Protein AF-A0A8H5XNL2-F1 (afdb_monomer_lite)

InterPro domains:
  IPR011050 Pectin lyase fold/virulence factor [SSF51126] (174-505)
  IPR012334 Pectin lyase fold [G3DSA:2.160.20.10] (1-141)
  IPR012334 Pectin lyase fold [G3DSA:2.160.20.10] (174-544)
  IPR024535 Rhamnogalacturonase A/B/Epimerase-like, pectate lyase domain [PF12708] (1-42)
  IPR024535 Rhamnogalacturonase A/B/Epimerase-like, pectate lyase domain [PF12708] (179-244)
  IPR039279 Polygalacturonase QRT3-like [PTHR33928] (170-442)

Sequence (738 aa):
MGNQQFTASGLYFEEAETAIQIHWDWGWTMQNIVVDNCNTGLTIVGGAGGPMSTRQGIGSLHLTDLRFHYVKVAVSTSVMSDNSTALLLSNSGFYNVDTIVKDTFKNQVLLRGGKGTVNVDTWGFSRVTSANGTTAFHNGANLDSPVRNDSLVTGGRKQFFTRRRPKYDDLGFSQILDAKAYGAKGDGKTDDTAVLKHLFSAAANMSAIVYVPFGVYIITDTVEIPVGSRVIGQAWPQIMATGSKFADALKPRVAVRVGLPGHVGVVEIQNMMMTVKGATAGAIMMEWNVHESGQGSAGLWDTHFRVGGAAGTDLTVKDCPKLSGKVNPNCVAASLMLHLTPDSSGYFENVWMWTADHDFDTADQTQVDIYVGRGMLIESKGPTWLWGTSVEHCVLYQYQLSGAQNFVMGLIQTETPYFRSFPEAPAPFKPGAFPNDPDFHNCTKTSKSCAMAWALRIIDSSAVHVLSAGLYSFFNRYDQTCLNSGRHDCQDKIFYTEQSYDVWVQNLVTLGSIEMVSPLNGVPTLGKPNRNGFASSILAWLGGSKNITGQRTFEGYRIHTEKTLDIDRFPEACQNALTSLIRCDNYTEEWTTASYHGVLPREVDVESVCDKGCAQAISDWRSAVDTYCGNATWHNGAAAGVLGSFVSQGINETCQTDKTGKYCNDIINKFTVVNSIDKMPTNELCSDCYIGRLKMMQASPFSYYNRNSFFESALKQAVKRCSLSNQPTAAKDSPFSR

pLDDT: mean 93.09, std 8.03, range [36.44, 98.94]

Organism: NCBI:txid78864

Radius of gyration: 29.45 Å; chains: 1; bounding box: 67×55×94 Å

Structure (mmCIF, N/CA/C/O backbone):
data_AF-A0A8H5XNL2-F1
#
_entry.id   AF-A0A8H5XNL2-F1
#
loop_
_atom_site.group_PDB
_atom_site.id
_atom_site.type_symbol
_atom_site.label_atom_id
_atom_site.label_alt_id
_atom_site.label_comp_id
_atom_site.label_asym_id
_atom_site.label_entity_id
_atom_site.label_seq_id
_atom_site.pdbx_PDB_ins_code
_atom_site.Cartn_x
_atom_site.Cartn_y
_atom_site.Cartn_z
_atom_site.occupancy
_atom_site.B_iso_or_equiv
_atom_site.auth_seq_id
_atom_site.auth_comp_id
_atom_site.auth_asym_id
_atom_site.auth_atom_id
_atom_site.pdbx_PDB_model_num
ATOM 1 N N . MET A 1 1 ? 14.937 9.265 -24.214 1.00 81.75 1 MET A N 1
ATOM 2 C CA . MET A 1 1 ? 13.791 9.000 -23.309 1.00 81.75 1 MET A CA 1
ATOM 3 C C . MET A 1 1 ? 13.615 10.155 -22.330 1.00 81.75 1 MET A C 1
ATOM 5 O O . MET A 1 1 ? 14.619 10.746 -21.957 1.00 81.75 1 MET A O 1
ATOM 9 N N . GLY A 1 2 ? 12.388 10.505 -21.934 1.00 84.12 2 GLY A N 1
ATOM 10 C CA . GLY A 1 2 ? 12.148 11.503 -20.883 1.00 84.12 2 GLY A CA 1
ATOM 11 C C . GLY A 1 2 ? 10.717 11.443 -20.347 1.00 84.12 2 GLY A C 1
ATOM 12 O O . GLY A 1 2 ? 9.777 11.528 -21.135 1.00 84.12 2 GLY A O 1
ATOM 13 N N . ASN A 1 3 ? 10.562 11.218 -19.044 1.00 87.12 3 ASN A N 1
ATOM 14 C CA . ASN A 1 3 ? 9.275 10.985 -18.379 1.00 87.12 3 ASN A CA 1
ATOM 15 C C . ASN A 1 3 ? 9.436 11.185 -16.864 1.00 87.12 3 ASN A C 1
ATOM 17 O O . ASN A 1 3 ? 10.521 10.913 -16.362 1.00 87.12 3 ASN A O 1
ATOM 21 N N . GLN A 1 4 ? 8.378 11.571 -16.145 1.00 83.94 4 GLN A N 1
ATOM 22 C CA . GLN A 1 4 ? 8.375 11.667 -14.679 1.00 83.94 4 GLN A CA 1
ATOM 23 C C . GLN A 1 4 ? 8.926 10.383 -14.038 1.00 83.94 4 GLN A C 1
ATOM 25 O O . GLN A 1 4 ? 9.912 10.430 -13.301 1.00 83.94 4 GLN A O 1
ATOM 30 N N . GLN A 1 5 ? 8.370 9.230 -14.413 1.00 91.56 5 GLN A N 1
ATOM 31 C CA . GLN A 1 5 ? 8.851 7.931 -13.971 1.00 91.56 5 GLN A CA 1
ATOM 32 C C . GLN A 1 5 ? 8.604 6.842 -15.003 1.00 91.56 5 GLN A C 1
ATOM 34 O O . GLN A 1 5 ? 7.669 6.920 -15.799 1.00 91.56 5 GLN A O 1
ATOM 39 N N . PHE A 1 6 ? 9.429 5.797 -14.976 1.00 95.06 6 PHE A N 1
ATOM 40 C CA . PHE A 1 6 ? 9.188 4.604 -15.779 1.00 95.06 6 PHE A CA 1
ATOM 41 C C . PHE A 1 6 ? 9.855 3.365 -15.178 1.00 95.06 6 PHE A C 1
ATOM 43 O O . PHE A 1 6 ? 10.912 3.452 -14.546 1.00 95.06 6 PHE A O 1
ATOM 50 N N . THR A 1 7 ? 9.249 2.203 -15.428 1.00 95.81 7 THR A N 1
ATOM 51 C CA . THR A 1 7 ? 9.873 0.897 -15.193 1.00 95.81 7 THR A CA 1
ATOM 52 C C . THR A 1 7 ? 10.128 0.241 -16.538 1.00 95.81 7 THR A C 1
ATOM 54 O O . THR A 1 7 ? 9.193 -0.039 -17.282 1.00 95.81 7 THR A O 1
ATOM 57 N N . ALA A 1 8 ? 11.394 0.014 -16.868 1.00 94.50 8 ALA A N 1
ATOM 58 C CA . ALA A 1 8 ? 11.796 -0.661 -18.092 1.00 94.50 8 ALA A CA 1
ATOM 59 C C . ALA A 1 8 ? 12.548 -1.939 -17.732 1.00 94.50 8 ALA A C 1
ATOM 61 O O . ALA A 1 8 ? 13.497 -1.901 -16.953 1.00 94.50 8 ALA A O 1
ATOM 62 N N . SER A 1 9 ? 12.155 -3.072 -18.303 1.00 94.50 9 SER A N 1
ATOM 63 C CA . SER A 1 9 ? 12.831 -4.340 -18.035 1.00 94.50 9 SER A CA 1
ATOM 64 C C . SER A 1 9 ? 13.123 -5.113 -19.311 1.00 94.50 9 SER A C 1
ATOM 66 O O . SER A 1 9 ? 12.460 -4.879 -20.321 1.00 94.50 9 SER A O 1
ATOM 68 N N . GLY A 1 10 ? 14.092 -6.037 -19.269 1.00 93.31 10 GLY A N 1
ATOM 69 C CA . GLY A 1 10 ? 14.347 -7.065 -20.293 1.00 93.31 10 GLY A CA 1
ATOM 70 C C . GLY A 1 10 ? 14.494 -6.517 -21.712 1.00 93.31 10 GLY A C 1
ATOM 71 O O . GLY A 1 10 ? 13.827 -7.006 -22.625 1.00 93.31 10 GLY A O 1
ATOM 72 N N . LEU A 1 11 ? 15.320 -5.480 -21.859 1.00 95.50 11 LEU A N 1
ATOM 73 C CA . LEU A 1 11 ? 15.661 -4.843 -23.131 1.00 95.50 11 LEU A CA 1
ATOM 74 C C . LEU A 1 11 ? 17.007 -5.372 -23.642 1.00 95.50 11 LEU A C 1
ATOM 76 O O . LEU A 1 11 ? 17.908 -5.633 -22.843 1.00 95.50 11 LEU A O 1
ATOM 80 N N . TYR A 1 12 ? 17.145 -5.489 -24.963 1.00 97.38 12 TYR A N 1
ATOM 81 C CA . TYR A 1 12 ? 18.365 -5.924 -25.643 1.00 97.38 12 TYR A CA 1
ATOM 82 C C . TYR A 1 12 ? 18.774 -4.885 -26.687 1.00 97.38 12 TYR A C 1
ATOM 84 O O . TYR A 1 12 ? 17.937 -4.464 -27.487 1.00 97.38 12 TYR A O 1
ATOM 92 N N . PHE A 1 13 ? 20.044 -4.483 -26.680 1.00 97.94 13 PHE A N 1
ATOM 93 C CA . PHE A 1 13 ? 20.613 -3.545 -27.645 1.00 97.94 13 PHE A CA 1
ATOM 94 C C . PHE A 1 13 ? 21.933 -4.086 -28.182 1.00 97.94 13 PHE A C 1
ATOM 96 O O . PHE A 1 13 ? 22.785 -4.500 -27.398 1.00 97.94 13 PHE A O 1
ATOM 103 N N . GLU A 1 14 ? 22.115 -4.019 -29.496 1.00 97.94 14 GLU A N 1
ATOM 104 C CA . GLU A 1 14 ? 23.308 -4.506 -30.186 1.00 97.94 14 GLU A CA 1
ATOM 105 C C . GLU A 1 14 ? 23.781 -3.471 -31.215 1.00 97.94 14 GLU A C 1
ATOM 107 O O . GLU A 1 14 ? 22.957 -2.837 -31.876 1.00 97.94 14 GLU A O 1
ATOM 112 N N . GLU A 1 15 ? 25.101 -3.274 -31.312 1.00 96.75 15 GLU A N 1
ATOM 113 C CA . GLU A 1 15 ? 25.767 -2.446 -32.339 1.00 96.75 15 GLU A CA 1
ATOM 114 C C . GLU A 1 15 ? 25.273 -0.984 -32.433 1.00 96.75 15 GLU A C 1
ATOM 116 O O . GLU A 1 15 ? 25.393 -0.318 -33.464 1.00 96.75 15 GLU A O 1
ATOM 121 N N . ALA A 1 16 ? 24.745 -0.435 -31.337 1.00 95.94 16 ALA A N 1
ATOM 122 C CA . ALA A 1 16 ? 24.313 0.957 -31.272 1.00 95.94 16 ALA A CA 1
ATOM 123 C C . ALA A 1 16 ? 25.465 1.907 -30.892 1.00 95.94 16 ALA A C 1
ATOM 125 O O . ALA A 1 16 ? 26.320 1.599 -30.058 1.00 95.94 16 ALA A O 1
ATOM 126 N N . GLU A 1 17 ? 25.441 3.137 -31.417 1.00 95.88 17 GLU A N 1
ATOM 127 C CA . GLU A 1 17 ? 26.342 4.202 -30.943 1.00 95.88 17 GLU A CA 1
ATOM 128 C C . GLU A 1 17 ? 26.061 4.543 -29.468 1.00 95.88 17 GLU A C 1
ATOM 130 O O . GLU A 1 17 ? 26.963 4.678 -28.641 1.00 95.88 17 GLU A O 1
ATOM 135 N N . THR A 1 18 ? 24.784 4.649 -29.108 1.00 95.62 18 THR A N 1
ATOM 136 C CA . THR A 1 18 ? 24.312 4.760 -27.725 1.00 95.62 18 THR A CA 1
ATOM 137 C C . THR A 1 18 ? 23.052 3.916 -27.590 1.00 95.62 18 THR A C 1
ATOM 139 O O . THR A 1 18 ? 22.081 4.180 -28.296 1.00 95.62 18 THR A O 1
ATOM 142 N N . ALA A 1 19 ? 23.051 2.917 -26.704 1.00 96.25 19 ALA A N 1
ATOM 143 C CA . ALA A 1 19 ? 21.888 2.042 -26.535 1.00 96.25 19 ALA A CA 1
ATOM 144 C C . ALA A 1 19 ? 20.695 2.796 -25.926 1.00 96.25 19 ALA A C 1
ATOM 146 O O . ALA A 1 19 ? 19.573 2.710 -26.419 1.00 96.25 19 ALA A O 1
ATOM 147 N N . ILE A 1 20 ? 20.937 3.585 -24.876 1.00 94.62 20 ILE A N 1
ATOM 148 C CA . ILE A 1 20 ? 19.907 4.369 -24.193 1.00 94.62 20 ILE A CA 1
ATOM 149 C C . ILE A 1 20 ? 20.410 5.783 -23.916 1.00 94.62 20 ILE A C 1
ATOM 151 O O . ILE A 1 20 ? 21.468 5.976 -23.326 1.00 94.62 20 ILE A O 1
ATOM 155 N N . GLN A 1 21 ? 19.594 6.784 -24.242 1.00 91.00 21 GLN A N 1
ATOM 156 C CA . GLN A 1 21 ? 19.800 8.162 -23.802 1.00 91.00 21 GLN A CA 1
ATOM 157 C C . GLN A 1 21 ? 18.589 8.657 -23.005 1.00 91.00 21 GLN A C 1
ATOM 159 O O . GLN A 1 21 ? 17.458 8.626 -23.502 1.00 91.00 21 GLN A O 1
ATOM 164 N N . ILE A 1 22 ? 18.816 9.136 -21.782 1.00 85.25 22 ILE A N 1
ATOM 165 C CA . ILE A 1 22 ? 17.794 9.749 -20.921 1.00 85.25 22 ILE A CA 1
ATOM 166 C C . ILE A 1 22 ? 17.998 11.270 -20.936 1.00 85.25 22 ILE A C 1
ATOM 168 O O . ILE A 1 22 ? 19.125 11.746 -20.816 1.00 85.25 22 ILE A O 1
ATOM 172 N N . HIS A 1 23 ? 16.916 12.029 -21.120 1.00 81.75 23 HIS A N 1
ATOM 173 C CA . HIS A 1 23 ? 16.924 13.494 -21.204 1.00 81.75 23 HIS A CA 1
ATOM 174 C C . HIS A 1 23 ? 16.445 14.166 -19.912 1.00 81.75 23 HIS A C 1
ATOM 176 O O . HIS A 1 23 ? 17.012 15.178 -19.508 1.00 81.75 23 HIS A O 1
ATOM 182 N N . TRP A 1 24 ? 15.392 13.633 -19.285 1.00 81.94 24 TRP A N 1
ATOM 183 C CA . TRP A 1 24 ? 14.851 14.123 -18.016 1.00 81.94 24 TRP A CA 1
ATOM 184 C C . TRP A 1 24 ? 14.022 13.032 -17.332 1.00 81.94 24 TRP A C 1
ATOM 186 O O . TRP A 1 24 ? 13.393 12.225 -18.020 1.00 81.94 24 TRP A O 1
ATOM 196 N N . ASP A 1 25 ? 14.008 13.036 -16.003 1.00 83.56 25 ASP A N 1
ATOM 197 C CA . ASP A 1 25 ? 13.083 12.247 -15.193 1.00 83.56 25 ASP A CA 1
ATOM 198 C C . ASP A 1 25 ? 12.940 12.809 -13.775 1.00 83.56 25 ASP A C 1
ATOM 200 O O . ASP A 1 25 ? 13.600 13.786 -13.407 1.00 83.56 25 ASP A O 1
ATOM 204 N N . TRP A 1 26 ? 12.055 12.202 -12.987 1.00 85.38 26 TRP A N 1
ATOM 205 C CA . TRP A 1 26 ? 12.102 12.268 -11.530 1.00 85.38 26 TRP A CA 1
ATOM 206 C C . TRP A 1 26 ? 12.676 10.981 -10.943 1.00 85.38 26 TRP A C 1
ATOM 208 O O . TRP A 1 26 ? 13.532 11.080 -10.068 1.00 85.38 26 TRP A O 1
ATOM 218 N N . GLY A 1 27 ? 12.236 9.809 -11.422 1.00 88.38 27 GLY A N 1
ATOM 219 C CA . GLY A 1 27 ? 12.754 8.516 -10.970 1.00 88.38 27 GLY A CA 1
ATOM 220 C C . GLY A 1 27 ? 12.496 7.353 -11.930 1.00 88.38 27 GLY A C 1
ATOM 221 O O . GLY A 1 27 ? 11.373 7.162 -12.379 1.00 88.38 27 GLY A O 1
ATOM 222 N N . TRP A 1 28 ? 13.509 6.548 -12.249 1.00 91.94 28 TRP A N 1
ATOM 223 C CA . TRP A 1 28 ? 13.379 5.377 -13.133 1.00 91.94 28 TRP A CA 1
ATOM 224 C C . TRP A 1 28 ? 13.939 4.098 -12.505 1.00 91.94 28 TRP A C 1
ATOM 226 O O . TRP A 1 28 ? 14.961 4.123 -11.815 1.00 91.94 28 TRP A O 1
ATOM 236 N N . THR A 1 29 ? 13.302 2.963 -12.809 1.00 95.12 29 THR A N 1
ATOM 237 C CA . THR A 1 29 ? 13.869 1.621 -12.593 1.00 95.12 29 THR A CA 1
ATOM 238 C C . THR A 1 29 ? 14.105 0.946 -13.934 1.00 95.12 29 THR A C 1
ATOM 240 O O . THR A 1 29 ? 13.180 0.763 -14.723 1.00 95.12 29 THR A O 1
ATOM 243 N N . MET A 1 30 ? 15.351 0.568 -14.194 1.00 95.12 30 MET A N 1
ATOM 244 C CA . MET A 1 30 ? 15.747 -0.202 -15.364 1.00 95.12 30 MET A CA 1
ATOM 245 C C . MET A 1 30 ? 16.340 -1.534 -14.921 1.00 95.12 30 MET A C 1
ATOM 247 O O . MET A 1 30 ? 17.327 -1.562 -14.189 1.00 95.12 30 MET A O 1
ATOM 251 N N . GLN A 1 31 ? 15.755 -2.635 -15.374 1.00 95.00 31 GLN A N 1
ATOM 252 C CA . GLN A 1 31 ? 16.089 -3.972 -14.897 1.00 95.00 31 GLN A CA 1
ATOM 253 C C . GLN A 1 31 ? 16.417 -4.919 -16.054 1.00 95.00 31 GLN A C 1
ATOM 255 O O . GLN A 1 31 ? 15.779 -4.873 -17.103 1.00 95.00 31 GLN A O 1
ATOM 260 N N . ASN A 1 32 ? 17.352 -5.849 -15.861 1.00 94.44 32 ASN A N 1
ATOM 261 C CA . ASN A 1 32 ? 17.579 -6.953 -16.800 1.00 94.44 32 ASN A CA 1
ATOM 262 C C . ASN A 1 32 ? 17.871 -6.452 -18.231 1.00 94.44 32 ASN A C 1
ATOM 264 O O . ASN A 1 32 ? 17.326 -6.959 -19.208 1.00 94.44 32 ASN A O 1
ATOM 268 N N . ILE A 1 33 ? 18.688 -5.403 -18.356 1.00 96.06 33 ILE A N 1
ATOM 269 C CA . ILE A 1 33 ? 19.071 -4.839 -19.656 1.00 96.06 33 ILE A CA 1
ATOM 270 C C . ILE A 1 33 ? 20.371 -5.481 -20.126 1.00 96.06 33 ILE A C 1
ATOM 272 O O . ILE A 1 33 ? 21.342 -5.577 -19.369 1.00 96.06 33 ILE A O 1
ATOM 276 N N . VAL A 1 34 ? 20.389 -5.878 -21.393 1.00 97.12 34 VAL A N 1
ATOM 277 C CA . VAL A 1 34 ? 21.557 -6.424 -22.077 1.00 97.12 34 VAL A CA 1
ATOM 278 C C . VAL A 1 34 ? 22.009 -5.452 -23.164 1.00 97.12 34 VAL A C 1
ATOM 280 O O . VAL A 1 34 ? 21.185 -4.948 -23.929 1.00 97.12 34 VAL A O 1
ATOM 283 N N . VAL A 1 35 ? 23.309 -5.169 -23.210 1.00 98.31 35 VAL A N 1
ATOM 284 C CA . VAL A 1 35 ? 23.915 -4.280 -24.212 1.00 98.31 35 VAL A CA 1
ATOM 285 C C . VAL A 1 35 ? 25.185 -4.922 -24.751 1.00 98.31 35 VAL A C 1
ATOM 287 O O . VAL A 1 35 ? 26.124 -5.131 -23.984 1.00 98.31 35 VAL A O 1
ATOM 290 N N . ASP A 1 36 ? 25.231 -5.157 -26.058 1.00 98.12 36 ASP A N 1
ATOM 291 C CA . ASP A 1 36 ? 26.320 -5.865 -26.731 1.00 98.12 36 ASP A CA 1
ATOM 292 C C . ASP A 1 36 ? 26.932 -5.011 -27.851 1.00 98.12 36 ASP A C 1
ATOM 294 O O . ASP A 1 36 ? 26.224 -4.426 -28.667 1.00 98.12 36 ASP A O 1
ATOM 298 N N . ASN A 1 37 ? 28.265 -4.924 -27.908 1.00 97.50 37 ASN A N 1
ATOM 299 C CA . ASN A 1 37 ? 29.007 -4.229 -28.978 1.00 97.50 37 ASN A CA 1
ATOM 300 C C . ASN A 1 37 ? 28.617 -2.749 -29.208 1.00 97.50 37 ASN A C 1
ATOM 302 O O . ASN A 1 37 ? 28.861 -2.193 -30.280 1.00 97.50 37 ASN A O 1
ATOM 306 N N . CYS A 1 38 ? 28.042 -2.077 -28.212 1.00 97.31 38 CYS A N 1
ATOM 307 C CA . CYS A 1 38 ? 27.714 -0.653 -28.306 1.00 97.31 38 CYS A CA 1
ATOM 308 C C . CYS A 1 38 ? 28.914 0.236 -27.944 1.00 97.31 38 CYS A C 1
ATOM 310 O O . CYS A 1 38 ? 29.730 -0.108 -27.086 1.00 97.31 38 CYS A O 1
ATOM 312 N N . ASN A 1 39 ? 29.002 1.441 -28.518 1.00 96.62 39 ASN A N 1
ATOM 313 C CA . ASN A 1 39 ? 30.033 2.402 -28.103 1.00 96.62 39 ASN A CA 1
ATOM 314 C C . ASN A 1 39 ? 29.747 2.919 -26.679 1.00 96.62 39 ASN A C 1
ATOM 316 O O . ASN A 1 39 ? 30.619 2.874 -25.806 1.00 96.62 39 ASN A O 1
ATOM 320 N N . THR A 1 40 ? 28.503 3.336 -26.426 1.00 97.25 40 THR A N 1
ATOM 321 C CA . THR A 1 40 ? 28.013 3.722 -25.096 1.00 97.25 40 THR A CA 1
ATOM 322 C C . THR A 1 40 ? 26.749 2.945 -24.733 1.00 97.25 40 THR A C 1
ATOM 324 O O . THR A 1 40 ? 25.838 2.808 -25.548 1.00 97.25 40 THR A O 1
ATOM 327 N N . GLY A 1 41 ? 26.664 2.442 -23.502 1.00 96.56 41 GLY A N 1
ATOM 328 C CA . GLY A 1 41 ? 25.457 1.784 -23.004 1.00 96.56 41 GLY A CA 1
ATOM 329 C C . GLY A 1 41 ? 24.358 2.798 -22.696 1.00 96.56 41 GLY A C 1
ATOM 330 O O . GLY A 1 41 ? 23.394 2.942 -23.443 1.00 96.56 41 GLY A O 1
ATOM 331 N N . LEU A 1 42 ? 24.515 3.535 -21.603 1.00 94.44 42 LEU A N 1
ATOM 332 C CA . LEU A 1 42 ? 23.537 4.500 -21.125 1.00 94.44 42 LEU A CA 1
ATOM 333 C C . LEU A 1 42 ? 24.148 5.898 -21.015 1.00 94.44 42 LEU A C 1
ATOM 335 O O . LEU A 1 42 ? 25.170 6.091 -20.360 1.00 94.44 42 LEU A O 1
ATOM 339 N N . THR A 1 43 ? 23.487 6.883 -21.613 1.00 91.06 43 THR A N 1
ATOM 340 C CA . THR A 1 43 ? 23.871 8.294 -21.569 1.00 91.06 43 THR A CA 1
ATOM 341 C C . THR A 1 43 ? 22.853 9.100 -20.759 1.00 91.06 43 THR A C 1
ATOM 343 O O . THR A 1 43 ? 21.669 9.161 -21.098 1.00 91.06 43 THR A O 1
ATOM 346 N N . ILE A 1 44 ? 23.340 9.751 -19.704 1.00 85.44 44 ILE A N 1
ATOM 347 C CA . ILE A 1 44 ? 22.606 10.611 -18.767 1.00 85.44 44 ILE A CA 1
ATOM 348 C C . ILE A 1 44 ? 23.042 12.052 -19.043 1.00 85.44 44 ILE A C 1
ATOM 350 O O . ILE A 1 44 ? 24.144 12.454 -18.655 1.00 85.44 44 ILE A O 1
ATOM 354 N N . VAL A 1 45 ? 22.198 12.823 -19.734 1.00 75.06 45 VAL A N 1
ATOM 355 C CA . VAL A 1 45 ? 22.470 14.241 -20.028 1.00 75.06 45 VAL A CA 1
ATOM 356 C C . VAL A 1 45 ? 21.726 15.169 -19.072 1.00 75.06 45 VAL A C 1
ATOM 358 O O . VAL A 1 45 ? 20.591 14.915 -18.676 1.00 75.06 45 VAL A O 1
ATOM 361 N N . GLY A 1 46 ? 22.373 16.274 -18.708 1.00 63.09 46 GLY A N 1
ATOM 362 C CA . GLY A 1 46 ? 21.766 17.317 -17.888 1.00 63.09 46 GLY A CA 1
ATOM 363 C C . GLY A 1 46 ? 20.789 18.188 -18.681 1.00 63.09 46 GLY A C 1
ATOM 364 O O . GLY A 1 46 ? 21.219 19.099 -19.381 1.00 63.09 46 GLY A O 1
ATOM 365 N N . GLY A 1 47 ? 19.488 17.945 -18.505 1.00 61.19 47 GLY A N 1
ATOM 366 C CA . GLY A 1 47 ? 18.408 18.850 -18.906 1.00 61.19 47 GLY A CA 1
ATOM 367 C C . GLY A 1 47 ? 17.907 18.651 -20.337 1.00 61.19 47 GLY A C 1
ATOM 368 O O . GLY A 1 47 ? 18.676 18.649 -21.299 1.00 61.19 47 GLY A O 1
ATOM 369 N N . ALA A 1 48 ? 16.586 18.554 -20.501 1.00 54.72 48 ALA A N 1
ATOM 370 C CA . ALA A 1 48 ? 15.967 18.661 -21.820 1.00 54.72 48 ALA A CA 1
ATOM 371 C C . ALA A 1 48 ? 16.168 20.089 -22.373 1.00 54.72 48 ALA A C 1
ATOM 373 O O . ALA A 1 48 ? 15.956 21.066 -21.658 1.00 54.72 48 ALA A O 1
ATOM 374 N N . GLY A 1 49 ? 16.584 20.252 -23.629 1.00 54.47 49 GLY A N 1
ATOM 375 C CA . GLY A 1 49 ? 16.611 21.561 -24.301 1.00 54.47 49 GLY A CA 1
ATOM 376 C C . GLY A 1 49 ? 15.250 21.925 -24.913 1.00 54.47 49 GLY A C 1
ATOM 377 O O . GLY A 1 49 ? 14.430 21.044 -25.151 1.00 54.47 49 GLY A O 1
ATOM 378 N N . GLY A 1 50 ? 15.002 23.211 -25.192 1.00 50.94 50 GLY A N 1
ATOM 379 C CA . GLY A 1 50 ? 13.843 23.674 -25.977 1.00 50.94 50 GLY A CA 1
ATOM 380 C C . GLY A 1 50 ? 13.185 24.965 -25.455 1.00 50.94 50 GLY A C 1
ATOM 381 O O . GLY A 1 50 ? 13.434 25.344 -24.310 1.00 50.94 50 GLY A O 1
ATOM 382 N N . PRO A 1 51 ? 12.330 25.640 -26.255 1.00 40.19 51 PRO A N 1
ATOM 383 C CA . PRO A 1 51 ? 11.763 26.964 -25.938 1.00 40.19 51 PRO A CA 1
ATOM 384 C C . PRO A 1 51 ? 10.867 27.029 -24.688 1.00 40.19 51 PRO A C 1
ATOM 386 O O . PRO A 1 51 ? 10.603 28.118 -24.192 1.00 40.19 51 PRO A O 1
ATOM 389 N N . MET A 1 52 ? 10.416 25.881 -24.170 1.00 48.47 52 MET A N 1
ATOM 390 C CA . MET A 1 52 ? 9.578 25.764 -22.963 1.00 48.47 52 MET A CA 1
ATOM 391 C C . MET A 1 52 ? 10.219 24.885 -21.881 1.00 48.47 52 MET A C 1
ATOM 393 O O . MET A 1 52 ? 9.560 24.479 -20.928 1.00 48.47 52 MET A O 1
ATOM 397 N N . SER A 1 53 ? 11.502 24.547 -22.033 1.00 54.94 53 SER A N 1
ATOM 398 C CA . SER A 1 53 ? 12.182 23.715 -21.051 1.00 54.94 53 SER A CA 1
ATOM 399 C C . SER A 1 53 ? 12.522 24.517 -19.798 1.00 54.94 53 SER A C 1
ATOM 401 O O . SER A 1 53 ? 13.203 25.542 -19.863 1.00 54.94 53 SER A O 1
ATOM 403 N N . THR A 1 54 ? 12.145 23.988 -18.636 1.00 56.81 54 THR A N 1
ATOM 404 C CA . THR A 1 54 ? 12.622 24.461 -17.326 1.00 56.81 54 THR A CA 1
ATOM 405 C C . THR A 1 54 ? 14.081 24.083 -17.057 1.00 56.81 54 THR A C 1
ATOM 407 O O . THR A 1 54 ? 14.614 24.401 -15.997 1.00 56.81 54 THR A O 1
ATOM 410 N N . ARG A 1 55 ? 14.737 23.392 -18.002 1.00 62.88 55 ARG A N 1
ATOM 411 C CA . ARG A 1 55 ? 16.043 22.734 -17.851 1.00 62.88 55 ARG A CA 1
ATOM 412 C C . ARG A 1 55 ? 16.058 21.669 -16.751 1.00 62.88 55 ARG A C 1
ATOM 414 O O . ARG A 1 55 ? 17.139 21.283 -16.312 1.00 62.88 55 ARG A O 1
ATOM 421 N N . GLN A 1 56 ? 14.886 21.179 -16.324 1.00 63.53 56 GLN A N 1
ATOM 422 C CA . GLN A 1 56 ? 14.793 20.038 -15.416 1.00 63.53 56 GLN A CA 1
ATOM 423 C C . GLN A 1 56 ? 15.544 18.853 -16.037 1.00 63.53 56 GLN A C 1
ATOM 425 O O . GLN A 1 56 ? 15.261 18.434 -17.162 1.00 63.53 56 GLN A O 1
ATOM 430 N N . GLY A 1 57 ? 16.560 18.384 -15.315 1.00 71.31 57 GLY A N 1
ATOM 431 C CA . GLY A 1 57 ? 17.364 17.228 -15.685 1.00 71.31 57 GLY A CA 1
ATOM 432 C C . GLY A 1 57 ? 16.811 15.943 -15.087 1.00 71.31 57 GLY A C 1
ATOM 433 O O . GLY A 1 57 ? 15.651 15.866 -14.691 1.00 71.31 57 GLY A O 1
ATOM 434 N N . ILE A 1 58 ? 17.674 14.941 -15.030 1.00 74.38 58 ILE A N 1
ATOM 435 C CA . ILE A 1 58 ? 17.383 13.622 -14.466 1.00 74.38 58 ILE A CA 1
ATOM 436 C C . ILE A 1 58 ? 17.388 13.738 -12.938 1.00 74.38 58 ILE A C 1
ATOM 438 O O . ILE A 1 58 ? 18.325 14.291 -12.358 1.00 74.38 58 ILE A O 1
ATOM 442 N N . GLY A 1 59 ? 16.334 13.266 -12.286 1.00 75.62 59 GLY A N 1
ATOM 443 C CA . GLY A 1 59 ? 16.194 13.236 -10.838 1.00 75.62 59 GLY A CA 1
ATOM 444 C C . GLY A 1 59 ? 16.874 12.011 -10.243 1.00 75.62 59 GLY A C 1
ATOM 445 O O . GLY A 1 59 ? 17.739 12.147 -9.372 1.00 75.62 59 GLY A O 1
ATOM 446 N N . SER A 1 60 ? 16.529 10.811 -10.714 1.00 86.19 60 SER A N 1
ATOM 447 C CA . SER A 1 60 ? 16.986 9.582 -10.072 1.00 86.19 60 SER A CA 1
ATOM 448 C C . SER A 1 60 ? 16.868 8.338 -10.966 1.00 86.19 60 SER A C 1
ATOM 450 O O . SER A 1 60 ? 15.898 8.152 -11.693 1.00 86.19 60 SER A O 1
ATOM 452 N N . LEU A 1 61 ? 17.853 7.441 -10.911 1.00 90.69 61 LEU A N 1
ATOM 453 C CA . LEU A 1 61 ? 17.927 6.264 -11.771 1.00 90.69 61 LEU A CA 1
ATOM 454 C C . LEU A 1 61 ? 18.502 5.067 -11.017 1.00 90.69 61 LEU A C 1
ATOM 456 O O . LEU A 1 61 ? 19.635 5.105 -10.535 1.00 90.69 61 LEU A O 1
ATOM 460 N N . HIS A 1 62 ? 17.744 3.976 -10.982 1.00 94.81 62 HIS A N 1
ATOM 461 C CA . HIS A 1 62 ? 18.224 2.682 -10.523 1.00 94.81 62 HIS A CA 1
ATOM 462 C C . HIS A 1 62 ? 18.340 1.725 -11.705 1.00 94.81 62 HIS A C 1
ATOM 464 O O . HIS A 1 62 ? 17.349 1.381 -12.347 1.00 94.81 62 HIS A O 1
ATOM 470 N N . LEU A 1 63 ? 19.566 1.291 -11.979 1.00 95.94 63 LEU A N 1
ATOM 471 C CA . LEU A 1 63 ? 19.881 0.274 -12.965 1.00 95.94 63 LEU A CA 1
ATOM 472 C C . LEU A 1 63 ? 20.271 -1.013 -12.236 1.00 95.94 63 LEU A C 1
ATOM 474 O O . LEU A 1 63 ? 21.236 -1.030 -11.470 1.00 95.94 63 LEU A O 1
ATOM 478 N N . THR A 1 64 ? 19.536 -2.093 -12.468 1.00 96.12 64 THR A N 1
ATOM 479 C CA . THR A 1 64 ? 19.781 -3.369 -11.797 1.00 96.12 64 THR A CA 1
ATOM 480 C C . THR A 1 64 ? 19.770 -4.541 -12.768 1.00 96.12 64 THR A C 1
ATOM 482 O O . THR A 1 64 ? 19.143 -4.492 -13.826 1.00 96.12 64 THR A O 1
ATOM 485 N N . ASP A 1 65 ? 20.482 -5.610 -12.420 1.00 96.44 65 ASP A N 1
ATOM 486 C CA . ASP A 1 65 ? 20.552 -6.839 -13.218 1.00 96.44 65 ASP A CA 1
ATOM 487 C C . ASP A 1 65 ? 21.076 -6.613 -14.652 1.00 96.44 65 ASP A C 1
ATOM 489 O O . ASP A 1 65 ? 20.667 -7.298 -15.591 1.00 96.44 65 ASP A O 1
ATOM 493 N N . LEU A 1 66 ? 21.981 -5.644 -14.844 1.00 97.00 66 LEU A N 1
ATOM 494 C CA . LEU A 1 66 ? 22.535 -5.331 -16.163 1.00 97.00 66 LEU A CA 1
ATOM 495 C C . LEU A 1 66 ? 23.568 -6.370 -16.607 1.00 97.00 66 LEU A C 1
ATOM 497 O O . LEU A 1 66 ? 24.326 -6.907 -15.793 1.00 97.00 66 LEU A O 1
ATOM 501 N N . ARG A 1 67 ? 23.645 -6.604 -17.918 1.00 96.62 67 ARG A N 1
ATOM 502 C CA . ARG A 1 67 ? 24.657 -7.461 -18.553 1.00 96.62 67 ARG A CA 1
ATOM 503 C C . ARG A 1 67 ? 25.201 -6.788 -19.801 1.00 96.62 67 ARG A C 1
ATOM 505 O O . ARG A 1 67 ? 24.553 -6.809 -20.841 1.00 96.62 67 ARG A O 1
ATOM 512 N N . PHE A 1 68 ? 26.345 -6.126 -19.686 1.00 98.19 68 PHE A N 1
ATOM 513 C CA . PHE A 1 68 ? 26.928 -5.383 -20.805 1.00 98.19 68 PHE A CA 1
ATOM 514 C C . PHE A 1 68 ? 28.190 -6.094 -21.295 1.00 98.19 68 PHE A C 1
ATOM 516 O O . PHE A 1 68 ? 29.063 -6.411 -20.482 1.00 98.19 68 PHE A O 1
ATOM 523 N N . HIS A 1 69 ? 28.304 -6.316 -22.604 1.00 98.31 69 HIS A N 1
ATOM 524 C CA . HIS A 1 69 ? 29.426 -7.013 -23.228 1.00 98.31 69 HIS A CA 1
ATOM 525 C C . HIS A 1 69 ? 30.063 -6.145 -24.317 1.00 98.31 69 HIS A C 1
ATOM 527 O O . HIS A 1 69 ? 29.375 -5.614 -25.187 1.00 98.31 69 HIS A O 1
ATOM 533 N N . TYR A 1 70 ? 31.393 -6.023 -24.286 1.00 98.00 70 TYR A N 1
ATOM 534 C CA . TYR A 1 70 ? 32.172 -5.325 -25.320 1.00 98.00 70 TYR A CA 1
ATOM 535 C C . TYR A 1 70 ? 31.761 -3.854 -25.532 1.00 98.00 70 TYR A C 1
ATOM 537 O O . TYR A 1 70 ? 31.721 -3.357 -26.656 1.00 98.00 70 TYR A O 1
ATOM 545 N N . VAL A 1 71 ? 31.455 -3.146 -24.439 1.00 97.88 71 VAL A N 1
ATOM 546 C CA . VAL A 1 71 ? 31.027 -1.736 -24.455 1.00 97.88 71 VAL A CA 1
ATOM 547 C C . VAL A 1 71 ? 32.180 -0.818 -24.043 1.00 97.88 71 VAL A C 1
ATOM 549 O O . VAL A 1 71 ? 32.832 -1.072 -23.032 1.00 97.88 71 VAL A O 1
ATOM 552 N N . LYS A 1 72 ? 32.424 0.298 -24.745 1.00 96.69 72 LYS A N 1
ATOM 553 C CA . LYS A 1 72 ? 33.509 1.221 -24.336 1.00 96.69 72 LYS A CA 1
ATOM 554 C C . LYS A 1 72 ? 33.166 1.978 -23.052 1.00 96.69 72 LYS A C 1
ATOM 556 O O . LYS A 1 72 ? 33.963 2.025 -22.117 1.00 96.69 72 LYS A O 1
ATOM 561 N N . VAL A 1 73 ? 31.972 2.567 -22.978 1.00 97.94 73 VAL A N 1
ATOM 562 C CA . VAL A 1 73 ? 31.479 3.249 -21.768 1.00 97.94 73 VAL A CA 1
ATOM 563 C C . VAL A 1 73 ? 30.094 2.722 -21.406 1.00 97.94 73 VAL A C 1
ATOM 565 O O . VAL A 1 73 ? 29.133 2.979 -22.124 1.00 97.94 73 VAL A O 1
ATOM 568 N N . ALA A 1 74 ? 29.955 1.993 -20.296 1.00 97.62 74 ALA A N 1
ATOM 569 C CA . ALA A 1 74 ? 28.653 1.447 -19.908 1.00 97.62 74 ALA A CA 1
ATOM 570 C C . ALA A 1 74 ? 27.675 2.545 -19.474 1.00 97.62 74 ALA A C 1
ATOM 572 O O . ALA A 1 74 ? 26.554 2.578 -19.969 1.00 97.62 74 ALA A O 1
ATOM 573 N N . VAL A 1 75 ? 28.092 3.465 -18.603 1.00 96.06 75 VAL A N 1
ATOM 574 C CA . VAL A 1 75 ? 27.296 4.622 -18.183 1.00 96.06 75 VAL A CA 1
ATOM 575 C C . VAL A 1 75 ? 28.109 5.902 -18.332 1.00 96.06 75 VAL A C 1
ATOM 577 O O . VAL A 1 75 ? 29.143 6.097 -17.689 1.00 96.06 75 VAL A O 1
ATOM 580 N N . SER A 1 76 ? 27.612 6.798 -19.172 1.00 93.19 76 SER A N 1
ATOM 581 C CA . SER A 1 76 ? 28.125 8.146 -19.366 1.00 93.19 76 SER A CA 1
ATOM 582 C C . SER A 1 76 ? 27.192 9.135 -18.675 1.00 93.19 76 SER A C 1
ATOM 584 O O . SER A 1 76 ? 26.007 9.193 -18.995 1.00 93.19 76 SER A O 1
ATOM 586 N N . THR A 1 77 ? 27.706 9.920 -17.732 1.00 88.50 77 THR A N 1
ATOM 587 C CA . THR A 1 77 ? 26.925 10.909 -16.982 1.00 88.50 77 THR A CA 1
ATOM 588 C C . THR A 1 77 ? 27.567 12.286 -17.042 1.00 88.50 77 THR A C 1
ATOM 590 O O . THR A 1 77 ? 28.781 12.413 -16.939 1.00 88.50 77 THR A O 1
ATOM 593 N N . SER A 1 78 ? 26.759 13.334 -17.199 1.00 81.25 78 SER A N 1
ATOM 594 C CA . SER A 1 78 ? 27.220 14.727 -17.131 1.00 81.25 78 SER A CA 1
ATOM 595 C C . SER A 1 78 ? 26.730 15.463 -15.882 1.00 81.25 78 SER A C 1
ATOM 597 O O . SER A 1 78 ? 26.854 16.683 -15.812 1.00 81.25 78 SER A O 1
ATOM 599 N N . VAL A 1 79 ? 26.079 14.761 -14.950 1.00 71.50 79 VAL A N 1
ATOM 600 C CA . VAL A 1 79 ? 25.270 15.389 -13.893 1.00 71.50 79 VAL A CA 1
ATOM 601 C C . VAL A 1 79 ? 25.877 15.290 -12.498 1.00 71.50 79 VAL A C 1
ATOM 603 O O . VAL A 1 79 ? 25.286 15.836 -11.581 1.00 71.50 79 VAL A O 1
ATOM 606 N N . MET A 1 80 ? 27.048 14.671 -12.300 1.00 70.44 80 MET A N 1
ATOM 607 C CA . MET A 1 80 ? 27.595 14.440 -10.954 1.00 70.44 80 MET A CA 1
ATOM 608 C C . MET A 1 80 ? 28.047 15.736 -10.238 1.00 70.44 80 MET A C 1
ATOM 610 O O . MET A 1 80 ? 29.006 16.413 -10.617 1.00 70.44 80 MET A O 1
ATOM 614 N N . SER A 1 81 ? 27.356 16.060 -9.144 1.00 66.81 81 SER A N 1
ATOM 615 C CA . SER A 1 81 ? 27.578 17.191 -8.226 1.00 66.81 81 SER A CA 1
ATOM 616 C C . SER A 1 81 ? 27.023 16.871 -6.823 1.00 66.81 81 SER A C 1
ATOM 618 O O . SER A 1 81 ? 26.254 15.921 -6.676 1.00 66.81 81 SER A O 1
ATOM 620 N N . ASP A 1 82 ? 27.369 17.645 -5.789 1.00 57.91 82 ASP A N 1
ATOM 621 C CA . ASP A 1 82 ? 27.003 17.349 -4.384 1.00 57.91 82 ASP A CA 1
ATOM 622 C C . ASP A 1 82 ? 25.479 17.324 -4.098 1.00 57.91 82 ASP A C 1
ATOM 624 O O . ASP A 1 82 ? 25.055 16.828 -3.056 1.00 57.91 82 ASP A O 1
ATOM 628 N N . ASN A 1 83 ? 24.646 17.804 -5.034 1.00 59.12 83 ASN A N 1
ATOM 629 C CA . ASN A 1 83 ? 23.175 17.707 -5.031 1.00 59.12 83 ASN A CA 1
ATOM 630 C C . ASN A 1 83 ? 22.643 17.200 -6.388 1.00 59.12 83 ASN A C 1
ATOM 632 O O . ASN A 1 83 ? 21.647 17.694 -6.908 1.00 59.12 83 ASN A O 1
ATOM 636 N N . SER A 1 84 ? 23.358 16.260 -7.001 1.00 65.19 84 SER A N 1
ATOM 637 C CA . SER A 1 84 ? 23.014 15.715 -8.315 1.00 65.19 84 SER A CA 1
ATOM 638 C C . SER A 1 84 ? 21.993 14.586 -8.295 1.00 65.19 84 SER A C 1
ATOM 640 O O . SER A 1 84 ? 21.722 13.974 -7.258 1.00 65.19 84 SER A O 1
ATOM 642 N N . THR A 1 85 ? 21.492 14.294 -9.500 1.00 72.38 85 THR A N 1
ATOM 643 C CA . THR A 1 85 ? 20.837 13.047 -9.903 1.00 72.38 85 THR A CA 1
ATOM 644 C C . THR A 1 85 ? 21.327 11.846 -9.101 1.00 72.38 85 THR A C 1
ATOM 646 O O . THR A 1 85 ? 22.528 11.583 -9.063 1.00 72.38 85 THR A O 1
ATOM 649 N N . ALA A 1 86 ? 20.420 11.084 -8.494 1.00 83.44 86 ALA A N 1
ATOM 650 C CA . ALA A 1 86 ? 20.806 9.814 -7.888 1.00 83.44 86 ALA A CA 1
ATOM 651 C C . ALA A 1 86 ? 21.012 8.753 -8.974 1.00 83.44 86 ALA A C 1
ATOM 653 O O . ALA A 1 86 ? 20.131 8.541 -9.800 1.00 83.44 86 ALA A O 1
ATOM 654 N N . LEU A 1 87 ? 22.168 8.087 -8.982 1.00 90.75 87 LEU A N 1
ATOM 655 C CA . LEU A 1 87 ? 22.439 6.953 -9.867 1.00 90.75 87 LEU A CA 1
ATOM 656 C C . LEU A 1 87 ? 22.864 5.753 -9.031 1.00 90.75 87 LEU A C 1
ATOM 658 O O . LEU A 1 87 ? 23.903 5.806 -8.369 1.00 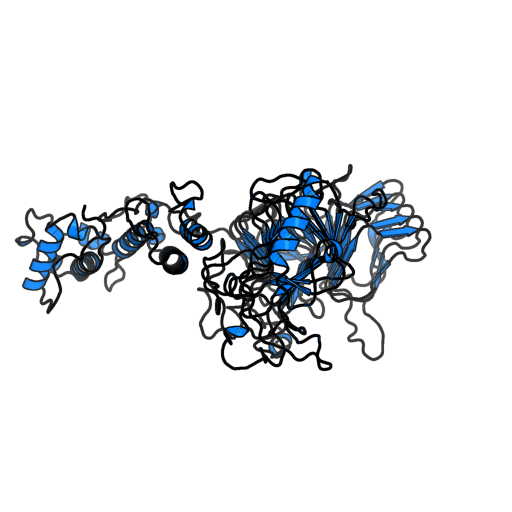90.75 87 LEU A O 1
ATOM 662 N N . LEU A 1 88 ? 22.097 4.668 -9.118 1.00 94.62 88 LEU A N 1
ATOM 663 C CA . LEU A 1 88 ? 22.391 3.395 -8.472 1.00 94.62 88 LEU A CA 1
ATOM 664 C C . LEU A 1 88 ? 22.593 2.300 -9.518 1.00 94.62 88 LEU A C 1
ATOM 666 O O . LEU A 1 88 ? 21.719 2.065 -10.348 1.00 94.62 88 LEU A O 1
ATOM 670 N N . LEU A 1 89 ? 23.723 1.607 -9.442 1.00 96.62 89 LEU A N 1
ATOM 671 C CA . LEU A 1 89 ? 23.968 0.326 -10.093 1.00 96.62 89 LEU A CA 1
ATOM 672 C C . LEU A 1 89 ? 23.831 -0.778 -9.050 1.00 96.62 89 LEU A C 1
ATOM 674 O O . LEU A 1 89 ? 24.461 -0.690 -7.995 1.00 96.62 89 LEU A O 1
ATOM 678 N N . SER A 1 90 ? 23.079 -1.835 -9.346 1.00 96.12 90 SER A N 1
ATOM 679 C CA . SER A 1 90 ? 23.068 -3.029 -8.500 1.00 96.12 90 SER A CA 1
ATOM 680 C C . SER A 1 90 ? 23.037 -4.335 -9.296 1.00 96.12 90 SER A C 1
ATOM 682 O O . SER A 1 90 ? 22.557 -4.391 -10.426 1.00 96.12 90 SER A O 1
ATOM 684 N N . ASN A 1 91 ? 23.616 -5.388 -8.723 1.00 96.56 91 ASN A N 1
ATOM 685 C CA . ASN A 1 91 ? 23.731 -6.736 -9.278 1.00 96.56 91 ASN A CA 1
ATOM 686 C C . ASN A 1 91 ? 24.043 -6.805 -10.789 1.00 96.56 91 ASN A C 1
ATOM 688 O O . ASN A 1 91 ? 23.397 -7.521 -11.553 1.00 96.56 91 ASN A O 1
ATOM 692 N N . SER A 1 92 ? 25.029 -6.040 -11.240 1.00 96.75 92 SER A N 1
ATOM 693 C CA . SER A 1 92 ? 25.314 -5.848 -12.664 1.00 96.75 92 SER A CA 1
ATOM 694 C C . SER A 1 92 ? 26.659 -6.450 -13.062 1.00 96.75 92 SER A C 1
ATOM 696 O O . SER A 1 92 ? 27.622 -6.407 -12.295 1.00 96.75 92 SER A O 1
ATOM 698 N N . GLY A 1 93 ? 26.727 -7.029 -14.261 1.00 96.81 93 GLY A N 1
ATOM 699 C CA . GLY A 1 93 ? 27.928 -7.641 -14.829 1.00 96.81 93 GLY A CA 1
ATOM 700 C C . GLY A 1 93 ? 28.386 -6.930 -16.101 1.00 96.81 93 GLY A C 1
ATOM 701 O O . GLY A 1 93 ? 27.588 -6.665 -17.000 1.00 96.81 93 GLY A O 1
ATOM 702 N N . PHE A 1 94 ? 29.686 -6.656 -16.184 1.00 98.25 94 PHE A N 1
ATOM 703 C CA . PHE A 1 94 ? 30.315 -5.925 -17.283 1.00 98.25 94 PHE A CA 1
ATOM 704 C C . PHE A 1 94 ? 31.477 -6.752 -17.842 1.00 98.25 94 PHE A C 1
ATOM 706 O O . PHE A 1 94 ? 32.505 -6.900 -17.184 1.00 98.25 94 PHE A O 1
ATOM 713 N N . TYR A 1 95 ? 31.317 -7.328 -19.031 1.00 98.31 95 TYR A N 1
ATOM 714 C CA . TYR A 1 95 ? 32.312 -8.190 -19.669 1.00 98.31 95 TYR A CA 1
ATOM 715 C C . TYR A 1 95 ? 33.053 -7.457 -20.787 1.00 98.31 95 TYR A C 1
ATOM 717 O O . TYR A 1 95 ? 32.438 -7.033 -21.763 1.00 98.31 95 TYR A O 1
ATOM 725 N N . ASN A 1 96 ? 34.378 -7.334 -20.670 1.00 98.19 96 ASN A N 1
ATOM 726 C CA . ASN A 1 96 ? 35.209 -6.575 -21.614 1.00 98.19 96 ASN A CA 1
ATOM 727 C C . ASN A 1 96 ? 34.667 -5.155 -21.855 1.00 98.19 96 ASN A C 1
ATOM 729 O O . ASN A 1 96 ? 34.540 -4.712 -22.993 1.00 98.19 96 ASN A O 1
ATOM 733 N N . VAL A 1 97 ? 34.311 -4.466 -20.772 1.00 98.44 97 VAL A N 1
ATOM 734 C CA . VAL A 1 97 ? 33.846 -3.077 -20.807 1.00 98.44 97 VAL A CA 1
ATOM 735 C C . VAL A 1 97 ? 34.998 -2.173 -20.390 1.00 98.44 97 VAL A C 1
ATOM 737 O O . VAL A 1 97 ? 35.548 -2.397 -19.316 1.00 98.44 97 VAL A O 1
ATOM 740 N N . ASP A 1 98 ? 35.370 -1.152 -21.169 1.00 96.69 98 ASP A N 1
ATOM 741 C CA . ASP A 1 98 ? 36.559 -0.337 -20.847 1.00 96.69 98 ASP A CA 1
ATOM 742 C C . ASP A 1 98 ? 36.325 0.538 -19.603 1.00 96.69 98 ASP A C 1
ATOM 744 O O . ASP A 1 98 ? 37.145 0.599 -18.682 1.00 96.69 98 ASP A O 1
ATOM 748 N N . THR A 1 99 ? 35.182 1.226 -19.551 1.00 97.94 99 THR A N 1
ATOM 749 C CA . THR A 1 99 ? 34.771 2.083 -18.431 1.00 97.94 99 THR A CA 1
ATOM 750 C C . THR A 1 99 ? 33.329 1.794 -18.036 1.00 97.94 99 THR A C 1
ATOM 752 O O . THR A 1 99 ? 32.434 1.869 -18.872 1.00 97.94 99 THR A O 1
ATOM 755 N N . ILE A 1 100 ? 33.076 1.512 -16.754 1.00 97.88 100 ILE A N 1
ATOM 756 C CA . ILE A 1 100 ? 31.713 1.248 -16.276 1.00 97.88 100 ILE A CA 1
ATOM 757 C C . ILE A 1 100 ? 30.964 2.564 -16.060 1.00 97.88 100 ILE A C 1
ATOM 759 O O . ILE A 1 100 ? 29.875 2.731 -16.595 1.00 97.88 100 ILE A O 1
ATOM 763 N N . VAL A 1 101 ? 31.545 3.525 -15.335 1.00 96.31 101 VAL A N 1
ATOM 764 C CA . VAL A 1 101 ? 30.924 4.845 -15.129 1.00 96.31 101 VAL A CA 1
ATOM 765 C C . VAL A 1 101 ? 31.926 5.962 -15.388 1.00 96.31 101 VAL A C 1
ATOM 767 O O . VAL A 1 101 ? 32.999 6.001 -14.775 1.00 96.31 101 VAL A O 1
ATOM 770 N N . LYS A 1 102 ? 31.561 6.896 -16.271 1.00 94.25 102 LYS A N 1
ATOM 771 C CA . LYS A 1 102 ? 32.346 8.087 -16.613 1.00 94.25 102 LYS A CA 1
ATOM 772 C C . LYS A 1 102 ? 31.534 9.359 -16.383 1.00 94.25 102 LYS A C 1
ATOM 774 O O . LYS A 1 102 ? 30.444 9.497 -16.928 1.00 94.25 102 LYS A O 1
ATOM 779 N N . ASP A 1 103 ? 32.108 10.300 -15.640 1.00 90.19 103 ASP A N 1
ATOM 780 C CA . ASP A 1 103 ? 31.654 11.687 -15.604 1.00 90.19 103 ASP A CA 1
ATOM 781 C C . ASP A 1 103 ? 32.279 12.446 -16.781 1.00 90.19 103 ASP A C 1
ATOM 783 O O . ASP A 1 103 ? 33.485 12.710 -16.811 1.00 90.19 103 ASP A O 1
ATOM 787 N N . THR A 1 104 ? 31.470 12.777 -17.782 1.00 88.81 104 THR A N 1
ATOM 788 C CA . THR A 1 104 ? 31.927 13.504 -18.969 1.00 88.81 104 THR A CA 1
ATOM 789 C C . THR A 1 104 ? 32.078 14.999 -18.731 1.00 88.81 104 THR A C 1
ATOM 791 O O . THR A 1 104 ? 32.815 15.638 -19.474 1.00 88.81 104 THR A O 1
ATOM 794 N N . PHE A 1 105 ? 31.423 15.562 -17.712 1.00 84.88 105 PHE A N 1
ATOM 795 C CA . PHE A 1 105 ? 31.545 16.978 -17.372 1.00 84.88 105 PHE A CA 1
ATOM 796 C C . PHE A 1 105 ? 32.873 17.259 -16.664 1.00 84.88 105 PHE A C 1
ATOM 798 O O . PHE A 1 105 ? 33.608 18.162 -17.059 1.00 84.88 105 PHE A O 1
ATOM 805 N N . LYS A 1 106 ? 33.233 16.440 -15.668 1.00 85.62 106 LYS A N 1
ATOM 806 C CA . LYS A 1 106 ? 34.535 16.522 -14.975 1.00 85.62 106 LYS A CA 1
ATOM 807 C C . LYS A 1 106 ? 35.661 15.790 -15.707 1.00 85.62 106 LYS A C 1
ATOM 809 O O . LYS A 1 106 ? 36.807 15.838 -15.267 1.00 85.62 106 LYS A O 1
ATOM 814 N N . ASN A 1 107 ? 35.339 15.101 -16.805 1.00 89.12 107 ASN A N 1
ATOM 815 C CA . ASN A 1 107 ? 36.238 14.209 -17.538 1.00 89.12 107 ASN A CA 1
ATOM 816 C C . ASN A 1 107 ? 36.946 13.197 -16.611 1.00 89.12 107 ASN A C 1
ATOM 818 O O . ASN A 1 107 ? 38.161 13.001 -16.671 1.00 89.12 107 ASN A O 1
ATOM 822 N N . GLN A 1 108 ? 36.170 12.561 -15.734 1.00 91.56 108 GLN A N 1
ATOM 823 C CA . GLN A 1 108 ? 36.648 11.664 -14.685 1.00 91.56 108 GLN A CA 1
ATOM 824 C C . GLN A 1 108 ? 36.046 10.265 -14.854 1.00 91.56 108 GLN A C 1
ATOM 826 O O . GLN A 1 108 ? 34.852 10.107 -15.093 1.00 91.56 108 GLN A O 1
ATOM 831 N N . VAL A 1 109 ? 36.862 9.223 -14.679 1.00 94.31 109 VAL A N 1
ATOM 832 C CA . VAL A 1 109 ? 36.357 7.848 -14.538 1.00 94.31 109 VAL A CA 1
ATOM 833 C C . VAL A 1 109 ? 35.953 7.621 -13.083 1.00 94.31 109 VAL A C 1
ATOM 835 O O . VAL A 1 109 ? 36.798 7.731 -12.196 1.00 94.31 109 VAL A O 1
ATOM 838 N N . LEU A 1 110 ? 34.677 7.308 -12.852 1.00 93.19 110 LEU A N 1
ATOM 839 C CA . LEU A 1 110 ? 34.120 7.061 -11.518 1.00 93.19 110 LEU A CA 1
ATOM 840 C C . LEU A 1 110 ? 34.163 5.575 -11.148 1.00 93.19 110 LEU A C 1
ATOM 842 O O . LEU A 1 110 ? 34.445 5.238 -10.003 1.00 93.19 110 LEU A O 1
ATOM 846 N N . LEU A 1 111 ? 33.939 4.689 -12.123 1.00 95.88 111 LEU A N 1
ATOM 847 C CA . LEU A 1 111 ? 34.039 3.244 -11.939 1.00 95.88 111 LEU A CA 1
ATOM 848 C C . LEU A 1 111 ? 34.722 2.613 -13.155 1.00 95.88 111 LEU A C 1
ATOM 850 O O . LEU A 1 111 ? 34.234 2.710 -14.285 1.00 95.88 111 LEU A O 1
ATOM 854 N N . ARG A 1 112 ? 35.886 1.999 -12.926 1.00 96.69 112 ARG A N 1
ATOM 855 C CA . ARG A 1 112 ? 36.697 1.380 -13.983 1.00 96.69 112 ARG A CA 1
ATOM 856 C C . ARG A 1 112 ? 36.104 0.045 -14.416 1.00 96.69 112 ARG A C 1
ATOM 858 O O . ARG A 1 112 ? 35.632 -0.717 -13.579 1.00 96.69 112 ARG A O 1
ATOM 865 N N . GLY A 1 113 ? 36.173 -0.222 -15.716 1.00 96.75 113 GLY A N 1
ATOM 866 C CA . GLY A 1 113 ? 35.974 -1.556 -16.264 1.00 96.75 113 GLY A CA 1
ATOM 867 C C . GLY A 1 113 ? 37.310 -2.275 -16.464 1.00 96.75 113 GLY A C 1
ATOM 868 O O . GLY A 1 113 ? 38.301 -1.977 -15.790 1.00 96.75 113 GLY A O 1
ATOM 869 N N . GLY A 1 114 ? 37.342 -3.226 -17.389 1.00 95.00 114 GLY A N 1
ATOM 870 C CA . GLY A 1 114 ? 38.541 -3.965 -17.753 1.00 95.00 114 GLY A CA 1
ATOM 871 C C . GLY A 1 114 ? 38.260 -5.173 -18.643 1.00 95.00 114 GLY A C 1
ATOM 872 O O . GLY A 1 114 ? 37.127 -5.442 -19.041 1.00 95.00 114 GLY A O 1
ATOM 873 N N . LYS A 1 115 ? 39.330 -5.920 -18.940 1.00 95.44 115 LYS A N 1
ATOM 874 C CA . LYS A 1 115 ? 39.241 -7.223 -19.612 1.00 95.44 115 LYS A CA 1
ATOM 875 C C . LYS A 1 115 ? 38.596 -8.255 -18.683 1.00 95.44 115 LYS A C 1
ATOM 877 O O . LYS A 1 115 ? 38.892 -8.278 -17.491 1.00 95.44 115 LYS A O 1
ATOM 882 N N . GLY A 1 116 ? 37.798 -9.157 -19.247 1.00 96.38 116 GLY A N 1
ATOM 883 C CA . GLY A 1 116 ? 37.035 -10.146 -18.487 1.00 96.38 116 GLY A CA 1
ATOM 884 C C . GLY A 1 116 ? 35.799 -9.542 -17.821 1.00 96.38 116 GLY A C 1
ATOM 885 O O . GLY A 1 116 ? 35.361 -8.452 -18.180 1.00 96.38 116 GLY A O 1
ATOM 886 N N . THR A 1 117 ? 35.202 -10.278 -16.884 1.00 96.06 117 THR A N 1
ATOM 887 C CA . THR A 1 117 ? 33.977 -9.850 -16.195 1.00 96.06 117 THR A CA 1
ATOM 888 C C . THR A 1 117 ? 34.308 -9.053 -14.937 1.00 96.06 117 THR A C 1
ATOM 890 O O . THR A 1 117 ? 34.940 -9.576 -14.020 1.00 96.06 117 THR A O 1
ATOM 893 N N . VAL A 1 118 ? 33.810 -7.821 -14.860 1.00 97.62 118 VAL A N 1
ATOM 894 C CA . VAL A 1 118 ? 33.748 -7.017 -13.636 1.00 97.62 118 VAL A CA 1
ATOM 895 C C . VAL A 1 118 ? 32.309 -7.013 -13.135 1.00 97.62 118 VAL A C 1
ATOM 897 O O . VAL A 1 118 ? 31.385 -6.682 -13.875 1.00 97.62 118 VAL A O 1
ATOM 900 N N . ASN A 1 119 ? 32.120 -7.387 -11.874 1.00 96.00 119 ASN A N 1
ATOM 901 C CA . ASN A 1 119 ? 30.809 -7.437 -11.240 1.00 96.00 119 ASN A CA 1
ATOM 902 C C . ASN A 1 119 ? 30.643 -6.268 -10.272 1.00 96.00 119 ASN A C 1
ATOM 904 O O . ASN A 1 119 ? 31.578 -5.918 -9.554 1.00 96.00 119 ASN A O 1
ATOM 908 N N . VAL A 1 120 ? 29.446 -5.692 -10.254 1.00 96.50 120 VAL A N 1
ATOM 909 C CA . VAL A 1 120 ? 29.064 -4.576 -9.390 1.00 96.50 120 VAL A CA 1
ATOM 910 C C . VAL A 1 120 ? 27.850 -4.999 -8.577 1.00 96.50 120 VAL A C 1
ATOM 912 O O . VAL A 1 120 ? 26.768 -5.187 -9.133 1.00 96.50 120 VAL A O 1
ATOM 915 N N . ASP A 1 121 ? 28.033 -5.148 -7.267 1.00 94.94 121 ASP A N 1
ATOM 916 C CA . ASP A 1 121 ? 26.965 -5.606 -6.374 1.00 94.94 121 ASP A CA 1
ATOM 917 C C . ASP A 1 121 ? 26.013 -4.463 -6.016 1.00 94.94 121 ASP A C 1
ATOM 919 O O . ASP A 1 121 ? 24.840 -4.537 -6.366 1.00 94.94 121 ASP A O 1
ATOM 923 N N . THR A 1 122 ? 26.514 -3.381 -5.412 1.00 95.31 122 THR A N 1
ATOM 924 C CA . THR A 1 122 ? 25.798 -2.101 -5.291 1.00 95.31 122 THR A CA 1
ATOM 925 C C . THR A 1 122 ? 26.799 -0.948 -5.298 1.00 95.31 122 THR A C 1
ATOM 927 O O . THR A 1 122 ? 27.687 -0.881 -4.447 1.00 95.31 122 THR A O 1
ATOM 930 N N . TRP A 1 123 ? 26.657 -0.025 -6.245 1.00 96.25 123 TRP A N 1
ATOM 931 C CA . TRP A 1 123 ? 27.514 1.153 -6.384 1.00 96.25 123 TRP A CA 1
ATOM 932 C C . TRP A 1 123 ? 26.696 2.348 -6.860 1.00 96.25 123 TRP A C 1
ATOM 934 O O . TRP A 1 123 ? 25.825 2.201 -7.715 1.00 96.25 123 TRP A O 1
ATOM 944 N N . GLY A 1 124 ? 26.983 3.545 -6.361 1.00 93.50 124 GLY A N 1
ATOM 945 C CA . GLY A 1 124 ? 26.288 4.733 -6.841 1.00 93.50 124 GLY A CA 1
ATOM 946 C C . GLY A 1 124 ? 26.814 6.044 -6.287 1.00 93.50 124 GLY A C 1
ATOM 947 O O . GLY A 1 124 ? 27.783 6.090 -5.523 1.00 93.50 124 GLY A O 1
ATOM 948 N N . PHE A 1 125 ? 26.145 7.125 -6.677 1.00 89.81 125 PHE A N 1
ATOM 949 C CA . PHE A 1 125 ? 26.360 8.455 -6.117 1.00 89.81 125 PHE A CA 1
ATOM 950 C C . PHE A 1 125 ? 25.032 9.170 -5.855 1.00 89.81 125 PHE A C 1
ATOM 952 O O . PHE A 1 125 ? 24.039 8.881 -6.521 1.00 89.81 125 PHE A O 1
ATOM 959 N N . SER A 1 126 ? 25.047 10.097 -4.890 1.00 89.94 126 SER A N 1
ATOM 960 C CA . SER A 1 126 ? 23.923 10.820 -4.261 1.00 89.94 126 SER A CA 1
ATOM 961 C C . SER A 1 126 ? 23.755 10.475 -2.777 1.00 89.94 126 SER A C 1
ATOM 963 O O . SER A 1 126 ? 24.633 9.876 -2.152 1.00 89.94 126 SER A O 1
ATOM 965 N N . ARG A 1 127 ? 22.692 10.983 -2.156 1.00 91.19 127 ARG A N 1
ATOM 966 C CA . ARG A 1 127 ? 22.507 10.994 -0.705 1.00 91.19 127 ARG A CA 1
ATOM 967 C C . ARG A 1 127 ? 22.014 9.642 -0.207 1.00 91.19 127 ARG A C 1
ATOM 969 O O . ARG A 1 127 ? 21.064 9.096 -0.757 1.00 91.19 127 ARG A O 1
ATOM 976 N N . VAL A 1 128 ? 22.635 9.125 0.845 1.00 93.56 128 VAL A N 1
ATOM 977 C CA . VAL A 1 128 ? 22.225 7.892 1.527 1.00 93.56 128 VAL A CA 1
ATOM 978 C C . VAL A 1 128 ? 21.868 8.237 2.961 1.00 93.56 128 VAL A C 1
ATOM 980 O O . VAL A 1 128 ? 22.614 8.952 3.634 1.00 93.56 128 VAL A O 1
ATOM 983 N N . THR A 1 129 ? 20.733 7.727 3.427 1.00 94.31 129 THR A N 1
ATOM 984 C CA . THR A 1 129 ? 20.346 7.797 4.835 1.00 94.31 129 THR A CA 1
ATOM 985 C C . THR A 1 129 ? 20.735 6.495 5.525 1.00 94.31 129 THR A C 1
ATOM 987 O O . THR A 1 129 ? 20.225 5.426 5.186 1.00 94.31 129 THR A O 1
ATOM 990 N N . SER A 1 130 ? 21.651 6.574 6.487 1.00 89.38 130 SER A N 1
ATOM 991 C CA . SER A 1 130 ? 22.129 5.429 7.264 1.00 89.38 130 SER A CA 1
ATOM 992 C C . SER A 1 130 ? 21.104 4.947 8.291 1.00 89.38 130 SER A C 1
ATOM 994 O O . SER A 1 130 ? 20.111 5.614 8.580 1.00 89.38 130 SER A O 1
ATOM 996 N N . ALA A 1 131 ? 21.391 3.794 8.904 1.00 84.06 131 ALA A N 1
ATOM 997 C CA . ALA A 1 131 ? 20.532 3.176 9.913 1.00 84.06 131 ALA A CA 1
ATOM 998 C C . ALA A 1 131 ? 20.225 4.080 11.128 1.00 84.06 131 ALA A C 1
ATOM 1000 O O . ALA A 1 131 ? 19.165 3.974 11.731 1.00 84.06 131 ALA A O 1
ATOM 1001 N N . ASN A 1 132 ? 21.135 4.997 11.471 1.00 82.19 132 ASN A N 1
ATOM 1002 C CA . ASN A 1 132 ? 20.964 5.969 12.560 1.00 82.19 132 ASN A CA 1
ATOM 1003 C C . ASN A 1 132 ? 20.263 7.278 12.125 1.00 82.19 132 ASN A C 1
ATOM 1005 O O . ASN A 1 132 ? 20.264 8.247 12.880 1.00 82.19 132 ASN A O 1
ATOM 1009 N N . GLY A 1 133 ? 19.733 7.349 10.898 1.00 83.62 133 GLY A N 1
ATOM 1010 C CA . GLY A 1 133 ? 19.043 8.526 10.357 1.00 83.62 133 GLY A CA 1
ATOM 1011 C C . GLY A 1 133 ? 19.953 9.642 9.833 1.00 83.62 133 GLY A C 1
ATOM 1012 O O . GLY A 1 133 ? 19.459 10.671 9.372 1.00 83.62 133 GLY A O 1
ATOM 1013 N N . THR A 1 134 ? 21.279 9.467 9.855 1.00 88.62 134 THR A N 1
ATOM 1014 C CA . THR A 1 134 ? 22.205 10.453 9.277 1.00 88.62 134 THR A CA 1
ATOM 1015 C C . THR A 1 134 ? 22.158 10.380 7.756 1.00 88.62 134 THR A C 1
ATOM 1017 O O . THR A 1 134 ? 22.244 9.303 7.178 1.00 88.62 134 THR A O 1
ATOM 1020 N N . THR A 1 135 ? 22.031 11.527 7.089 1.00 91.19 135 THR A N 1
ATOM 1021 C CA . THR A 1 135 ? 22.027 11.582 5.622 1.00 91.19 135 THR A CA 1
ATOM 1022 C C . THR A 1 135 ? 23.285 12.264 5.103 1.00 91.19 135 THR A C 1
ATOM 1024 O O . THR A 1 135 ? 23.516 13.438 5.400 1.00 91.19 135 THR A O 1
ATOM 1027 N N . ALA A 1 136 ? 24.068 11.551 4.295 1.00 90.81 136 ALA A N 1
ATOM 1028 C CA . ALA A 1 136 ? 25.324 12.035 3.724 1.00 90.81 136 ALA A CA 1
ATOM 1029 C C . ALA A 1 136 ? 25.378 11.799 2.212 1.00 90.81 136 ALA A C 1
ATOM 1031 O O . ALA A 1 136 ? 24.761 10.870 1.696 1.00 90.81 136 ALA A O 1
ATOM 1032 N N . PHE A 1 137 ? 26.112 12.651 1.495 1.00 89.44 137 PHE A N 1
ATOM 1033 C CA . PHE A 1 137 ? 26.355 12.466 0.067 1.00 89.44 137 PHE A CA 1
ATOM 1034 C C . PHE A 1 137 ? 27.457 11.423 -0.150 1.00 89.44 137 PHE A C 1
ATOM 1036 O O . PHE A 1 137 ? 28.551 11.551 0.398 1.00 89.44 137 PHE A O 1
ATOM 1043 N N . HIS A 1 138 ? 27.177 10.413 -0.970 1.00 88.88 138 HIS A N 1
ATOM 1044 C CA . HIS A 1 138 ? 28.154 9.438 -1.433 1.00 88.88 138 HIS A CA 1
ATOM 1045 C C . HIS A 1 138 ? 28.599 9.810 -2.845 1.00 88.88 138 HIS A C 1
ATOM 1047 O O . HIS A 1 138 ? 27.778 9.936 -3.753 1.00 88.88 138 HIS A O 1
ATOM 1053 N N . ASN A 1 139 ? 29.905 9.980 -3.035 1.00 86.50 139 ASN A N 1
ATOM 1054 C CA . ASN A 1 139 ? 30.490 10.343 -4.321 1.00 86.50 139 ASN A CA 1
ATOM 1055 C C . ASN A 1 139 ? 31.108 9.113 -5.002 1.00 86.50 139 ASN A C 1
ATOM 1057 O O . ASN A 1 139 ? 32.314 8.897 -4.914 1.00 86.50 139 ASN A O 1
ATOM 1061 N N . GLY A 1 140 ? 30.273 8.293 -5.640 1.00 86.56 140 GLY A N 1
ATOM 1062 C CA . GLY A 1 140 ? 30.723 7.146 -6.429 1.00 86.56 140 GLY A CA 1
ATOM 1063 C C . GLY A 1 140 ? 31.354 6.056 -5.567 1.00 86.56 140 GLY A C 1
ATOM 1064 O O . GLY A 1 140 ? 32.540 5.757 -5.700 1.00 86.56 140 GLY A O 1
ATOM 1065 N N . ALA A 1 141 ? 30.567 5.469 -4.670 1.00 90.12 141 ALA A N 1
ATOM 1066 C CA . ALA A 1 141 ? 31.042 4.500 -3.688 1.00 90.12 141 ALA A CA 1
ATOM 1067 C C . ALA A 1 141 ? 30.264 3.183 -3.755 1.00 90.12 141 ALA A C 1
ATOM 1069 O O . ALA A 1 141 ? 29.099 3.152 -4.156 1.00 90.12 141 ALA A O 1
ATOM 1070 N N . ASN A 1 142 ? 30.913 2.107 -3.303 1.00 94.38 142 ASN A N 1
ATOM 1071 C CA . ASN A 1 142 ? 30.221 0.861 -2.990 1.00 94.38 142 ASN A CA 1
ATOM 1072 C C . ASN A 1 142 ? 29.296 1.082 -1.790 1.00 94.38 142 ASN A C 1
ATOM 1074 O O . ASN A 1 142 ? 29.655 1.795 -0.848 1.00 94.38 142 ASN A O 1
ATOM 1078 N N . LEU A 1 143 ? 28.130 0.449 -1.826 1.00 92.00 143 LEU A N 1
ATOM 1079 C CA . LEU A 1 143 ? 27.140 0.490 -0.757 1.00 92.00 143 LEU A CA 1
ATOM 1080 C C . LEU A 1 143 ? 26.830 -0.922 -0.268 1.00 92.00 143 LEU A C 1
ATOM 1082 O O . LEU A 1 143 ? 27.088 -1.915 -0.954 1.00 92.00 143 LEU A O 1
ATOM 1086 N N . ASP A 1 144 ? 26.221 -0.987 0.910 1.00 91.19 144 ASP A N 1
ATOM 1087 C CA . ASP A 1 144 ? 25.615 -2.217 1.398 1.00 91.19 144 ASP A CA 1
ATOM 1088 C C . ASP A 1 144 ? 24.577 -2.729 0.387 1.00 91.19 144 ASP A C 1
ATOM 1090 O O . ASP A 1 144 ? 23.795 -1.959 -0.177 1.00 91.19 144 ASP A O 1
ATOM 1094 N N . SER A 1 145 ? 24.592 -4.041 0.157 1.00 90.38 145 SER A N 1
ATOM 1095 C CA . SER A 1 145 ? 23.715 -4.712 -0.802 1.00 90.38 145 SER A CA 1
ATOM 1096 C C . SER A 1 145 ? 22.704 -5.594 -0.069 1.00 90.38 145 SER A C 1
ATOM 1098 O O . SER A 1 145 ? 23.108 -6.308 0.855 1.00 90.38 145 SER A O 1
ATOM 1100 N N . PRO A 1 146 ? 21.424 -5.605 -0.482 1.00 91.19 146 PRO A N 1
ATOM 1101 C CA . PRO A 1 146 ? 20.454 -6.546 0.056 1.00 91.19 146 PRO A CA 1
ATOM 1102 C C . PRO A 1 146 ? 20.837 -7.984 -0.286 1.00 91.19 146 PRO A C 1
ATOM 1104 O O . PRO A 1 146 ? 21.228 -8.283 -1.419 1.00 91.19 146 PRO A O 1
ATOM 1107 N N . VAL A 1 147 ? 20.636 -8.894 0.666 1.00 91.00 147 VAL A N 1
ATOM 1108 C CA . VAL A 1 147 ? 20.556 -10.319 0.341 1.00 91.00 147 VAL A CA 1
ATOM 1109 C C . VAL A 1 147 ? 19.239 -10.531 -0.392 1.00 91.00 147 VAL A C 1
ATOM 1111 O O . VAL A 1 147 ? 18.177 -10.217 0.131 1.00 91.00 147 VAL A O 1
ATOM 1114 N N . ARG A 1 148 ? 19.304 -11.048 -1.617 1.00 93.69 148 ARG A N 1
ATOM 1115 C CA . ARG A 1 148 ? 18.103 -11.378 -2.385 1.00 93.69 148 ARG A CA 1
ATOM 1116 C C . ARG A 1 148 ? 17.697 -12.816 -2.080 1.00 93.69 148 ARG A C 1
ATOM 1118 O O . ARG A 1 148 ? 18.507 -13.725 -2.293 1.00 93.69 148 ARG A O 1
ATOM 1125 N N . ASN A 1 149 ? 16.480 -13.003 -1.567 1.00 94.12 149 ASN A N 1
ATOM 1126 C CA . ASN A 1 149 ? 15.926 -14.327 -1.274 1.00 94.12 149 ASN A CA 1
ATOM 1127 C C . ASN A 1 149 ? 15.863 -15.170 -2.560 1.00 94.12 149 ASN A C 1
ATOM 1129 O O . ASN A 1 149 ? 15.472 -14.659 -3.609 1.00 94.12 149 ASN A O 1
ATOM 1133 N N . ASP A 1 150 ? 16.230 -16.450 -2.470 1.00 95.31 150 ASP A N 1
ATOM 1134 C CA . ASP A 1 150 ? 16.228 -17.388 -3.596 1.00 95.31 150 ASP A CA 1
ATOM 1135 C C . ASP A 1 150 ? 14.835 -17.544 -4.226 1.00 95.31 150 ASP A C 1
ATOM 1137 O O . ASP A 1 150 ? 14.735 -17.745 -5.434 1.00 95.31 150 ASP A O 1
ATOM 1141 N N . SER A 1 151 ? 13.759 -17.362 -3.450 1.00 96.06 151 SER A N 1
ATOM 1142 C CA . SER A 1 151 ? 12.388 -17.374 -3.977 1.00 96.06 151 SER A CA 1
ATOM 1143 C C . SER A 1 151 ? 12.074 -16.190 -4.899 1.00 96.06 151 SER A C 1
ATOM 1145 O O . SER A 1 151 ? 11.218 -16.318 -5.770 1.00 96.06 151 SER A O 1
ATOM 1147 N N . LEU A 1 152 ? 12.778 -15.057 -4.761 1.00 97.12 152 LEU A N 1
ATOM 1148 C CA . LEU A 1 152 ? 12.543 -13.824 -5.527 1.00 97.12 152 LEU A CA 1
ATOM 1149 C C . LEU A 1 152 ? 13.377 -13.706 -6.801 1.00 97.12 152 LEU A C 1
ATOM 1151 O O . LEU A 1 152 ? 13.192 -12.763 -7.582 1.00 97.12 152 LEU A O 1
ATOM 1155 N N . VAL A 1 153 ? 14.331 -14.610 -6.997 1.00 97.12 153 VAL A N 1
ATOM 1156 C CA . VAL A 1 153 ? 15.388 -14.454 -7.993 1.00 97.12 153 VAL A CA 1
ATOM 1157 C C . VAL A 1 153 ? 15.516 -15.660 -8.908 1.00 97.12 153 VAL A C 1
ATOM 1159 O O . VAL A 1 153 ? 15.006 -16.742 -8.643 1.00 97.12 153 VAL A O 1
ATOM 1162 N N . THR A 1 154 ? 16.232 -15.457 -10.006 1.00 94.81 154 THR A N 1
ATOM 1163 C CA . THR A 1 154 ? 16.578 -16.471 -10.991 1.00 94.81 154 THR A CA 1
ATOM 1164 C C . THR A 1 154 ? 18.028 -16.312 -11.458 1.00 94.81 154 THR A C 1
ATOM 1166 O O . THR A 1 154 ? 18.659 -15.259 -11.300 1.00 94.81 154 THR A O 1
ATOM 1169 N N . GLY A 1 155 ? 18.570 -17.381 -12.043 1.00 88.44 155 GLY A N 1
ATOM 1170 C CA . GLY A 1 155 ? 19.922 -17.431 -12.595 1.00 88.44 155 GLY A CA 1
ATOM 1171 C C . GLY A 1 155 ? 21.051 -17.371 -11.555 1.00 88.44 155 GLY A C 1
ATOM 1172 O O . GLY A 1 155 ? 20.861 -17.084 -10.376 1.00 88.44 155 GLY A O 1
ATOM 1173 N N . GLY A 1 156 ? 22.283 -17.620 -12.012 1.00 82.62 156 GLY A N 1
ATOM 1174 C CA . GLY A 1 156 ? 23.454 -17.735 -11.128 1.00 82.62 156 GLY A CA 1
ATOM 1175 C C . GLY A 1 156 ? 23.869 -16.443 -10.409 1.00 82.62 156 GLY A C 1
ATOM 1176 O O . GLY A 1 156 ? 24.588 -16.507 -9.419 1.00 82.62 156 GLY A O 1
ATOM 1177 N N . ARG A 1 157 ? 23.411 -15.271 -10.879 1.00 87.50 157 ARG A N 1
ATOM 1178 C CA . ARG A 1 157 ? 23.647 -13.964 -10.236 1.00 87.50 157 ARG A CA 1
ATOM 1179 C C . ARG A 1 157 ? 22.469 -13.477 -9.388 1.00 87.50 157 ARG A C 1
ATOM 1181 O O . ARG A 1 157 ? 22.458 -12.311 -9.020 1.00 87.50 157 ARG A O 1
ATOM 1188 N N . LYS A 1 158 ? 21.469 -14.316 -9.093 1.00 93.88 158 LYS A N 1
ATOM 1189 C CA . LYS A 1 158 ? 20.295 -13.908 -8.299 1.00 93.88 158 LYS A CA 1
ATOM 1190 C C . LYS A 1 158 ? 19.613 -12.645 -8.861 1.00 93.88 158 LYS A C 1
ATOM 1192 O O . LYS A 1 158 ? 19.371 -11.664 -8.153 1.00 93.88 158 LYS A O 1
ATOM 1197 N N . GLN A 1 159 ? 19.350 -12.647 -10.165 1.00 95.00 159 GLN A N 1
ATOM 1198 C CA . GLN A 1 159 ? 18.592 -11.578 -10.823 1.00 95.00 159 GLN A CA 1
ATOM 1199 C C . GLN A 1 159 ? 17.159 -11.624 -10.319 1.00 95.00 159 GLN A C 1
ATOM 1201 O O . GLN A 1 159 ? 16.625 -12.723 -10.199 1.00 95.00 159 GLN A O 1
ATOM 1206 N N . PHE A 1 160 ? 16.524 -10.489 -10.030 1.00 96.06 160 PHE A N 1
ATOM 1207 C CA . PHE A 1 160 ? 15.117 -10.554 -9.638 1.00 96.06 160 PHE A CA 1
ATOM 1208 C C . PHE A 1 160 ? 14.296 -11.174 -10.768 1.00 96.06 160 PHE A C 1
ATOM 1210 O O . PHE A 1 160 ? 14.493 -10.863 -11.946 1.00 96.06 160 PHE A O 1
ATOM 1217 N N . PHE A 1 161 ? 13.411 -12.097 -10.405 1.00 96.69 161 PHE A N 1
ATOM 1218 C CA . PHE A 1 161 ? 12.617 -12.825 -11.375 1.00 96.69 161 PHE A CA 1
ATOM 1219 C C . PHE A 1 161 ? 11.720 -11.865 -12.168 1.00 96.69 161 PHE A C 1
ATOM 1221 O O . PHE A 1 161 ? 11.095 -10.955 -11.619 1.00 96.69 161 PHE A O 1
ATOM 1228 N N . THR A 1 162 ? 11.683 -12.075 -13.483 1.00 95.31 162 THR A N 1
ATOM 1229 C CA . THR A 1 162 ? 10.817 -11.348 -14.411 1.00 95.31 162 THR A CA 1
ATOM 1230 C C . THR A 1 162 ? 10.102 -12.344 -15.304 1.00 95.31 162 THR A C 1
ATOM 1232 O O . THR A 1 162 ? 10.690 -13.325 -15.764 1.00 95.31 162 THR A O 1
ATOM 1235 N N . ARG A 1 163 ? 8.828 -12.075 -15.569 1.00 94.12 163 ARG A N 1
ATOM 1236 C CA . ARG A 1 163 ? 7.962 -12.880 -16.416 1.00 94.12 163 ARG A CA 1
ATOM 1237 C C . ARG A 1 163 ? 7.155 -11.968 -17.323 1.00 94.12 163 ARG A C 1
ATOM 1239 O O . ARG A 1 163 ? 6.345 -11.165 -16.870 1.00 94.12 163 ARG A O 1
ATOM 1246 N N . ARG A 1 164 ? 7.352 -12.135 -18.629 1.00 91.88 164 ARG A N 1
ATOM 1247 C CA . ARG A 1 164 ? 6.565 -11.422 -19.635 1.00 91.88 164 ARG A CA 1
ATOM 1248 C C . ARG A 1 164 ? 5.128 -11.898 -19.651 1.00 91.88 164 ARG A C 1
ATOM 1250 O O . ARG A 1 164 ? 4.861 -13.074 -19.409 1.00 91.88 164 ARG A O 1
ATOM 1257 N N . ARG A 1 165 ? 4.248 -10.981 -20.047 1.00 92.75 165 ARG A N 1
ATOM 1258 C CA . ARG A 1 165 ? 2.851 -11.263 -20.354 1.00 92.75 165 ARG A CA 1
ATOM 1259 C C . ARG A 1 165 ? 2.721 -12.535 -21.216 1.00 92.75 165 ARG A C 1
ATOM 1261 O O . ARG A 1 165 ? 3.270 -12.548 -22.327 1.00 92.75 165 ARG A O 1
ATOM 1268 N N . PRO A 1 166 ? 2.019 -13.580 -20.741 1.00 91.38 166 PRO A N 1
ATOM 1269 C CA . PRO A 1 166 ? 1.843 -14.821 -21.488 1.00 91.38 166 PRO A CA 1
ATOM 1270 C C . PRO A 1 166 ? 1.132 -14.599 -22.832 1.00 91.38 166 PRO A C 1
ATOM 1272 O O . PRO A 1 166 ? 0.056 -14.005 -22.903 1.00 91.38 166 PRO A O 1
ATOM 1275 N N . LYS A 1 167 ? 1.738 -15.082 -23.921 1.00 88.69 167 LYS A N 1
ATOM 1276 C CA . LYS A 1 167 ? 1.155 -14.990 -25.273 1.00 88.69 167 LYS A CA 1
ATOM 1277 C C . LYS A 1 167 ? 0.262 -16.175 -25.634 1.00 88.69 167 LYS A C 1
ATOM 1279 O O . LYS A 1 167 ? -0.617 -16.017 -26.471 1.00 88.69 167 LYS A O 1
ATOM 1284 N N . TYR A 1 168 ? 0.475 -17.319 -24.978 1.00 87.94 168 TYR A N 1
ATOM 1285 C CA . TYR A 1 168 ? -0.205 -18.589 -25.262 1.00 87.94 168 TYR A CA 1
ATOM 1286 C C . TYR A 1 168 ? -0.043 -19.076 -26.710 1.00 87.94 168 TYR A C 1
ATOM 1288 O O . TYR A 1 168 ? -0.941 -19.711 -27.257 1.00 87.94 168 TYR A O 1
ATOM 1296 N N . ASP A 1 169 ? 1.106 -18.782 -27.330 1.00 81.88 169 ASP A N 1
ATOM 1297 C CA . ASP A 1 169 ? 1.419 -19.173 -28.715 1.00 81.88 169 ASP A CA 1
ATOM 1298 C C . ASP A 1 169 ? 1.415 -20.709 -28.917 1.00 81.88 169 ASP A C 1
ATOM 1300 O O . ASP A 1 169 ? 1.369 -21.198 -30.044 1.00 81.88 169 ASP A O 1
ATOM 1304 N N . ASP A 1 170 ? 1.475 -21.470 -27.823 1.00 75.81 170 ASP A N 1
ATOM 1305 C CA . ASP A 1 170 ? 1.493 -22.928 -27.742 1.00 75.81 170 ASP A CA 1
ATOM 1306 C C . ASP A 1 170 ? 0.107 -23.574 -27.547 1.00 75.81 170 ASP A C 1
ATOM 1308 O O . ASP A 1 170 ? -0.006 -24.800 -27.631 1.00 75.81 170 ASP A O 1
ATOM 1312 N N . LEU A 1 171 ? -0.951 -22.786 -27.317 1.00 72.56 171 LEU A N 1
ATOM 1313 C CA . LEU A 1 171 ? -2.311 -23.288 -27.097 1.00 72.56 171 LEU A CA 1
ATOM 1314 C C . LEU A 1 171 ? -3.163 -23.198 -28.374 1.00 72.56 171 LEU A C 1
ATOM 1316 O O . LEU A 1 171 ? -3.211 -22.179 -29.061 1.00 72.56 171 LEU A O 1
ATOM 1320 N N . GLY A 1 172 ? -3.862 -24.289 -28.706 1.00 67.06 172 GLY A N 1
ATOM 1321 C CA . GLY A 1 172 ? -4.743 -24.349 -29.876 1.00 67.06 172 GLY A CA 1
ATOM 1322 C C . GLY A 1 172 ? -6.077 -23.626 -29.645 1.00 67.06 172 GLY A C 1
ATOM 1323 O O . GLY A 1 172 ? -6.598 -23.613 -28.533 1.00 67.06 172 GLY A O 1
ATOM 1324 N N . PHE A 1 173 ? -6.696 -23.091 -30.708 1.00 66.56 173 PHE A N 1
ATOM 1325 C CA . PHE A 1 173 ? -7.986 -22.371 -30.635 1.00 66.56 173 PHE A CA 1
ATOM 1326 C C . PHE A 1 173 ? -9.123 -23.152 -29.948 1.00 66.56 173 PHE A C 1
ATOM 1328 O O . PHE A 1 173 ? -10.023 -22.542 -29.377 1.00 66.56 173 PHE A O 1
ATOM 1335 N N . SER A 1 174 ? -9.093 -24.489 -29.973 1.00 63.28 174 SER A N 1
ATOM 1336 C CA . SER A 1 174 ? -10.079 -25.347 -29.297 1.00 63.28 174 SER A CA 1
ATOM 1337 C C . SER A 1 174 ? -10.025 -25.282 -27.764 1.00 63.28 174 SER A C 1
ATOM 1339 O O . SER A 1 174 ? -10.881 -25.869 -27.107 1.00 63.28 174 SER A O 1
ATOM 1341 N N . GLN A 1 175 ? -9.046 -24.579 -27.191 1.00 84.19 175 GLN A N 1
ATOM 1342 C CA . GLN A 1 175 ? -8.868 -24.392 -25.751 1.00 84.19 175 GLN A CA 1
ATOM 1343 C C . GLN A 1 175 ? -9.268 -22.981 -25.291 1.00 84.19 175 GLN A C 1
ATOM 1345 O O . GLN A 1 175 ? -8.841 -22.554 -24.223 1.00 84.19 175 GLN A O 1
ATOM 1350 N N . ILE A 1 176 ? -10.071 -22.251 -26.077 1.00 92.25 176 ILE A N 1
ATOM 1351 C CA . ILE A 1 176 ? -10.548 -20.901 -25.745 1.00 92.25 176 ILE A CA 1
ATOM 1352 C C . ILE A 1 176 ? -12.068 -20.913 -25.539 1.00 92.25 176 ILE A C 1
ATOM 1354 O O . ILE A 1 176 ? -12.822 -21.323 -26.420 1.00 92.25 176 ILE A O 1
ATOM 1358 N N . LEU A 1 177 ? -12.520 -20.413 -24.389 1.00 95.38 177 LEU A N 1
ATOM 1359 C CA . LEU A 1 177 ? -13.923 -20.144 -24.089 1.00 95.38 177 LEU A CA 1
ATOM 1360 C C . LEU A 1 177 ? -14.183 -18.635 -24.171 1.00 95.38 177 LEU A C 1
ATOM 1362 O O . LEU A 1 177 ? -13.706 -17.865 -23.339 1.00 95.38 177 LEU A O 1
ATOM 1366 N N . ASP A 1 178 ? -14.939 -18.216 -25.186 1.00 96.75 178 ASP A N 1
ATOM 1367 C CA . ASP A 1 178 ? -15.364 -16.824 -25.367 1.00 96.75 178 ASP A CA 1
ATOM 1368 C C . ASP A 1 178 ? -16.538 -16.489 -24.436 1.00 96.75 178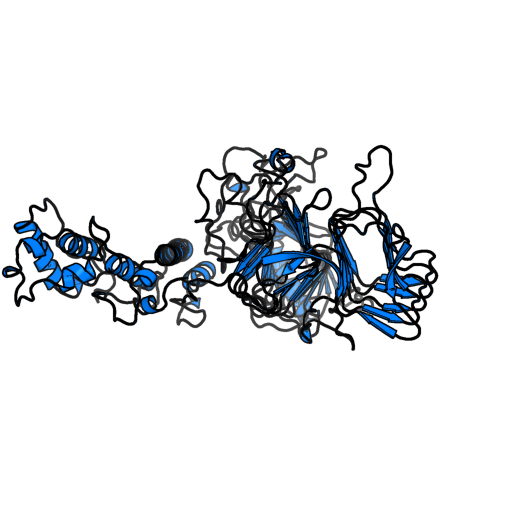 ASP A C 1
ATOM 1370 O O . ASP A 1 178 ? -17.573 -17.161 -24.456 1.00 96.75 178 ASP A O 1
ATOM 1374 N N . ALA A 1 179 ? -16.398 -15.431 -23.635 1.00 98.38 179 ALA A N 1
ATOM 1375 C CA . ALA A 1 179 ? -17.391 -15.060 -22.633 1.00 98.38 179 ALA A CA 1
ATOM 1376 C C . ALA A 1 179 ? -18.771 -14.725 -23.223 1.00 98.38 179 ALA A C 1
ATOM 1378 O O . ALA A 1 179 ? -19.792 -15.093 -22.635 1.00 98.38 179 ALA A O 1
ATOM 1379 N N . LYS A 1 180 ? -18.831 -14.070 -24.389 1.00 98.38 180 LYS A N 1
ATOM 1380 C CA . LYS A 1 180 ? -20.102 -13.712 -25.037 1.00 98.38 180 LYS A CA 1
ATOM 1381 C C . LYS A 1 180 ? -20.754 -14.921 -25.693 1.00 98.38 180 LYS A C 1
ATOM 1383 O O . LYS A 1 180 ? -21.968 -15.086 -25.580 1.00 98.38 180 LYS A O 1
ATOM 1388 N N . ALA A 1 181 ? -19.963 -15.800 -26.306 1.00 97.38 181 ALA A N 1
ATOM 1389 C CA . ALA A 1 181 ? -20.448 -17.084 -26.807 1.00 97.38 181 ALA A CA 1
ATOM 1390 C C . ALA A 1 181 ? -20.972 -17.981 -25.670 1.00 97.38 181 ALA A C 1
ATOM 1392 O O . ALA A 1 181 ? -21.944 -18.708 -25.862 1.00 97.38 181 ALA A O 1
ATOM 1393 N N . TYR A 1 182 ? -20.376 -17.880 -24.477 1.00 97.38 182 TYR A N 1
ATOM 1394 C CA . TYR A 1 182 ? -20.816 -18.582 -23.267 1.00 97.38 182 TYR A CA 1
ATOM 1395 C C . TYR A 1 182 ? -22.072 -17.967 -22.617 1.00 97.38 182 TYR A C 1
ATOM 1397 O O . TYR A 1 182 ? -22.686 -18.579 -21.745 1.00 97.38 182 TYR A O 1
ATOM 1405 N N . GLY A 1 183 ? -22.489 -16.774 -23.055 1.00 98.19 183 GLY A N 1
ATOM 1406 C CA . GLY A 1 183 ? -23.761 -16.151 -22.685 1.00 98.19 183 GLY A CA 1
ATOM 1407 C C . GLY A 1 183 ? -23.657 -14.799 -21.978 1.00 98.19 183 GLY A C 1
ATOM 1408 O O . GLY A 1 183 ? -24.699 -14.165 -21.783 1.00 98.19 183 GLY A O 1
ATOM 1409 N N . ALA A 1 184 ? -22.451 -14.337 -21.632 1.00 98.62 184 ALA A N 1
ATOM 1410 C CA . ALA A 1 184 ? -22.252 -13.016 -21.041 1.00 98.62 184 ALA A CA 1
ATOM 1411 C C . ALA A 1 184 ? -22.611 -11.910 -22.040 1.00 98.62 184 ALA A C 1
ATOM 1413 O O . ALA A 1 184 ? -22.386 -12.039 -23.245 1.00 98.62 184 ALA A O 1
ATOM 1414 N N . LYS A 1 185 ? -23.196 -10.814 -21.563 1.00 98.62 185 LYS A N 1
ATOM 1415 C CA . LYS A 1 185 ? -23.614 -9.709 -22.434 1.00 98.62 185 LYS A CA 1
ATOM 1416 C C . LYS A 1 185 ? -22.518 -8.672 -22.588 1.00 98.62 185 LYS A C 1
ATOM 1418 O O . LYS A 1 185 ? -22.250 -8.248 -23.716 1.00 98.62 185 LYS A O 1
ATOM 1423 N N . GLY A 1 186 ? -21.875 -8.276 -21.492 1.00 98.38 186 GLY A N 1
ATOM 1424 C CA . GLY A 1 186 ? -20.873 -7.213 -21.509 1.00 98.38 186 GLY A CA 1
ATOM 1425 C C . GLY A 1 186 ? -21.438 -5.871 -21.994 1.00 98.38 186 GLY A C 1
ATOM 1426 O O . GLY A 1 186 ? -20.726 -5.108 -22.647 1.00 98.38 186 GLY A O 1
ATOM 1427 N N . ASP A 1 187 ? -22.724 -5.607 -21.744 1.00 98.31 187 ASP A N 1
ATOM 1428 C CA . ASP A 1 187 ? -23.480 -4.449 -22.249 1.00 98.31 187 ASP A CA 1
ATOM 1429 C C . ASP A 1 187 ? -23.593 -3.284 -21.239 1.00 98.31 187 ASP A C 1
ATOM 1431 O O . ASP A 1 187 ? -24.247 -2.276 -21.518 1.00 98.31 187 ASP A O 1
ATOM 1435 N N . GLY A 1 188 ? -22.974 -3.420 -20.062 1.00 98.00 188 GLY A N 1
ATOM 1436 C CA . GLY A 1 188 ? -23.011 -2.447 -18.969 1.00 98.00 188 GLY A CA 1
ATOM 1437 C C . GLY A 1 188 ? -24.345 -2.372 -18.226 1.00 98.00 188 GLY A C 1
ATOM 1438 O O . GLY A 1 188 ? -24.573 -1.417 -17.481 1.00 98.00 188 GLY A O 1
ATOM 1439 N N . LYS A 1 189 ? -25.252 -3.334 -18.439 1.00 97.69 189 LYS A N 1
ATOM 1440 C CA . LYS A 1 189 ? -26.601 -3.340 -17.851 1.00 97.69 189 LYS A CA 1
ATOM 1441 C C . LYS A 1 189 ? -27.014 -4.706 -17.321 1.00 97.69 189 LYS A C 1
ATOM 1443 O O . LYS A 1 189 ? -27.561 -4.784 -16.224 1.00 97.69 189 LYS A O 1
ATOM 1448 N N . THR A 1 190 ? -26.804 -5.755 -18.105 1.00 98.56 190 THR A N 1
ATOM 1449 C CA . THR A 1 190 ? -27.169 -7.123 -17.754 1.00 98.56 190 THR A CA 1
ATOM 1450 C C . THR A 1 190 ? -26.235 -7.640 -16.669 1.00 98.56 190 THR A C 1
ATOM 1452 O O . THR A 1 190 ? -25.022 -7.481 -16.763 1.00 98.56 190 THR A O 1
ATOM 1455 N N . ASP A 1 191 ? -26.810 -8.264 -15.643 1.00 98.75 191 ASP A N 1
ATOM 1456 C CA . ASP A 1 191 ? -26.044 -8.936 -14.600 1.00 98.75 191 ASP A CA 1
ATOM 1457 C C . ASP A 1 191 ? -25.380 -10.203 -15.166 1.00 98.75 191 ASP A C 1
ATOM 1459 O O . ASP A 1 191 ? -26.038 -11.217 -15.412 1.00 98.75 191 ASP A O 1
ATOM 1463 N N . ASP A 1 192 ? -24.066 -10.132 -15.361 1.00 98.88 192 ASP A N 1
ATOM 1464 C CA . ASP A 1 192 ? -23.232 -11.204 -15.897 1.00 98.88 192 ASP A CA 1
ATOM 1465 C C . ASP A 1 192 ? -22.615 -12.079 -14.782 1.00 98.88 192 ASP A C 1
ATOM 1467 O O . ASP A 1 192 ? -21.822 -12.982 -15.056 1.00 98.88 192 ASP A O 1
ATOM 1471 N N . THR A 1 193 ? -22.992 -11.882 -13.511 1.00 98.81 193 THR A N 1
ATOM 1472 C CA . THR A 1 193 ? -22.390 -12.581 -12.359 1.00 98.81 193 THR A CA 1
ATOM 1473 C C . THR A 1 193 ? -22.442 -14.100 -12.502 1.00 98.81 193 THR A C 1
ATOM 1475 O O . THR A 1 193 ? -21.433 -14.784 -12.329 1.00 98.81 193 THR A O 1
ATOM 1478 N N . ALA A 1 194 ? -23.626 -14.656 -12.779 1.00 98.62 194 ALA A N 1
ATOM 1479 C CA . ALA A 1 194 ? -23.816 -16.105 -12.808 1.00 98.62 194 ALA A CA 1
ATOM 1480 C C . ALA A 1 194 ? -23.046 -16.748 -13.969 1.00 98.62 194 ALA A C 1
ATOM 1482 O O . ALA A 1 194 ? -22.363 -17.754 -13.783 1.00 98.62 194 ALA A O 1
ATOM 1483 N N . VAL A 1 195 ? -23.115 -16.143 -15.156 1.00 98.69 195 VAL A N 1
ATOM 1484 C CA . VAL A 1 195 ? -22.447 -16.669 -16.349 1.00 98.69 195 VAL A CA 1
ATOM 1485 C C . VAL A 1 195 ? -20.927 -16.588 -16.229 1.00 98.69 195 VAL A C 1
ATOM 1487 O O . VAL A 1 195 ? -20.259 -17.565 -16.556 1.00 98.69 195 VAL A O 1
ATOM 1490 N N . LEU A 1 196 ? -20.376 -15.504 -15.669 1.00 98.75 196 LEU A N 1
ATOM 1491 C CA . LEU A 1 196 ? -18.937 -15.389 -15.419 1.00 98.75 196 LEU A CA 1
ATOM 1492 C C . LEU A 1 196 ? -18.442 -16.436 -14.414 1.00 98.75 196 LEU A C 1
ATOM 1494 O O . LEU A 1 196 ? -17.430 -17.083 -14.668 1.00 98.75 196 LEU A O 1
ATOM 1498 N N . LYS A 1 197 ? -19.176 -16.675 -13.317 1.00 98.25 197 LYS A N 1
ATOM 1499 C CA . LYS A 1 197 ? -18.843 -17.745 -12.354 1.00 98.25 197 LYS A CA 1
ATOM 1500 C C . LYS A 1 197 ? -18.756 -19.112 -13.026 1.00 98.25 197 LYS A C 1
ATOM 1502 O O . LYS A 1 197 ? -17.787 -19.843 -12.828 1.00 98.25 197 LYS A O 1
ATOM 1507 N N . HIS A 1 198 ? -19.767 -19.456 -13.821 1.00 98.19 198 HIS A N 1
ATOM 1508 C CA . HIS A 1 198 ? -19.791 -20.733 -14.527 1.00 98.19 198 HIS A CA 1
ATOM 1509 C C . HIS A 1 198 ? -18.685 -20.830 -15.578 1.00 98.19 198 HIS A C 1
ATOM 1511 O O . HIS A 1 198 ? -18.065 -21.884 -15.692 1.00 98.19 198 HIS A O 1
ATOM 1517 N N . LEU A 1 199 ? -18.415 -19.748 -16.309 1.00 98.50 199 LEU A N 1
ATOM 1518 C CA . LEU A 1 199 ? -17.359 -19.682 -17.315 1.00 98.50 199 LEU A CA 1
ATOM 1519 C C . LEU A 1 199 ? -15.975 -19.905 -16.704 1.00 98.50 199 LEU A C 1
ATOM 1521 O O . LEU A 1 199 ? -15.251 -20.785 -17.161 1.00 98.50 199 LEU A O 1
ATOM 1525 N N . PHE A 1 200 ? -15.614 -19.149 -15.662 1.00 98.31 200 PHE A N 1
ATOM 1526 C CA . PHE A 1 200 ? -14.305 -19.279 -15.018 1.00 98.31 200 PHE A CA 1
ATOM 1527 C C . PHE A 1 200 ? -14.109 -20.671 -14.410 1.00 98.31 200 PHE A C 1
ATOM 1529 O O . PHE A 1 200 ? -13.058 -21.281 -14.595 1.00 98.31 200 PHE A O 1
ATOM 1536 N N . SER A 1 201 ? -15.140 -21.216 -13.758 1.00 97.12 201 SER A N 1
ATOM 1537 C CA . SER A 1 201 ? -15.102 -22.575 -13.208 1.00 97.12 201 SER A CA 1
ATOM 1538 C C . SER A 1 201 ? -14.933 -23.648 -14.289 1.00 97.12 201 SER A C 1
ATOM 1540 O O . SER A 1 201 ? -14.065 -24.514 -14.164 1.00 97.12 201 SER A O 1
ATOM 1542 N N . ALA A 1 202 ? -15.713 -23.577 -15.373 1.00 96.31 202 ALA A N 1
ATOM 1543 C CA . ALA A 1 202 ? -15.617 -24.527 -16.478 1.00 96.31 202 ALA A CA 1
ATOM 1544 C C . ALA A 1 202 ? -14.247 -24.458 -17.169 1.00 96.31 202 ALA A C 1
ATOM 1546 O O . ALA A 1 202 ? -13.626 -25.494 -17.406 1.00 96.31 202 ALA A O 1
ATOM 1547 N N . ALA A 1 203 ? -13.752 -23.246 -17.437 1.00 95.25 203 ALA A N 1
ATOM 1548 C CA . ALA A 1 203 ? -12.465 -23.037 -18.085 1.00 95.25 203 ALA A CA 1
ATOM 1549 C C . ALA A 1 203 ? -11.307 -23.601 -17.259 1.00 95.25 203 ALA A C 1
ATOM 1551 O O . ALA A 1 203 ? -10.495 -24.357 -17.791 1.00 95.25 203 ALA A O 1
ATOM 1552 N N . ALA A 1 204 ? -11.263 -23.301 -15.958 1.00 94.06 204 ALA A N 1
ATOM 1553 C CA . ALA A 1 204 ? -10.217 -23.799 -15.072 1.00 94.06 204 ALA A CA 1
ATOM 1554 C C . ALA A 1 204 ? -10.199 -25.333 -15.007 1.00 94.06 204 ALA A C 1
ATOM 1556 O O . ALA A 1 204 ? -9.137 -25.940 -15.135 1.00 94.06 204 ALA A O 1
ATOM 1557 N N . ASN A 1 205 ? -11.370 -25.975 -14.911 1.00 92.62 205 ASN A N 1
ATOM 1558 C CA . ASN A 1 205 ? -11.476 -27.438 -14.899 1.00 92.62 205 ASN A CA 1
ATOM 1559 C C . ASN A 1 205 ? -10.986 -28.081 -16.212 1.00 92.62 205 ASN A C 1
ATOM 1561 O O . ASN A 1 205 ? -10.456 -29.189 -16.220 1.00 92.62 205 ASN A O 1
ATOM 1565 N N . MET A 1 206 ? -11.139 -27.376 -17.334 1.00 90.44 206 MET A N 1
ATOM 1566 C CA . MET A 1 206 ? -10.689 -27.826 -18.654 1.00 90.44 206 MET A CA 1
ATOM 1567 C C . MET A 1 206 ? -9.255 -27.395 -18.987 1.00 90.44 206 MET A C 1
ATOM 1569 O O . MET A 1 206 ? -8.763 -27.723 -20.066 1.00 90.44 206 MET A O 1
ATOM 1573 N N . SER A 1 207 ? -8.589 -26.643 -18.101 1.00 86.62 207 SER A N 1
ATOM 1574 C CA . SER A 1 207 ? -7.329 -25.946 -18.403 1.00 86.62 207 SER A CA 1
ATOM 1575 C C . SER A 1 207 ? -7.413 -25.046 -19.649 1.00 86.62 207 SER A C 1
ATOM 1577 O O . SER A 1 207 ? -6.420 -24.864 -20.356 1.00 86.62 207 SER A O 1
ATOM 1579 N N . ALA A 1 208 ? -8.597 -24.497 -19.924 1.00 92.12 208 ALA A N 1
ATOM 1580 C CA . ALA A 1 208 ? -8.882 -23.626 -21.057 1.00 92.12 208 ALA A CA 1
ATOM 1581 C C . ALA A 1 208 ? -8.637 -22.147 -20.716 1.00 92.12 208 ALA A C 1
ATOM 1583 O O . ALA A 1 208 ? -8.686 -21.729 -19.557 1.00 92.12 208 ALA A O 1
ATOM 1584 N N . ILE A 1 209 ? -8.407 -21.344 -21.750 1.00 94.94 209 ILE A N 1
ATOM 1585 C CA . ILE A 1 209 ? -8.326 -19.890 -21.666 1.00 94.94 209 ILE A CA 1
ATOM 1586 C C . ILE A 1 209 ? -9.736 -19.307 -21.725 1.00 94.94 209 ILE A C 1
ATOM 1588 O O . ILE A 1 209 ? -10.500 -19.608 -22.638 1.00 94.94 209 ILE A O 1
ATOM 1592 N N . VAL A 1 210 ? -10.060 -18.397 -20.814 1.00 97.44 210 VAL A N 1
ATOM 1593 C CA . VAL A 1 210 ? -11.214 -17.510 -20.950 1.00 97.44 210 VAL A CA 1
ATOM 1594 C C . VAL A 1 210 ? -10.812 -16.290 -21.765 1.00 97.44 210 VAL A C 1
ATOM 1596 O O . VAL A 1 210 ? -9.964 -15.503 -21.344 1.00 97.44 210 VAL A O 1
ATOM 1599 N N . TYR A 1 211 ? -11.446 -16.110 -22.917 1.00 97.25 211 TYR A N 1
ATOM 1600 C CA . TYR A 1 211 ? -11.365 -14.875 -23.684 1.00 97.25 211 TYR A CA 1
ATOM 1601 C C . TYR A 1 211 ? -12.557 -13.985 -23.336 1.00 97.25 211 TYR A C 1
ATOM 1603 O O . TYR A 1 211 ? -13.709 -14.406 -23.441 1.00 97.25 211 TYR A O 1
ATOM 1611 N N . VAL A 1 212 ? -12.286 -12.749 -22.920 1.00 98.56 212 VAL A N 1
ATOM 1612 C CA . VAL A 1 212 ? -13.305 -11.761 -22.561 1.00 98.56 212 VAL A CA 1
ATOM 1613 C C . VAL A 1 212 ? -13.323 -10.664 -23.631 1.00 98.56 212 VAL A C 1
ATOM 1615 O O . VAL A 1 212 ? -12.446 -9.794 -23.636 1.00 98.56 212 VAL A O 1
ATOM 1618 N N . PRO A 1 213 ? -14.302 -10.668 -24.555 1.00 98.44 213 PRO A N 1
ATOM 1619 C CA . PRO A 1 213 ? -14.440 -9.605 -25.545 1.00 98.44 213 PRO A CA 1
ATOM 1620 C C . PRO A 1 213 ? -14.673 -8.242 -24.892 1.00 98.44 213 PRO A C 1
ATOM 1622 O O . PRO A 1 213 ? -15.209 -8.165 -23.784 1.00 98.44 213 PRO A O 1
ATOM 1625 N N . PHE A 1 214 ? -14.359 -7.159 -25.601 1.00 98.44 214 PHE A N 1
ATOM 1626 C CA . PHE A 1 214 ? -14.578 -5.801 -25.110 1.00 98.44 214 PHE A CA 1
ATOM 1627 C C . PHE A 1 214 ? -16.044 -5.593 -24.694 1.00 98.44 214 PHE A C 1
ATOM 1629 O O . PHE A 1 214 ? -16.983 -6.008 -25.391 1.00 98.44 214 PHE A O 1
ATOM 1636 N N . GLY A 1 215 ? -16.237 -4.958 -23.542 1.00 98.25 215 GLY A N 1
ATOM 1637 C CA . GLY A 1 215 ? -17.547 -4.743 -22.942 1.00 98.25 215 GLY A CA 1
ATOM 1638 C C . GLY A 1 215 ? -17.454 -4.401 -21.461 1.00 98.25 215 GLY A C 1
ATOM 1639 O O . GLY A 1 215 ? -16.371 -4.418 -20.872 1.00 98.25 215 GLY A O 1
ATOM 1640 N N . VAL A 1 216 ? -18.606 -4.103 -20.870 1.00 98.69 216 VAL A N 1
ATOM 1641 C CA . VAL A 1 216 ? -18.764 -3.851 -19.434 1.00 98.69 216 VAL A CA 1
ATOM 1642 C C . VAL A 1 216 ? -19.654 -4.942 -18.857 1.00 98.69 216 VAL A C 1
ATOM 1644 O O . VAL A 1 216 ? -20.842 -5.009 -19.159 1.00 98.69 216 VAL A O 1
ATOM 1647 N N . TYR A 1 217 ? -19.069 -5.814 -18.052 1.00 98.81 217 TYR A N 1
ATOM 1648 C CA . TYR A 1 217 ? -19.717 -6.975 -17.461 1.00 98.81 217 TYR A CA 1
ATOM 1649 C C . TYR A 1 217 ? -20.114 -6.626 -16.029 1.00 98.81 217 TYR A C 1
ATOM 1651 O O . TYR A 1 217 ? -19.258 -6.520 -15.146 1.00 98.81 217 TYR A O 1
ATOM 1659 N N . ILE A 1 218 ? -21.408 -6.383 -15.811 1.00 98.88 218 ILE A N 1
ATOM 1660 C CA . ILE A 1 218 ? -21.921 -6.007 -14.492 1.00 98.88 218 ILE A CA 1
ATOM 1661 C C . ILE A 1 218 ? -21.909 -7.233 -13.587 1.00 98.88 218 ILE A C 1
ATOM 1663 O O . ILE A 1 218 ? -22.409 -8.290 -13.968 1.00 98.88 218 ILE A O 1
ATOM 1667 N N . ILE A 1 219 ? -21.394 -7.071 -12.370 1.00 98.88 219 ILE A N 1
ATOM 1668 C CA . ILE A 1 219 ? -21.517 -8.072 -11.312 1.00 98.88 219 ILE A CA 1
ATOM 1669 C C . ILE A 1 219 ? -22.247 -7.480 -10.107 1.00 98.88 219 ILE A C 1
ATOM 1671 O O . ILE A 1 219 ? -21.970 -6.359 -9.678 1.00 98.88 219 ILE A O 1
ATOM 1675 N N . THR A 1 220 ? -23.186 -8.237 -9.548 1.00 98.69 220 THR A N 1
ATOM 1676 C CA . THR A 1 220 ? -23.935 -7.860 -8.338 1.00 98.69 220 THR A CA 1
ATOM 1677 C C . THR A 1 220 ? -23.576 -8.723 -7.134 1.00 98.69 220 THR A C 1
ATOM 1679 O O . THR A 1 220 ? -24.060 -8.485 -6.028 1.00 98.69 220 THR A O 1
ATOM 1682 N N . ASP A 1 221 ? -22.704 -9.715 -7.323 1.00 98.69 221 ASP A N 1
ATOM 1683 C CA . ASP A 1 221 ? -22.154 -10.565 -6.275 1.00 98.69 221 ASP A CA 1
ATOM 1684 C C . ASP A 1 221 ? -20.698 -10.942 -6.584 1.00 98.69 221 ASP A C 1
ATOM 1686 O O . ASP A 1 221 ? -20.251 -10.822 -7.722 1.00 98.69 221 ASP A O 1
ATOM 1690 N N . THR A 1 222 ? -19.977 -11.431 -5.576 1.00 98.75 222 THR A N 1
ATOM 1691 C CA . THR A 1 222 ? -18.595 -11.910 -5.683 1.00 98.75 222 THR A CA 1
ATOM 1692 C C . THR A 1 222 ? -18.461 -12.905 -6.828 1.00 98.75 222 THR A C 1
ATOM 1694 O O . THR A 1 222 ? -19.132 -13.935 -6.779 1.00 98.75 222 THR A O 1
ATOM 1697 N N . VAL A 1 223 ? -17.599 -12.648 -7.809 1.00 98.69 223 VAL A N 1
ATOM 1698 C CA . VAL A 1 223 ? -17.201 -13.594 -8.861 1.00 98.69 223 VAL A CA 1
ATOM 1699 C C . VAL A 1 223 ? -15.861 -14.217 -8.491 1.00 98.69 223 VAL A C 1
ATOM 1701 O O . VAL A 1 223 ? -14.921 -13.512 -8.139 1.00 98.69 223 VAL A O 1
ATOM 1704 N N . GLU A 1 224 ? -15.778 -15.543 -8.560 1.00 98.19 224 GLU A N 1
ATOM 1705 C CA . GLU A 1 224 ? -14.553 -16.282 -8.263 1.00 98.19 224 GLU A CA 1
ATOM 1706 C C . GLU A 1 224 ? -13.818 -16.644 -9.557 1.00 98.19 224 GLU A C 1
ATOM 1708 O O . GLU A 1 224 ? -14.425 -17.150 -10.504 1.00 98.19 224 GLU A O 1
ATOM 1713 N N . ILE A 1 225 ? -12.511 -16.394 -9.574 1.00 98.44 225 ILE A N 1
ATOM 1714 C CA . ILE A 1 225 ? -11.561 -16.871 -10.574 1.00 98.44 225 ILE A CA 1
ATOM 1715 C C . ILE A 1 225 ? -10.749 -17.982 -9.892 1.00 98.44 225 ILE A C 1
ATOM 1717 O O . ILE A 1 225 ? -9.856 -17.688 -9.091 1.00 98.44 225 ILE A O 1
ATOM 1721 N N . PRO A 1 226 ? -11.084 -19.261 -10.132 1.00 98.06 226 PRO A N 1
ATOM 1722 C CA . PRO A 1 226 ? -10.459 -20.375 -9.436 1.00 98.06 226 PRO A CA 1
ATOM 1723 C C . PRO A 1 226 ? -9.028 -20.621 -9.922 1.00 98.06 226 PRO A C 1
ATOM 1725 O O . PRO A 1 226 ? -8.623 -20.194 -11.007 1.00 98.06 226 PRO A O 1
ATOM 1728 N N . VAL A 1 227 ? -8.264 -21.367 -9.128 1.00 96.88 227 VAL A N 1
ATOM 1729 C CA . VAL A 1 227 ? -6.938 -21.845 -9.534 1.00 96.88 227 VAL A CA 1
ATOM 1730 C C . VAL A 1 227 ? -7.040 -22.721 -10.785 1.00 96.88 227 VAL A C 1
ATOM 1732 O O . VAL A 1 227 ? -7.981 -23.494 -10.940 1.00 96.88 227 VAL A O 1
ATOM 1735 N N . GLY A 1 228 ? -6.074 -22.570 -11.691 1.00 94.06 228 GLY A N 1
ATOM 1736 C CA . GLY A 1 228 ? -6.072 -23.142 -13.038 1.00 94.06 228 GLY A CA 1
ATOM 1737 C C . GLY A 1 228 ? -6.582 -22.177 -14.114 1.00 94.06 228 GLY A C 1
ATOM 1738 O O . GLY A 1 228 ? -6.490 -22.491 -15.300 1.00 94.06 228 GLY A O 1
ATOM 1739 N N . SER A 1 229 ? -7.100 -21.005 -13.728 1.00 96.31 229 SER A N 1
ATOM 1740 C CA . SER A 1 229 ? -7.649 -20.024 -14.669 1.00 96.31 229 SER A CA 1
ATOM 1741 C C . SER A 1 229 ? -6.576 -19.301 -15.481 1.00 96.31 229 SER A C 1
ATOM 1743 O O . SER A 1 229 ? -5.580 -18.817 -14.944 1.00 96.31 229 SER A O 1
ATOM 1745 N N . ARG A 1 230 ? -6.854 -19.130 -16.776 1.00 95.88 230 ARG A N 1
ATOM 1746 C CA . ARG A 1 230 ? -6.133 -18.232 -17.687 1.00 95.88 230 ARG A CA 1
ATOM 1747 C C . ARG A 1 230 ? -7.146 -17.310 -18.343 1.00 95.88 230 ARG A C 1
ATOM 1749 O O . ARG A 1 230 ? -8.067 -17.798 -18.987 1.00 95.88 230 ARG A O 1
ATOM 1756 N N . VAL A 1 231 ? -7.019 -16.001 -18.168 1.00 97.62 231 VAL A N 1
ATOM 1757 C CA . VAL A 1 231 ? -8.010 -15.007 -18.598 1.00 97.62 231 VAL A CA 1
ATOM 1758 C C . VAL A 1 231 ? -7.338 -13.946 -19.457 1.00 97.62 231 VAL A C 1
ATOM 1760 O O . VAL A 1 231 ? -6.341 -13.354 -19.047 1.00 97.62 231 VAL A O 1
ATOM 1763 N N . ILE A 1 232 ? -7.898 -13.685 -20.637 1.00 96.50 232 ILE A N 1
ATOM 1764 C CA . ILE A 1 232 ? -7.418 -12.675 -21.583 1.00 96.50 232 ILE A CA 1
ATOM 1765 C C . ILE A 1 232 ? -8.562 -11.746 -21.955 1.00 96.50 232 ILE A C 1
ATOM 1767 O O . ILE A 1 232 ? -9.546 -12.183 -22.551 1.00 96.50 232 ILE A O 1
ATOM 1771 N N . GLY A 1 233 ? -8.409 -10.458 -21.677 1.00 97.75 233 GLY A N 1
ATOM 1772 C CA . GLY A 1 233 ? -9.316 -9.440 -22.184 1.00 97.75 233 GLY A CA 1
ATOM 1773 C C . GLY A 1 233 ? -8.945 -8.917 -23.574 1.00 97.75 233 GLY A C 1
ATOM 1774 O O . GLY A 1 233 ? -7.778 -8.864 -23.968 1.00 97.75 233 GLY A O 1
ATOM 1775 N N . GLN A 1 234 ? -9.954 -8.497 -24.335 1.00 96.88 234 GLN A N 1
ATOM 1776 C CA . GLN A 1 234 ? -9.782 -7.736 -25.571 1.00 96.88 234 GLN A CA 1
ATOM 1777 C C . GLN A 1 234 ? -9.620 -6.240 -25.252 1.00 96.88 234 GLN A C 1
ATOM 1779 O O . GLN A 1 234 ? -10.609 -5.533 -25.054 1.00 96.88 234 GLN A O 1
ATOM 1784 N N . ALA A 1 235 ? -8.374 -5.759 -25.243 1.00 91.25 235 ALA A N 1
ATOM 1785 C CA . ALA A 1 235 ? -7.987 -4.428 -24.760 1.00 91.25 235 ALA A CA 1
ATOM 1786 C C . ALA A 1 235 ? -8.201 -4.261 -23.243 1.00 91.25 235 ALA A C 1
ATOM 1788 O O . ALA A 1 235 ? -7.300 -4.601 -22.494 1.00 91.25 235 ALA A O 1
ATOM 1789 N N . TRP A 1 236 ? -9.365 -3.784 -22.792 1.00 95.62 236 TRP A N 1
ATOM 1790 C CA . TRP A 1 236 ? -9.720 -3.688 -21.364 1.00 95.62 236 TRP A CA 1
ATOM 1791 C C . TRP A 1 236 ? -11.233 -3.860 -21.145 1.00 95.62 236 TRP A C 1
ATOM 1793 O O . TRP A 1 236 ? -11.927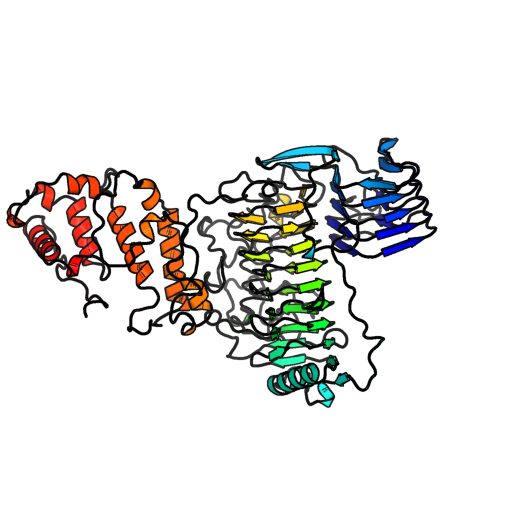 -2.891 -20.822 1.00 95.62 236 TRP A O 1
ATOM 1803 N N . PRO A 1 237 ? -11.797 -5.068 -21.344 1.00 98.50 237 PRO A N 1
ATOM 1804 C CA . PRO A 1 237 ? -13.121 -5.382 -20.819 1.00 98.50 237 PRO A CA 1
ATOM 1805 C C . PRO A 1 237 ? -13.177 -5.153 -19.307 1.00 98.50 237 PRO A C 1
ATOM 1807 O O . PRO A 1 237 ? -12.224 -5.430 -18.573 1.00 98.50 237 PRO A O 1
ATOM 1810 N N . GLN A 1 238 ? -14.321 -4.655 -18.852 1.00 98.56 238 GLN A N 1
ATOM 1811 C CA . GLN A 1 238 ? -14.507 -4.215 -17.478 1.00 98.56 238 GLN A CA 1
ATOM 1812 C C . GLN A 1 238 ? -15.348 -5.226 -16.707 1.00 98.56 238 GLN A C 1
ATOM 1814 O O . GLN A 1 238 ? -16.464 -5.524 -17.123 1.00 98.56 238 GLN A O 1
ATOM 1819 N N . ILE A 1 239 ? -14.857 -5.705 -15.566 1.00 98.75 239 ILE A N 1
ATOM 1820 C CA . ILE A 1 239 ? -15.710 -6.307 -14.537 1.00 98.75 239 ILE A CA 1
ATOM 1821 C C . ILE A 1 239 ? -16.139 -5.167 -13.613 1.00 98.75 239 ILE A C 1
ATOM 1823 O O . ILE A 1 239 ? -15.305 -4.565 -12.935 1.00 98.75 239 ILE A O 1
ATOM 1827 N N . MET A 1 240 ? -17.429 -4.835 -13.630 1.00 98.81 240 MET A N 1
ATOM 1828 C CA . MET A 1 240 ? -17.981 -3.660 -12.956 1.00 98.81 240 MET A CA 1
ATOM 1829 C C . MET A 1 240 ? -18.923 -4.082 -11.829 1.00 98.81 240 MET A C 1
ATOM 1831 O O . MET A 1 240 ? -20.044 -4.528 -12.075 1.00 98.81 240 MET A O 1
ATOM 1835 N N . ALA A 1 241 ? -18.475 -3.930 -10.583 1.00 98.81 241 ALA A N 1
ATOM 1836 C CA . ALA A 1 241 ? -19.276 -4.281 -9.415 1.00 98.81 241 ALA A CA 1
ATOM 1837 C C . ALA A 1 241 ? -20.310 -3.201 -9.074 1.00 98.81 241 ALA A C 1
ATOM 1839 O O . ALA A 1 241 ? -20.014 -2.006 -9.121 1.00 98.81 241 ALA A O 1
ATOM 1840 N N . THR A 1 242 ? -21.526 -3.610 -8.712 1.00 98.75 242 THR A N 1
ATOM 1841 C CA . THR A 1 242 ? -22.593 -2.695 -8.285 1.00 98.75 242 THR A CA 1
ATOM 1842 C C . THR A 1 242 ? -23.658 -3.391 -7.436 1.00 98.75 242 THR A C 1
ATOM 1844 O O . THR A 1 242 ? -23.733 -4.616 -7.375 1.00 98.75 242 THR A O 1
ATOM 1847 N N . GLY A 1 243 ? -24.517 -2.609 -6.787 1.00 97.69 243 GLY A N 1
ATOM 1848 C CA . GLY A 1 243 ? -25.658 -3.113 -6.026 1.00 97.69 243 GLY A CA 1
ATOM 1849 C C . GLY A 1 243 ? -25.416 -3.249 -4.521 1.00 97.69 243 GLY A C 1
ATOM 1850 O O . GLY A 1 243 ? -24.324 -3.040 -3.995 1.00 97.69 243 GLY A O 1
ATOM 1851 N N . SER A 1 244 ? -26.487 -3.596 -3.803 1.00 97.56 244 SER A N 1
ATOM 1852 C CA . SER A 1 244 ? -26.561 -3.504 -2.336 1.00 97.56 244 SER A CA 1
ATOM 1853 C C . SER A 1 244 ? -25.556 -4.382 -1.587 1.00 97.56 244 SER A C 1
ATOM 1855 O O . SER A 1 244 ? -25.165 -4.037 -0.475 1.00 97.56 244 SER A O 1
ATOM 1857 N N . LYS A 1 245 ? -25.093 -5.483 -2.193 1.00 98.06 245 LYS A N 1
ATOM 1858 C CA . LYS A 1 245 ? -24.081 -6.379 -1.608 1.00 98.06 245 LYS A CA 1
ATOM 1859 C C . LYS A 1 245 ? -22.708 -5.722 -1.439 1.00 98.06 245 LYS A C 1
ATOM 1861 O O . LYS A 1 245 ? -21.918 -6.223 -0.647 1.00 98.06 245 LYS A O 1
ATOM 1866 N N . PHE A 1 246 ? -22.447 -4.626 -2.151 1.00 98.62 246 PHE A N 1
ATOM 1867 C CA . PHE A 1 246 ? -21.194 -3.873 -2.095 1.00 98.62 246 PHE A CA 1
ATOM 1868 C C . PHE A 1 246 ? -21.371 -2.469 -1.501 1.00 98.62 246 PHE A C 1
ATOM 1870 O O . PHE A 1 246 ? -20.438 -1.677 -1.526 1.00 98.62 246 PHE A O 1
ATOM 1877 N N . ALA A 1 247 ? -22.554 -2.118 -0.993 1.00 98.12 247 ALA A N 1
ATOM 1878 C CA . ALA A 1 247 ? -22.865 -0.743 -0.593 1.00 98.12 247 ALA A CA 1
ATOM 1879 C C . ALA A 1 247 ? -22.394 -0.374 0.828 1.00 98.12 247 ALA A C 1
ATOM 1881 O O . ALA A 1 247 ? -22.282 0.809 1.137 1.00 98.12 247 ALA A O 1
ATOM 1882 N N . ASP A 1 248 ? -22.131 -1.356 1.696 1.00 97.25 248 ASP A N 1
ATOM 1883 C CA . ASP A 1 248 ? -21.873 -1.135 3.125 1.00 97.25 248 ASP A CA 1
ATOM 1884 C C . ASP A 1 248 ? -20.374 -1.198 3.461 1.00 97.25 248 ASP A C 1
ATOM 1886 O O . ASP A 1 248 ? -19.781 -2.273 3.502 1.00 97.25 248 ASP A O 1
ATOM 1890 N N . ALA A 1 249 ? -19.762 -0.046 3.753 1.00 96.44 249 ALA A N 1
ATOM 1891 C CA . ALA A 1 249 ? -18.357 0.039 4.168 1.00 96.44 249 ALA A CA 1
ATOM 1892 C C . ALA A 1 249 ? -18.060 -0.650 5.515 1.00 96.44 249 ALA A C 1
ATOM 1894 O O . ALA A 1 249 ? -16.901 -0.934 5.808 1.00 96.44 249 ALA A O 1
ATOM 1895 N N . LEU A 1 250 ? -19.079 -0.915 6.343 1.00 96.06 250 LEU A N 1
ATOM 1896 C CA . LEU A 1 250 ? -18.925 -1.661 7.597 1.00 96.06 250 LEU A CA 1
ATOM 1897 C C . LEU A 1 250 ? -18.999 -3.178 7.395 1.00 96.06 250 LEU A C 1
ATOM 1899 O O . LEU A 1 250 ? -18.674 -3.941 8.302 1.00 96.06 250 LEU A O 1
ATOM 1903 N N . LYS A 1 251 ? -19.424 -3.620 6.210 1.00 95.94 251 LYS A N 1
ATOM 1904 C CA . LYS A 1 251 ? -19.496 -5.028 5.811 1.00 95.94 251 LYS A CA 1
ATOM 1905 C C . LYS A 1 251 ? -18.861 -5.180 4.433 1.00 95.94 251 LYS A C 1
ATOM 1907 O O . LYS A 1 251 ? -19.570 -5.486 3.468 1.00 95.94 251 LYS A O 1
ATOM 1912 N N . PRO A 1 252 ? -17.547 -4.910 4.328 1.00 97.56 252 PRO A N 1
ATOM 1913 C CA . PRO A 1 252 ? -16.870 -4.960 3.052 1.00 97.56 252 PRO A CA 1
ATOM 1914 C C . PRO A 1 252 ? -16.998 -6.355 2.436 1.00 97.56 252 PRO A C 1
ATOM 1916 O O . PRO A 1 252 ? -17.046 -7.368 3.137 1.00 97.56 252 PRO A O 1
ATOM 1919 N N . ARG A 1 253 ? -17.103 -6.400 1.109 1.00 98.06 253 ARG A N 1
ATOM 1920 C CA . ARG A 1 253 ? -17.328 -7.623 0.349 1.00 98.06 253 ARG A CA 1
ATOM 1921 C C . ARG A 1 253 ? -16.491 -7.637 -0.917 1.00 98.06 253 ARG A C 1
ATOM 1923 O O . ARG A 1 253 ? -16.505 -6.689 -1.700 1.00 98.06 253 ARG A O 1
ATOM 1930 N N . VAL A 1 254 ? -15.845 -8.773 -1.143 1.00 98.69 254 VAL A N 1
ATOM 1931 C CA . VAL A 1 254 ? -15.064 -9.069 -2.345 1.00 98.69 254 VAL A CA 1
ATOM 1932 C C . VAL A 1 254 ? -15.939 -9.078 -3.592 1.00 98.69 254 VAL A C 1
ATOM 1934 O O . VAL A 1 254 ? -16.930 -9.804 -3.654 1.00 98.69 254 VAL A O 1
ATOM 1937 N N . ALA A 1 255 ? -15.562 -8.294 -4.594 1.00 98.81 255 ALA A N 1
ATOM 1938 C CA . ALA A 1 255 ? -16.160 -8.282 -5.920 1.00 98.81 255 ALA A CA 1
ATOM 1939 C C . ALA A 1 255 ? -15.545 -9.372 -6.807 1.00 98.81 255 ALA A C 1
ATOM 1941 O O . ALA A 1 255 ? -16.281 -10.193 -7.350 1.00 98.81 255 ALA A O 1
ATOM 1942 N N . VAL A 1 256 ? -14.213 -9.442 -6.892 1.00 98.88 256 VAL A N 1
ATOM 1943 C CA . VAL A 1 256 ? -13.488 -10.506 -7.604 1.00 98.88 256 VAL A CA 1
ATOM 1944 C C . VAL A 1 256 ? -12.585 -11.256 -6.632 1.00 98.88 256 VAL A C 1
ATOM 1946 O O . VAL A 1 256 ? -11.686 -10.669 -6.041 1.00 98.88 256 VAL A O 1
ATOM 1949 N N . ARG A 1 257 ? -12.811 -12.558 -6.458 1.00 98.88 257 ARG A N 1
ATOM 1950 C CA . ARG A 1 257 ? -11.969 -13.417 -5.620 1.00 98.88 257 ARG A CA 1
ATOM 1951 C C . ARG A 1 257 ? -11.083 -14.291 -6.496 1.00 98.88 257 ARG A C 1
ATOM 1953 O O . ARG A 1 257 ? -11.605 -15.048 -7.309 1.00 98.88 257 ARG A O 1
ATOM 1960 N N . VAL A 1 258 ? -9.770 -14.220 -6.317 1.00 98.81 258 VAL A N 1
ATOM 1961 C CA . VAL A 1 258 ? -8.804 -15.027 -7.066 1.00 98.81 258 VAL A CA 1
ATOM 1962 C C . VAL A 1 258 ? -8.258 -16.143 -6.181 1.00 98.81 258 VAL A C 1
ATOM 1964 O O . VAL A 1 258 ? -7.413 -15.913 -5.315 1.00 98.81 258 VAL A O 1
ATOM 1967 N N . GLY A 1 259 ? -8.752 -17.360 -6.410 1.00 98.19 259 GLY A N 1
ATOM 1968 C CA . GLY A 1 259 ? -8.508 -18.514 -5.546 1.00 98.19 259 GLY A CA 1
ATOM 1969 C C . GLY A 1 259 ? -9.147 -18.386 -4.157 1.00 98.19 259 GLY A C 1
ATOM 1970 O O . GLY A 1 259 ? -9.667 -17.337 -3.776 1.00 98.19 259 GLY A O 1
ATOM 1971 N N . LEU A 1 260 ? -9.097 -19.469 -3.383 1.00 97.12 260 LEU A N 1
ATOM 1972 C CA . LEU A 1 260 ? -9.466 -19.474 -1.965 1.00 97.12 260 LEU A CA 1
ATOM 1973 C C . LEU A 1 260 ? -8.193 -19.516 -1.106 1.00 97.12 260 LEU A C 1
ATOM 1975 O O . LEU A 1 260 ? -7.151 -19.945 -1.613 1.00 97.12 260 LEU A O 1
ATOM 1979 N N . PRO A 1 261 ? -8.251 -19.097 0.172 1.00 95.19 261 PRO A N 1
ATOM 1980 C CA . PRO A 1 261 ? -7.117 -19.213 1.085 1.00 95.19 261 PRO A CA 1
ATOM 1981 C C . PRO A 1 261 ? -6.513 -20.625 1.086 1.00 95.19 261 PRO A C 1
ATOM 1983 O O . PRO A 1 261 ? -7.235 -21.622 1.141 1.00 95.19 261 PRO A O 1
ATOM 1986 N N . GLY A 1 262 ? -5.185 -20.704 0.979 1.00 96.12 262 GLY A N 1
ATOM 1987 C CA . GLY A 1 262 ? -4.434 -21.962 0.912 1.00 96.12 262 GLY A CA 1
ATOM 1988 C C . GLY A 1 262 ? -4.405 -22.644 -0.463 1.00 96.12 262 GLY A C 1
ATOM 1989 O O . GLY A 1 262 ? -3.747 -23.674 -0.613 1.00 96.12 262 GLY A O 1
ATOM 1990 N N . HIS A 1 263 ? -5.083 -22.110 -1.485 1.00 97.88 263 HIS A N 1
ATOM 1991 C CA . HIS A 1 263 ? -4.976 -22.656 -2.837 1.00 97.88 263 HIS A CA 1
ATOM 1992 C C . HIS A 1 263 ? -3.614 -22.337 -3.469 1.00 97.88 263 HIS A C 1
ATOM 1994 O O . HIS A 1 263 ? -3.186 -21.186 -3.509 1.00 97.88 263 HIS A O 1
ATOM 2000 N N . VAL A 1 264 ? -2.982 -23.357 -4.053 1.00 98.50 264 VAL A N 1
ATOM 2001 C CA . VAL A 1 264 ? -1.692 -23.257 -4.751 1.00 98.50 264 VAL A CA 1
ATOM 2002 C C . VAL A 1 264 ? -1.883 -23.622 -6.222 1.00 98.50 264 VAL A C 1
ATOM 2004 O O . VAL A 1 264 ? -2.465 -24.666 -6.521 1.00 98.50 264 VAL A O 1
ATOM 2007 N N . GLY A 1 265 ? -1.388 -22.810 -7.158 1.00 96.94 265 GLY A N 1
ATOM 2008 C CA . GLY A 1 265 ? -1.437 -23.159 -8.577 1.00 96.94 265 GLY A CA 1
ATOM 2009 C C . GLY A 1 265 ? -1.120 -22.038 -9.560 1.00 96.94 265 GLY A C 1
ATOM 2010 O O . GLY A 1 265 ? -0.331 -21.127 -9.300 1.00 96.94 265 GLY A O 1
ATOM 2011 N N . VAL A 1 266 ? -1.730 -22.154 -10.739 1.00 96.19 266 VAL A N 1
ATOM 2012 C CA . VAL A 1 266 ? -1.597 -21.199 -11.843 1.00 96.19 266 VAL A CA 1
ATOM 2013 C C . VAL A 1 266 ? -2.827 -20.304 -11.877 1.00 96.19 266 VAL A C 1
ATOM 2015 O O . VAL A 1 266 ? -3.945 -20.816 -11.920 1.00 96.19 266 VAL A O 1
ATOM 2018 N N . VAL A 1 267 ? -2.633 -18.990 -11.898 1.00 98.06 267 VAL A N 1
ATOM 2019 C CA . VAL A 1 267 ? -3.677 -18.031 -12.276 1.00 98.06 267 VAL A CA 1
ATOM 2020 C C . VAL A 1 267 ? -3.044 -16.927 -13.103 1.00 98.06 267 VAL A C 1
ATOM 2022 O O . VAL A 1 267 ? -2.156 -16.224 -12.636 1.00 98.06 267 VAL A O 1
ATOM 2025 N N . GLU A 1 268 ? -3.514 -16.748 -14.328 1.00 97.94 268 GLU A N 1
ATOM 2026 C CA . GLU A 1 268 ? -2.969 -15.751 -15.246 1.00 97.94 268 GLU A CA 1
ATOM 2027 C C . GLU A 1 268 ? -4.105 -14.855 -15.718 1.00 97.94 268 GLU A C 1
ATOM 2029 O O . GLU A 1 268 ? -5.014 -15.322 -16.400 1.00 97.94 268 GLU A O 1
ATOM 2034 N N . ILE A 1 269 ? -4.082 -13.574 -15.353 1.00 98.50 269 ILE A N 1
ATOM 2035 C CA . ILE A 1 269 ? -5.102 -12.609 -15.777 1.00 98.50 269 ILE A CA 1
ATOM 2036 C C . ILE A 1 269 ? -4.406 -11.477 -16.519 1.00 98.50 269 ILE A C 1
ATOM 2038 O O . ILE A 1 269 ? -3.457 -10.877 -16.011 1.00 98.50 269 ILE A O 1
ATOM 2042 N N . GLN A 1 270 ? -4.878 -11.187 -17.731 1.00 97.62 270 GLN A N 1
ATOM 2043 C CA . GLN A 1 270 ? -4.302 -10.124 -18.539 1.00 97.62 270 GLN A CA 1
ATOM 2044 C C . GLN A 1 270 ? -5.322 -9.276 -19.286 1.00 97.62 270 GLN A C 1
ATOM 2046 O O . GLN A 1 270 ? -6.353 -9.786 -19.729 1.00 97.62 270 GLN A O 1
ATOM 2051 N N . ASN A 1 271 ? -4.975 -8.004 -19.512 1.00 97.81 271 ASN A N 1
ATOM 2052 C CA . ASN A 1 271 ? -5.766 -7.056 -20.303 1.00 97.81 271 ASN A CA 1
ATOM 2053 C C . ASN A 1 271 ? -7.196 -6.870 -19.757 1.00 97.81 271 ASN A C 1
ATOM 2055 O O . ASN A 1 271 ? -8.154 -6.823 -20.520 1.00 97.81 271 ASN A O 1
ATOM 2059 N N . MET A 1 272 ? -7.367 -6.822 -18.434 1.00 98.56 272 MET A N 1
ATOM 2060 C CA . MET A 1 272 ? -8.674 -6.662 -17.778 1.00 98.56 272 MET A CA 1
ATOM 2061 C C . MET A 1 272 ? -8.754 -5.329 -17.031 1.00 98.56 272 MET A C 1
ATOM 2063 O O . MET A 1 272 ? -7.740 -4.781 -16.604 1.00 98.56 272 MET A O 1
ATOM 2067 N N . MET A 1 273 ? -9.959 -4.805 -16.831 1.00 98.56 273 MET A N 1
ATOM 2068 C CA . MET A 1 273 ? -10.180 -3.662 -15.948 1.00 98.56 273 MET A CA 1
ATOM 2069 C C . MET A 1 273 ? -11.183 -4.021 -14.856 1.00 98.56 273 MET A C 1
ATOM 2071 O O . MET A 1 273 ? -12.291 -4.475 -15.132 1.00 98.56 273 MET A O 1
ATOM 2075 N N . MET A 1 274 ? -10.806 -3.791 -13.607 1.00 98.62 274 MET A N 1
ATOM 2076 C CA . MET A 1 274 ? -11.699 -3.882 -12.460 1.00 98.62 274 MET A CA 1
ATOM 2077 C C . MET A 1 274 ? -12.257 -2.490 -12.179 1.00 98.62 274 MET A C 1
ATOM 2079 O O . MET A 1 274 ? -11.514 -1.507 -12.142 1.00 98.62 274 MET A O 1
ATOM 2083 N N . THR A 1 275 ? -13.567 -2.376 -12.000 1.00 98.56 275 THR A N 1
ATOM 2084 C CA . THR A 1 275 ? -14.223 -1.088 -11.751 1.00 98.56 275 THR A CA 1
ATOM 2085 C C . THR A 1 275 ? -15.501 -1.269 -10.935 1.00 98.56 275 THR A C 1
ATOM 2087 O O . THR A 1 275 ? -15.888 -2.383 -10.572 1.00 98.56 275 THR A O 1
ATOM 2090 N N . VAL A 1 276 ? -16.159 -0.160 -10.626 1.00 98.69 276 VAL A N 1
ATOM 2091 C CA . VAL A 1 276 ? -17.422 -0.125 -9.898 1.00 98.69 276 VAL A CA 1
ATOM 2092 C C . VAL A 1 276 ? -18.390 0.841 -10.566 1.00 98.69 276 VAL A C 1
ATOM 2094 O O . VAL A 1 276 ? -17.982 1.807 -11.214 1.00 98.69 276 VAL A O 1
ATOM 2097 N N . LYS A 1 277 ? -19.679 0.590 -10.359 1.00 98.44 277 LYS A N 1
ATOM 2098 C CA . LYS A 1 277 ? -20.740 1.562 -10.595 1.00 98.44 277 LYS A CA 1
ATOM 2099 C C . LYS A 1 277 ? -21.340 1.961 -9.254 1.00 98.44 277 LYS A C 1
ATOM 2101 O O . LYS A 1 277 ? -21.985 1.131 -8.605 1.00 98.44 277 LYS A O 1
ATOM 2106 N N . GLY A 1 278 ? -21.075 3.203 -8.851 1.00 92.75 278 GLY A N 1
ATOM 2107 C CA . GLY A 1 278 ? -21.393 3.739 -7.532 1.00 92.75 278 GLY A CA 1
ATOM 2108 C C . GLY A 1 278 ? -22.896 3.747 -7.226 1.00 92.75 278 GLY A C 1
ATOM 2109 O O . GLY A 1 278 ? -23.733 3.754 -8.124 1.00 92.75 278 GLY A O 1
ATOM 2110 N N . ALA A 1 279 ? -23.301 3.724 -5.956 1.00 94.25 279 ALA A N 1
ATOM 2111 C CA . ALA A 1 279 ? -22.483 3.749 -4.737 1.00 94.25 279 ALA A CA 1
ATOM 2112 C C . ALA A 1 279 ? -22.110 2.333 -4.248 1.00 94.25 279 ALA A C 1
ATOM 2114 O O . ALA A 1 279 ? -22.986 1.482 -4.087 1.00 94.25 279 ALA A O 1
ATOM 2115 N N . THR A 1 280 ? -20.828 2.087 -3.962 1.00 98.38 280 THR A N 1
ATOM 2116 C CA . THR A 1 280 ? -20.284 0.748 -3.632 1.00 98.38 280 THR A CA 1
ATOM 2117 C C . THR A 1 280 ? -19.241 0.805 -2.512 1.00 98.38 280 THR A C 1
ATOM 2119 O O . THR A 1 280 ? -18.184 0.183 -2.581 1.00 98.38 280 THR A O 1
ATOM 2122 N N . ALA A 1 281 ? -19.530 1.558 -1.450 1.00 98.38 281 ALA A N 1
ATOM 2123 C CA . ALA A 1 281 ? -18.584 1.852 -0.372 1.00 98.38 281 ALA A CA 1
ATOM 2124 C C . ALA A 1 281 ? -17.941 0.614 0.292 1.00 98.38 281 ALA A C 1
ATOM 2126 O O . ALA A 1 281 ? -16.835 0.716 0.817 1.00 98.38 281 ALA A O 1
ATOM 2127 N N . GLY A 1 282 ? -18.605 -0.544 0.259 1.00 98.38 282 GLY A N 1
ATOM 2128 C CA . GLY A 1 282 ? -18.129 -1.829 0.777 1.00 98.38 282 GLY A CA 1
ATOM 2129 C C . GLY A 1 282 ? -17.361 -2.698 -0.222 1.00 98.38 282 GLY A C 1
ATOM 2130 O O . GLY A 1 282 ? -16.919 -3.778 0.148 1.00 98.38 282 GLY A O 1
ATOM 2131 N N . ALA A 1 283 ? -17.193 -2.295 -1.482 1.00 98.75 283 ALA A N 1
ATOM 2132 C CA . ALA A 1 283 ? -16.496 -3.126 -2.462 1.00 98.75 283 ALA A CA 1
ATOM 2133 C C . ALA A 1 283 ? -15.014 -3.317 -2.091 1.00 98.75 283 ALA A C 1
ATOM 2135 O O . ALA A 1 283 ? -14.277 -2.342 -1.928 1.00 98.75 283 ALA A O 1
ATOM 2136 N N . ILE A 1 284 ? -14.576 -4.574 -2.008 1.00 98.88 284 ILE A N 1
ATOM 2137 C CA . ILE A 1 284 ? -13.173 -4.967 -2.166 1.00 98.88 284 ILE A CA 1
ATOM 2138 C C . ILE A 1 284 ? -13.037 -5.396 -3.626 1.00 98.88 284 ILE A C 1
ATOM 2140 O O . ILE A 1 284 ? -13.607 -6.418 -4.007 1.00 98.88 284 ILE A O 1
ATOM 2144 N N . MET A 1 285 ? -12.377 -4.606 -4.476 1.00 98.81 285 MET A N 1
ATOM 2145 C CA . MET A 1 285 ? -12.441 -4.847 -5.927 1.00 98.81 285 MET A CA 1
ATOM 2146 C C . MET A 1 285 ? -11.818 -6.192 -6.306 1.00 98.81 285 MET A C 1
ATOM 2148 O O . MET A 1 285 ? -12.404 -6.925 -7.103 1.00 98.81 285 MET A O 1
ATOM 2152 N N . MET A 1 286 ? -10.683 -6.542 -5.696 1.00 98.94 286 MET A N 1
ATOM 2153 C CA . MET A 1 286 ? -10.079 -7.862 -5.820 1.00 98.94 286 MET A CA 1
ATOM 2154 C C . MET A 1 286 ? -9.449 -8.340 -4.509 1.00 98.94 286 MET A C 1
ATOM 2156 O O . MET A 1 286 ? -8.712 -7.606 -3.854 1.00 98.94 286 MET A O 1
ATOM 2160 N N . GLU A 1 287 ? -9.703 -9.600 -4.173 1.00 98.88 287 GLU A N 1
ATOM 2161 C CA . GLU A 1 287 ? -8.984 -10.361 -3.150 1.00 98.88 287 GLU A CA 1
ATOM 2162 C C . GLU A 1 287 ? -8.167 -11.455 -3.840 1.00 98.88 287 GLU A C 1
ATOM 2164 O O . GLU A 1 287 ? -8.699 -12.237 -4.632 1.00 98.88 287 GLU A O 1
ATOM 2169 N N . TRP A 1 288 ? -6.871 -11.489 -3.556 1.00 98.88 288 TRP A N 1
ATOM 2170 C CA . TRP A 1 288 ? -5.897 -12.394 -4.138 1.00 98.88 288 TRP A CA 1
ATOM 2171 C C . TRP A 1 288 ? -5.415 -13.378 -3.074 1.00 98.88 288 TRP A C 1
ATOM 2173 O O . TRP A 1 288 ? -4.676 -13.004 -2.164 1.00 98.88 288 TRP A O 1
ATOM 2183 N N . ASN A 1 289 ? -5.851 -14.633 -3.194 1.00 98.81 289 ASN A N 1
ATOM 2184 C CA . ASN A 1 289 ? -5.573 -15.692 -2.221 1.00 98.81 289 ASN A CA 1
ATOM 2185 C C . ASN A 1 289 ? -4.593 -16.748 -2.722 1.00 98.81 289 ASN A C 1
ATOM 2187 O O . ASN A 1 289 ? -4.019 -17.483 -1.925 1.00 98.81 289 ASN A O 1
ATOM 2191 N N . VAL A 1 290 ? -4.455 -16.872 -4.040 1.00 98.50 290 VAL A N 1
ATOM 2192 C CA . VAL A 1 290 ? -3.658 -17.935 -4.646 1.00 98.50 290 VAL A CA 1
ATOM 2193 C C . VAL A 1 290 ? -2.172 -17.768 -4.326 1.00 98.50 290 VAL A C 1
ATOM 2195 O O . VAL A 1 290 ? -1.617 -16.671 -4.397 1.00 98.50 290 VAL A O 1
ATOM 2198 N N . HIS A 1 291 ? -1.524 -18.886 -4.022 1.00 98.75 291 HIS A N 1
ATOM 2199 C CA . HIS A 1 291 ? -0.076 -19.018 -4.013 1.00 98.75 291 HIS A CA 1
ATOM 2200 C C . HIS A 1 291 ? 0.390 -19.649 -5.329 1.00 98.75 291 HIS A C 1
ATOM 2202 O O . HIS A 1 291 ? -0.253 -20.547 -5.878 1.00 98.75 291 HIS A O 1
ATOM 2208 N N . GLU A 1 292 ? 1.528 -19.218 -5.849 1.00 98.06 292 GLU A N 1
ATOM 2209 C CA . GLU A 1 292 ? 2.105 -19.790 -7.059 1.00 98.06 292 GLU A CA 1
ATOM 2210 C C . GLU A 1 292 ? 2.500 -21.267 -6.861 1.00 98.06 292 GLU A C 1
ATOM 2212 O O . GLU A 1 292 ? 3.046 -21.645 -5.824 1.00 98.06 292 GLU A O 1
ATOM 2217 N N . SER A 1 293 ? 2.244 -22.116 -7.862 1.00 97.75 293 SER A N 1
ATOM 2218 C CA . SER A 1 293 ? 2.814 -23.476 -7.944 1.00 97.75 293 SER A CA 1
ATOM 2219 C C . SER A 1 293 ? 4.218 -23.514 -8.554 1.00 97.75 293 SER A C 1
ATOM 2221 O O . SER A 1 293 ? 4.916 -24.519 -8.450 1.00 97.75 293 SER A O 1
ATOM 2223 N N . GLY A 1 294 ? 4.617 -22.441 -9.234 1.00 96.88 294 GLY A N 1
ATOM 2224 C CA . GLY A 1 294 ? 5.953 -22.231 -9.779 1.00 96.88 294 GLY A CA 1
ATOM 2225 C C . GLY A 1 294 ? 6.195 -20.738 -9.971 1.00 96.88 294 GLY A C 1
ATOM 2226 O O . GLY A 1 294 ? 5.237 -19.977 -10.037 1.00 96.88 294 GLY A O 1
ATOM 2227 N N . GLN A 1 295 ? 7.456 -20.319 -10.066 1.00 96.44 295 GLN A N 1
ATOM 2228 C CA . GLN A 1 295 ? 7.821 -18.899 -10.030 1.00 96.44 295 GLN A CA 1
ATOM 2229 C C . GLN A 1 295 ? 7.043 -18.066 -11.068 1.00 96.44 295 GLN A C 1
ATOM 2231 O O . GLN A 1 295 ? 7.127 -18.308 -12.276 1.00 96.44 295 GLN A O 1
ATOM 2236 N N . GLY A 1 296 ? 6.243 -17.111 -10.592 1.00 96.31 296 GLY A N 1
ATOM 2237 C CA . GLY A 1 296 ? 5.380 -16.250 -11.397 1.00 96.31 296 GLY A CA 1
ATOM 2238 C C . GLY A 1 296 ? 4.166 -16.928 -12.027 1.00 96.31 296 GLY A C 1
ATOM 2239 O O . GLY A 1 296 ? 3.587 -16.358 -12.953 1.00 96.31 296 GLY A O 1
ATOM 2240 N N . SER A 1 297 ? 3.776 -18.132 -11.594 1.00 97.19 297 SER A N 1
ATOM 2241 C CA . SER A 1 297 ? 2.624 -18.852 -12.156 1.00 97.19 297 SER A CA 1
ATOM 2242 C C . SER A 1 297 ? 1.276 -18.260 -11.747 1.00 97.19 297 SER A C 1
ATOM 2244 O O . SER A 1 297 ? 0.262 -18.581 -12.361 1.00 97.19 297 SER A O 1
ATOM 2246 N N . ALA A 1 298 ? 1.257 -17.402 -10.731 1.00 98.19 298 ALA A N 1
ATOM 2247 C CA . ALA A 1 298 ? 0.097 -16.626 -10.328 1.00 98.19 298 ALA A CA 1
ATOM 2248 C C . ALA A 1 298 ? 0.403 -15.135 -10.558 1.00 98.19 298 ALA A C 1
ATOM 2250 O O . ALA A 1 298 ? 1.344 -14.609 -9.965 1.00 98.19 298 ALA A O 1
ATOM 2251 N N . GLY A 1 299 ? -0.334 -14.446 -11.433 1.00 98.31 299 GLY A N 1
ATOM 2252 C CA . GLY A 1 299 ? -0.044 -13.043 -11.724 1.00 98.31 299 GLY A CA 1
ATOM 2253 C C . GLY A 1 299 ? -1.058 -12.257 -12.557 1.00 98.31 299 GLY A C 1
ATOM 2254 O O . GLY A 1 299 ? -1.982 -12.811 -13.161 1.00 98.31 299 GLY A O 1
ATOM 2255 N N . LEU A 1 300 ? -0.834 -10.940 -12.579 1.00 98.56 300 LEU A N 1
ATOM 2256 C CA . LEU A 1 300 ? -1.562 -9.930 -13.346 1.00 98.56 300 LEU A CA 1
ATOM 2257 C C . LEU A 1 300 ? -0.623 -9.232 -14.342 1.00 98.56 300 LEU A C 1
ATOM 2259 O O . LEU A 1 300 ? 0.458 -8.777 -13.962 1.00 98.56 300 LEU A O 1
ATOM 2263 N N . TRP A 1 301 ? -1.078 -9.067 -15.587 1.00 98.56 301 TRP A N 1
ATOM 2264 C CA . TRP A 1 301 ? -0.395 -8.266 -16.615 1.00 98.56 301 TRP A CA 1
ATOM 2265 C C . TRP A 1 301 ? -1.369 -7.313 -17.300 1.00 98.56 301 TRP A C 1
ATOM 2267 O O . TRP A 1 301 ? -2.453 -7.734 -17.700 1.00 98.56 301 TRP A O 1
ATOM 2277 N N . ASP A 1 302 ? -1.006 -6.041 -17.470 1.00 97.94 302 ASP A N 1
ATOM 2278 C CA . ASP A 1 302 ? -1.867 -5.040 -18.132 1.00 97.94 302 ASP A CA 1
ATOM 2279 C C . ASP A 1 302 ? -3.305 -5.053 -17.572 1.00 97.94 302 ASP A C 1
ATOM 2281 O O . ASP A 1 302 ? -4.291 -4.983 -18.307 1.00 97.94 302 ASP A O 1
ATOM 2285 N N . THR A 1 303 ? -3.441 -5.270 -16.264 1.00 98.50 303 THR A N 1
ATOM 2286 C CA . THR A 1 303 ? -4.736 -5.388 -15.590 1.00 98.50 303 THR A CA 1
ATOM 2287 C C . THR A 1 303 ? -4.850 -4.267 -14.581 1.00 98.50 303 THR A C 1
ATOM 2289 O O . THR A 1 303 ? -4.014 -4.142 -13.689 1.00 98.50 303 THR A O 1
ATOM 2292 N N . HIS A 1 304 ? -5.863 -3.424 -14.739 1.00 98.69 304 HIS A N 1
ATOM 2293 C CA . HIS A 1 304 ? -5.957 -2.157 -14.018 1.00 98.69 304 HIS A CA 1
ATOM 2294 C C . HIS A 1 304 ? -7.225 -2.082 -13.173 1.00 98.69 304 HIS A C 1
ATOM 2296 O O . HIS A 1 304 ? -8.211 -2.769 -13.429 1.00 98.69 304 HIS A O 1
ATOM 2302 N N . PHE A 1 305 ? -7.209 -1.207 -12.180 1.00 98.81 305 PHE A N 1
ATOM 2303 C CA . PHE A 1 305 ? -8.331 -0.876 -11.322 1.00 98.81 305 PHE A CA 1
ATOM 2304 C C . PHE A 1 305 ? -8.638 0.598 -11.546 1.00 98.81 305 PHE A C 1
ATOM 2306 O O . PHE A 1 305 ? -7.781 1.450 -11.322 1.00 98.81 305 PHE A O 1
ATOM 2313 N N . ARG A 1 306 ? -9.850 0.899 -12.010 1.00 98.19 306 ARG A N 1
ATOM 2314 C CA . ARG A 1 306 ? -10.289 2.267 -12.292 1.00 98.19 306 ARG A CA 1
ATOM 2315 C C . ARG A 1 306 ? -11.577 2.539 -11.537 1.00 98.19 306 ARG A C 1
ATOM 2317 O O . ARG A 1 306 ? -12.607 1.959 -11.876 1.00 98.19 306 ARG A O 1
ATOM 2324 N N . VAL A 1 307 ? -11.542 3.397 -10.525 1.00 98.44 307 VAL A N 1
ATOM 2325 C CA . VAL A 1 307 ? -12.722 3.704 -9.707 1.00 98.44 307 VAL A CA 1
ATOM 2326 C C . VAL A 1 307 ? -13.276 5.075 -10.070 1.00 98.44 307 VAL A C 1
ATOM 2328 O O . VAL A 1 307 ? -12.745 6.100 -9.650 1.00 98.44 307 VAL A O 1
ATOM 2331 N N . GLY A 1 308 ? -14.370 5.060 -10.834 1.00 97.56 308 GLY A N 1
ATOM 2332 C CA . GLY A 1 308 ? -15.068 6.252 -11.311 1.00 97.56 308 GLY A CA 1
ATOM 2333 C C . GLY A 1 308 ? -14.345 6.998 -12.434 1.00 97.56 308 GLY A C 1
ATOM 2334 O O . GLY A 1 308 ? -13.517 6.416 -13.137 1.00 97.56 308 GLY A O 1
ATOM 2335 N N . GLY A 1 309 ? -14.720 8.264 -12.640 1.00 96.56 309 GLY A N 1
ATOM 2336 C CA . GLY A 1 309 ? -14.120 9.149 -13.646 1.00 96.56 309 GLY A CA 1
ATOM 2337 C C . GLY A 1 309 ? -14.368 8.726 -15.091 1.00 96.56 309 GLY A C 1
ATOM 2338 O O . GLY A 1 309 ? -13.579 9.070 -15.963 1.00 96.56 309 GLY A O 1
ATOM 2339 N N . ALA A 1 310 ? -15.410 7.930 -15.341 1.00 95.88 310 ALA A N 1
ATOM 2340 C CA . ALA A 1 310 ? -15.735 7.433 -16.673 1.00 95.88 310 ALA A CA 1
ATOM 2341 C C . ALA A 1 310 ? -17.231 7.147 -16.843 1.00 95.88 310 ALA A C 1
ATOM 2343 O O . ALA A 1 310 ? -17.963 6.891 -15.878 1.00 95.88 310 ALA A O 1
ATOM 2344 N N . ALA A 1 311 ? -17.686 7.124 -18.088 1.00 95.31 311 ALA A N 1
ATOM 2345 C CA . ALA A 1 311 ? -19.056 6.842 -18.470 1.00 95.31 311 ALA A CA 1
ATOM 2346 C C . ALA A 1 311 ? -19.533 5.485 -17.926 1.00 95.31 311 ALA A C 1
ATOM 2348 O O . ALA A 1 311 ? -18.838 4.471 -17.990 1.00 95.31 311 ALA A O 1
ATOM 2349 N N . GLY A 1 312 ? -20.759 5.469 -17.396 1.00 95.50 312 GLY A N 1
ATOM 2350 C CA . GLY A 1 312 ? -21.399 4.270 -16.842 1.00 95.50 312 GLY A CA 1
ATOM 2351 C C . GLY A 1 312 ? -21.044 3.949 -15.386 1.00 95.50 312 GLY A C 1
ATOM 2352 O O . GLY A 1 312 ? -21.678 3.067 -14.811 1.00 95.50 312 GLY A O 1
ATOM 2353 N N . THR A 1 313 ? -20.095 4.669 -14.778 1.00 97.62 313 THR A N 1
ATOM 2354 C CA . THR A 1 313 ? -19.686 4.451 -13.378 1.00 97.62 313 THR A CA 1
ATOM 2355 C C . THR A 1 313 ? -20.597 5.122 -12.346 1.00 97.62 313 THR A C 1
ATOM 2357 O O . THR A 1 313 ? -20.490 4.804 -11.166 1.00 97.62 313 THR A O 1
ATOM 2360 N N . ASP A 1 314 ? -21.469 6.049 -12.760 1.00 97.62 314 ASP A N 1
ATOM 2361 C CA . ASP A 1 314 ? -22.241 6.944 -11.873 1.00 97.62 314 ASP A CA 1
ATOM 2362 C C . ASP A 1 314 ? -21.349 7.689 -10.847 1.00 97.62 314 ASP A C 1
ATOM 2364 O O . ASP A 1 314 ? -21.761 8.026 -9.737 1.00 97.62 314 ASP A O 1
ATOM 2368 N N . LEU A 1 315 ? -20.089 7.913 -11.232 1.00 97.88 315 LEU A N 1
ATOM 2369 C CA . LEU A 1 315 ? -19.029 8.571 -10.471 1.00 97.88 315 LEU A CA 1
ATOM 2370 C C . LEU A 1 315 ? -18.295 9.559 -11.395 1.00 97.88 315 LEU A C 1
ATOM 2372 O O . LEU A 1 315 ? -17.072 9.542 -11.516 1.00 97.88 315 LEU A O 1
ATOM 2376 N N . THR A 1 316 ? -19.061 10.362 -12.131 1.00 97.00 316 THR A N 1
ATOM 2377 C CA . THR A 1 316 ? -18.560 11.364 -13.089 1.00 97.00 316 THR A CA 1
ATOM 2378 C C . THR A 1 316 ? -18.518 12.754 -12.457 1.00 97.00 316 THR A C 1
ATOM 2380 O O . THR A 1 316 ? -18.970 12.938 -11.324 1.00 97.00 316 THR A O 1
ATOM 2383 N N . VAL A 1 317 ? -18.060 13.778 -13.183 1.00 95.81 317 VAL A N 1
ATOM 2384 C CA . VAL A 1 317 ? -18.125 15.176 -12.706 1.00 95.81 317 VAL A CA 1
ATOM 2385 C C . VAL A 1 317 ? -19.549 15.618 -12.352 1.00 95.81 317 VAL A C 1
ATOM 2387 O O . VAL A 1 317 ? -19.750 16.445 -11.462 1.00 95.81 317 VAL A O 1
ATOM 2390 N N . LYS A 1 318 ? -20.557 15.036 -13.011 1.00 95.19 318 LYS A N 1
ATOM 2391 C CA . LYS A 1 318 ? -21.973 15.287 -12.725 1.00 95.19 318 LYS A CA 1
ATOM 2392 C C . LYS A 1 318 ? -22.393 14.739 -11.357 1.00 95.19 318 LYS A C 1
ATOM 2394 O O . LYS A 1 318 ? -23.253 15.331 -10.708 1.00 95.19 318 LYS A O 1
ATOM 2399 N N . ASP A 1 319 ? -21.807 13.623 -10.942 1.00 97.00 319 ASP A N 1
ATOM 2400 C CA . ASP A 1 319 ? -22.194 12.888 -9.735 1.00 97.00 319 ASP A CA 1
ATOM 2401 C C . ASP A 1 319 ? -21.335 13.300 -8.527 1.00 97.00 319 ASP A C 1
ATOM 2403 O O . ASP A 1 319 ? -21.835 13.449 -7.406 1.00 97.00 319 ASP A O 1
ATOM 2407 N N . CYS A 1 320 ? -20.044 13.530 -8.780 1.00 97.06 320 CYS A N 1
ATOM 2408 C CA . CYS A 1 320 ? -18.991 13.722 -7.788 1.00 97.06 320 CYS A CA 1
ATOM 2409 C C . CYS A 1 320 ? -18.158 14.993 -8.040 1.00 97.06 320 CYS A C 1
ATOM 2411 O O . CYS A 1 320 ? -16.935 14.916 -8.155 1.00 97.06 320 CYS A O 1
ATOM 2413 N N . PRO A 1 321 ? -18.778 16.187 -8.127 1.00 95.94 321 PRO A N 1
ATOM 2414 C CA . PRO A 1 321 ? -18.044 17.424 -8.371 1.00 95.94 321 PRO A CA 1
ATOM 2415 C C . PRO A 1 321 ? -17.104 17.754 -7.206 1.00 95.94 321 PRO A C 1
ATOM 2417 O O . PRO A 1 321 ? -17.476 17.615 -6.034 1.00 95.94 321 PRO A O 1
ATOM 2420 N N . LYS A 1 322 ? -15.908 18.261 -7.528 1.00 94.81 322 LYS A N 1
ATOM 2421 C CA . LYS A 1 322 ? -14.954 18.700 -6.507 1.00 94.81 322 LYS A CA 1
ATOM 2422 C C . LYS A 1 322 ? -15.474 19.855 -5.653 1.00 94.81 322 LYS A C 1
ATOM 2424 O O . LYS A 1 322 ? -16.287 20.663 -6.102 1.00 94.81 322 LYS A O 1
ATOM 2429 N N . LEU A 1 323 ? -14.924 19.997 -4.444 1.00 91.44 323 LEU A N 1
ATOM 2430 C CA . LEU A 1 323 ? -15.159 21.149 -3.555 1.00 91.44 323 LEU A CA 1
ATOM 2431 C C . LEU A 1 323 ? -16.638 21.347 -3.172 1.00 91.44 323 LEU A C 1
ATOM 2433 O O . LEU A 1 323 ? -17.062 22.453 -2.840 1.00 91.44 323 LEU A O 1
ATOM 2437 N N . SER A 1 324 ? -17.416 20.264 -3.134 1.00 87.50 324 SER A N 1
ATOM 2438 C CA . SER A 1 324 ? -18.839 20.292 -2.762 1.00 87.50 324 SER A CA 1
ATOM 2439 C C . SER A 1 324 ? -19.100 20.658 -1.287 1.00 87.50 324 SER A C 1
ATOM 2441 O O . SER A 1 324 ? -20.242 20.895 -0.890 1.00 87.50 324 SER A O 1
ATOM 2443 N N . GLY A 1 325 ? -18.051 20.707 -0.455 1.00 85.38 325 GLY A N 1
ATOM 2444 C CA . GLY A 1 325 ? -18.111 21.108 0.955 1.00 85.38 325 GLY A CA 1
ATOM 2445 C C . GLY A 1 325 ? -18.638 20.032 1.912 1.00 85.38 325 GLY A C 1
ATOM 2446 O O . GLY A 1 325 ? -18.685 20.266 3.118 1.00 85.38 325 GLY A O 1
ATOM 2447 N N . LYS A 1 326 ? -19.003 18.849 1.409 1.00 92.38 326 LYS A N 1
ATOM 2448 C CA . LYS A 1 326 ? -19.425 17.681 2.197 1.00 92.38 326 LYS A CA 1
ATOM 2449 C C . LYS A 1 326 ? -19.108 16.391 1.446 1.00 92.38 326 LYS A C 1
ATOM 2451 O O . LYS A 1 326 ? -19.075 16.386 0.224 1.00 92.38 326 LYS A O 1
ATOM 2456 N N . VAL A 1 327 ? -18.954 15.284 2.166 1.00 94.69 327 VAL A N 1
ATOM 2457 C CA . VAL A 1 327 ? -18.867 13.966 1.523 1.00 94.69 327 VAL A CA 1
ATOM 2458 C C . VAL A 1 327 ? -20.226 13.622 0.917 1.00 94.69 327 VAL A C 1
ATOM 2460 O O . VAL A 1 327 ? -21.230 13.602 1.630 1.00 94.69 327 VAL A O 1
ATOM 2463 N N . ASN A 1 328 ? -20.259 13.335 -0.384 1.00 95.69 328 ASN A N 1
ATOM 2464 C CA . ASN A 1 328 ? -21.409 12.710 -1.030 1.00 95.69 328 ASN A CA 1
ATOM 2465 C C . ASN A 1 328 ? -21.331 11.186 -0.815 1.00 95.69 328 ASN A C 1
ATOM 2467 O O . ASN A 1 328 ? -20.405 10.570 -1.345 1.00 95.69 328 ASN A O 1
ATOM 2471 N N . PRO A 1 329 ? -22.275 10.552 -0.088 1.00 96.19 329 PRO A N 1
ATOM 2472 C CA . PRO A 1 329 ? -22.265 9.103 0.117 1.00 96.19 329 PRO A CA 1
ATOM 2473 C C . PRO A 1 329 ? -22.270 8.303 -1.190 1.00 96.19 329 PRO A C 1
ATOM 2475 O O . PRO A 1 329 ? -21.690 7.223 -1.237 1.00 96.19 329 PRO A O 1
ATOM 2478 N N . ASN A 1 330 ? -22.856 8.849 -2.264 1.00 97.06 330 ASN A N 1
ATOM 2479 C CA . ASN A 1 330 ? -22.873 8.183 -3.567 1.00 97.06 330 ASN A CA 1
ATOM 2480 C C . ASN A 1 330 ? -21.493 8.138 -4.242 1.00 97.06 330 ASN A C 1
ATOM 2482 O O . ASN A 1 330 ? -21.268 7.292 -5.098 1.00 97.06 330 ASN A O 1
ATOM 2486 N N . CYS A 1 331 ? -20.569 9.003 -3.816 1.00 98.00 331 CYS A N 1
ATOM 2487 C CA . CYS A 1 331 ? -19.189 9.049 -4.295 1.00 98.00 331 CYS A CA 1
ATOM 2488 C C . CYS A 1 331 ? -18.233 8.194 -3.453 1.00 98.00 331 CYS A C 1
ATOM 2490 O O . CYS A 1 331 ? -17.033 8.169 -3.719 1.00 98.00 331 CYS A O 1
ATOM 2492 N N . VAL A 1 332 ? -18.736 7.500 -2.422 1.00 98.38 332 VAL A N 1
ATOM 2493 C CA . VAL A 1 332 ? -17.954 6.521 -1.659 1.00 98.38 332 VAL A CA 1
ATOM 2494 C C . VAL A 1 332 ? -18.008 5.192 -2.407 1.00 98.38 332 VAL A C 1
ATOM 2496 O O . VAL A 1 332 ? -19.035 4.513 -2.444 1.00 98.38 332 VAL A O 1
ATOM 2499 N N . ALA A 1 333 ? -16.903 4.860 -3.067 1.00 98.19 333 ALA A N 1
ATOM 2500 C CA . ALA A 1 333 ? -16.909 3.960 -4.212 1.00 98.19 333 ALA A CA 1
ATOM 2501 C C . ALA A 1 333 ? -16.269 2.592 -3.944 1.00 98.19 333 ALA A C 1
ATOM 2503 O O . ALA A 1 333 ? -16.657 1.622 -4.585 1.00 98.19 333 ALA A O 1
ATOM 2504 N N . ALA A 1 334 ? -15.325 2.477 -3.008 1.00 98.56 334 ALA A N 1
ATOM 2505 C CA . ALA A 1 334 ? -14.763 1.182 -2.616 1.00 98.56 334 ALA A CA 1
ATOM 2506 C C . ALA A 1 334 ? -14.092 1.242 -1.237 1.00 98.56 334 ALA A C 1
ATOM 2508 O O . ALA A 1 334 ? -13.580 2.283 -0.819 1.00 98.56 334 ALA A O 1
ATOM 2509 N N . SER A 1 335 ? -14.054 0.105 -0.545 1.00 98.62 335 SER A N 1
ATOM 2510 C CA . SER A 1 335 ? -13.335 -0.060 0.723 1.00 98.62 335 SER A CA 1
ATOM 2511 C C . SER A 1 335 ? -11.847 -0.354 0.517 1.00 98.62 335 SER A C 1
ATOM 2513 O O . SER A 1 335 ? -11.024 0.161 1.282 1.00 98.62 335 SER A O 1
ATOM 2515 N N . LEU A 1 336 ? -11.518 -1.157 -0.502 1.00 98.88 336 LEU A N 1
ATOM 2516 C CA . LEU A 1 336 ? -10.164 -1.602 -0.846 1.00 98.88 336 LEU A CA 1
ATOM 2517 C C . LEU A 1 336 ? -10.089 -1.983 -2.335 1.00 98.88 336 LEU A C 1
ATOM 2519 O O . LEU A 1 336 ? -11.018 -2.600 -2.857 1.00 98.88 336 LEU A O 1
ATOM 2523 N N . MET A 1 337 ? -9.006 -1.638 -3.030 1.00 98.88 337 MET A N 1
ATOM 2524 C CA . MET A 1 337 ? -8.839 -2.024 -4.436 1.00 98.88 337 MET A CA 1
ATOM 2525 C C . MET A 1 337 ? -8.233 -3.426 -4.587 1.00 98.88 337 MET A C 1
ATOM 2527 O O . MET A 1 337 ? -8.826 -4.261 -5.265 1.00 98.88 337 MET A O 1
ATOM 2531 N N . LEU A 1 338 ? -7.095 -3.714 -3.948 1.00 98.94 338 LEU A N 1
ATOM 2532 C CA . LEU A 1 338 ? -6.463 -5.038 -4.014 1.00 98.94 338 LEU A CA 1
ATOM 2533 C C . LEU A 1 338 ? -5.982 -5.500 -2.638 1.00 98.94 338 LEU A C 1
ATOM 2535 O O . LEU A 1 338 ? -5.261 -4.778 -1.951 1.00 98.94 338 LEU A O 1
ATOM 2539 N N . HIS A 1 339 ? -6.344 -6.727 -2.272 1.00 98.88 339 HIS A N 1
ATOM 2540 C CA . HIS A 1 339 ? -5.881 -7.405 -1.063 1.00 98.88 339 HIS A CA 1
ATOM 2541 C C . HIS A 1 339 ? -5.062 -8.640 -1.429 1.00 98.88 339 HIS A C 1
ATOM 2543 O O . HIS A 1 339 ? -5.602 -9.560 -2.033 1.00 98.88 339 HIS A O 1
ATOM 2549 N N . LEU A 1 340 ? -3.781 -8.675 -1.066 1.00 98.88 340 LEU A N 1
ATOM 2550 C CA . LEU A 1 340 ? -2.951 -9.878 -1.131 1.00 98.88 340 LEU A CA 1
ATOM 2551 C C . LEU A 1 340 ? -2.947 -10.503 0.260 1.00 98.88 340 LEU A C 1
ATOM 2553 O O . LEU A 1 340 ? -2.321 -9.960 1.177 1.00 98.88 340 LEU A O 1
ATOM 2557 N N . THR A 1 341 ? -3.658 -11.614 0.419 1.00 98.38 341 THR A N 1
ATOM 2558 C CA . THR A 1 341 ? -3.863 -12.249 1.727 1.00 98.38 341 THR A CA 1
ATOM 2559 C C . THR A 1 341 ? -2.595 -12.978 2.204 1.00 98.38 341 THR A C 1
ATOM 2561 O O . THR A 1 341 ? -1.667 -13.168 1.407 1.00 98.38 341 THR A O 1
ATOM 2564 N N . PRO A 1 342 ? -2.487 -13.361 3.495 1.00 97.19 342 PRO A N 1
ATOM 2565 C CA . PRO A 1 342 ? -1.231 -13.843 4.081 1.00 97.19 342 PRO A CA 1
ATOM 2566 C C . PRO A 1 342 ? -0.565 -15.013 3.346 1.00 97.19 342 PRO A C 1
ATOM 2568 O O . PRO A 1 342 ? 0.646 -14.984 3.131 1.00 97.19 342 PRO A O 1
ATOM 2571 N N . ASP A 1 343 ? -1.351 -15.999 2.914 1.00 97.12 343 ASP A N 1
ATOM 2572 C CA . ASP A 1 343 ? -0.847 -17.209 2.248 1.00 97.12 343 ASP A CA 1
ATOM 2573 C C . ASP A 1 343 ? -0.693 -17.047 0.730 1.00 97.12 343 ASP A C 1
ATOM 2575 O O . ASP A 1 343 ? -0.368 -18.006 0.034 1.00 97.12 343 ASP A O 1
ATOM 2579 N N . SER A 1 344 ? -0.949 -15.852 0.198 1.00 98.62 344 SER A N 1
ATOM 2580 C CA . SER A 1 344 ? -0.857 -15.595 -1.234 1.00 98.62 344 SER A CA 1
ATOM 2581 C C . SER A 1 344 ? 0.568 -15.267 -1.686 1.00 98.62 344 SER A C 1
ATOM 2583 O O . SER A 1 344 ? 1.425 -14.850 -0.903 1.00 98.62 344 SER A O 1
ATOM 2585 N N . SER A 1 345 ? 0.803 -15.425 -2.985 1.00 98.62 345 SER A N 1
ATOM 2586 C CA . SER A 1 345 ? 2.011 -14.982 -3.681 1.00 98.62 345 SER A CA 1
ATOM 2587 C C . SER A 1 345 ? 1.606 -14.446 -5.059 1.00 98.62 345 SER A C 1
ATOM 2589 O O . SER A 1 345 ? 0.530 -14.788 -5.560 1.00 98.62 345 SER A O 1
ATOM 2591 N N . GLY A 1 346 ? 2.416 -13.610 -5.711 1.00 97.88 346 GLY A N 1
ATOM 2592 C CA . GLY A 1 346 ? 2.030 -13.171 -7.054 1.00 97.88 346 GLY A CA 1
ATOM 2593 C C . GLY A 1 346 ? 3.005 -12.289 -7.819 1.00 97.88 346 GLY A C 1
ATOM 2594 O O . GLY A 1 346 ? 3.830 -11.574 -7.254 1.00 97.88 346 GLY A O 1
ATOM 2595 N N . TYR A 1 347 ? 2.869 -12.324 -9.142 1.00 98.75 347 TYR A N 1
ATOM 2596 C CA . TYR A 1 347 ? 3.608 -11.498 -10.091 1.00 98.75 347 TYR A CA 1
ATOM 2597 C C . TYR A 1 347 ? 2.688 -10.444 -10.714 1.00 98.75 347 TYR A C 1
ATOM 2599 O O . TYR A 1 347 ? 1.755 -10.780 -11.438 1.00 98.75 347 TYR A O 1
ATOM 2607 N N . PHE A 1 348 ? 2.952 -9.167 -10.468 1.00 98.69 348 PHE A N 1
ATOM 2608 C CA . PHE A 1 348 ? 2.120 -8.057 -10.921 1.00 98.69 348 PHE A CA 1
ATOM 2609 C C . PHE A 1 348 ? 2.966 -7.118 -11.779 1.00 98.69 348 PHE A C 1
ATOM 2611 O O . PHE A 1 348 ? 3.883 -6.475 -11.272 1.00 98.69 348 PHE A O 1
ATOM 2618 N N . GLU A 1 349 ? 2.674 -7.029 -13.075 1.00 98.31 349 GLU A N 1
ATOM 2619 C CA . GLU A 1 349 ? 3.402 -6.170 -14.016 1.00 98.31 349 GLU A CA 1
ATOM 2620 C C . GLU A 1 349 ? 2.433 -5.262 -14.772 1.00 98.31 349 GLU A C 1
ATOM 2622 O O . GLU A 1 349 ? 1.442 -5.722 -15.340 1.00 98.31 349 GLU A O 1
ATOM 2627 N N . ASN A 1 350 ? 2.727 -3.959 -14.776 1.00 98.00 350 ASN A N 1
ATOM 2628 C CA . ASN A 1 350 ? 1.856 -2.935 -15.354 1.00 98.00 350 ASN A CA 1
ATOM 2629 C C . ASN A 1 350 ? 0.422 -2.992 -14.782 1.00 98.00 350 ASN A C 1
ATOM 2631 O O . ASN A 1 350 ? -0.562 -3.198 -15.496 1.00 98.00 350 ASN A O 1
ATOM 2635 N N . VAL A 1 351 ? 0.316 -2.829 -13.461 1.00 98.69 351 VAL A N 1
ATOM 2636 C CA . VAL A 1 351 ? -0.957 -2.761 -12.729 1.00 98.69 351 VAL A CA 1
ATOM 2637 C C . VAL A 1 351 ? -1.132 -1.344 -12.196 1.00 98.69 351 VAL A C 1
ATOM 2639 O O . VAL A 1 351 ? -0.311 -0.856 -11.421 1.00 98.69 351 VAL A O 1
ATOM 2642 N N . TRP A 1 352 ? -2.211 -0.684 -12.612 1.00 98.81 352 TRP A N 1
ATOM 2643 C CA . TRP A 1 352 ? -2.522 0.686 -12.207 1.00 98.81 352 TRP A CA 1
ATOM 2644 C C . TRP A 1 352 ? -3.825 0.679 -11.431 1.00 98.81 352 TRP A C 1
ATOM 2646 O O . TRP A 1 352 ? -4.819 0.139 -11.906 1.00 98.81 352 TRP A O 1
ATOM 2656 N N . MET A 1 353 ? -3.794 1.233 -10.228 1.00 98.88 353 MET A N 1
ATOM 2657 C CA . MET A 1 353 ? -4.894 1.280 -9.285 1.00 98.88 353 MET A CA 1
ATOM 2658 C C . MET A 1 353 ? -5.247 2.735 -9.009 1.00 98.88 353 MET A C 1
ATOM 2660 O O . MET A 1 353 ? -4.639 3.394 -8.169 1.00 98.88 353 MET A O 1
ATOM 2664 N N . TRP A 1 354 ? -6.214 3.238 -9.763 1.00 98.81 354 TRP A N 1
ATOM 2665 C CA . TRP A 1 354 ? -6.529 4.655 -9.837 1.00 98.81 354 TRP A CA 1
ATOM 2666 C C . TRP A 1 354 ? -7.928 4.932 -9.306 1.00 98.81 354 TRP A C 1
ATOM 2668 O O . TRP A 1 354 ? -8.932 4.444 -9.842 1.00 98.81 354 TRP A O 1
ATOM 2678 N N . THR A 1 355 ? -7.994 5.733 -8.244 1.00 98.75 355 THR A N 1
ATOM 2679 C CA . THR A 1 355 ? -9.236 6.411 -7.871 1.00 98.75 355 THR A CA 1
ATOM 2680 C C . THR A 1 355 ? -9.286 7.689 -8.675 1.00 98.75 355 THR A C 1
ATOM 2682 O O . THR A 1 355 ? -8.352 8.477 -8.591 1.00 98.75 355 THR A O 1
ATOM 2685 N N . ALA A 1 356 ? -10.347 7.891 -9.447 1.00 98.44 356 ALA A N 1
ATOM 2686 C CA . ALA A 1 356 ? -10.378 9.002 -10.376 1.00 98.44 356 ALA A CA 1
ATOM 2687 C C . ALA A 1 356 ? -10.243 10.357 -9.668 1.00 98.44 356 ALA A C 1
ATOM 2689 O O . ALA A 1 356 ? -11.081 10.723 -8.844 1.00 98.44 356 ALA A O 1
ATOM 2690 N N . ASP A 1 357 ? -9.192 11.100 -10.008 1.00 97.88 357 ASP A N 1
ATOM 2691 C CA . ASP A 1 357 ? -8.997 12.496 -9.614 1.00 97.88 357 ASP A CA 1
ATOM 2692 C C . ASP A 1 357 ? -9.677 13.468 -10.596 1.00 97.88 357 ASP A C 1
ATOM 2694 O O . ASP A 1 357 ? -9.958 14.616 -10.241 1.00 97.88 357 ASP A O 1
ATOM 2698 N N . HIS A 1 358 ? -10.002 12.993 -11.804 1.00 97.62 358 HIS A N 1
ATOM 2699 C CA . HIS A 1 358 ? -10.734 13.717 -12.838 1.00 97.62 358 HIS A CA 1
ATOM 2700 C C . HIS A 1 358 ? -11.637 12.810 -13.683 1.00 97.62 358 HIS A C 1
ATOM 2702 O O . HIS A 1 358 ? -11.497 11.589 -13.717 1.00 97.62 358 HIS A O 1
ATOM 2708 N N . ASP A 1 359 ? -12.586 13.430 -14.380 1.00 96.00 359 ASP A N 1
ATOM 2709 C CA . ASP A 1 359 ? -13.465 12.768 -15.336 1.00 96.00 359 ASP A CA 1
ATOM 2710 C C . ASP A 1 359 ? -12.783 12.645 -16.703 1.00 96.00 359 ASP A C 1
ATOM 2712 O O . ASP A 1 359 ? -12.657 13.623 -17.451 1.00 96.00 359 ASP A O 1
ATOM 2716 N N . PHE A 1 360 ? -12.344 11.428 -17.013 1.00 91.38 360 PHE A N 1
ATOM 2717 C CA . PHE A 1 360 ? -11.581 11.083 -18.207 1.00 91.38 360 PHE A CA 1
ATOM 2718 C C . PHE A 1 360 ? -12.377 11.265 -19.505 1.00 91.38 360 PHE A C 1
ATOM 2720 O O . PHE A 1 360 ? -11.792 11.548 -20.548 1.00 91.38 360 PHE A O 1
ATOM 2727 N N . ASP A 1 361 ? -13.706 11.133 -19.454 1.00 91.75 361 ASP A N 1
ATOM 2728 C CA . ASP A 1 361 ? -14.566 11.209 -20.642 1.00 91.75 361 ASP A CA 1
ATOM 2729 C C . ASP A 1 361 ? -15.022 12.647 -20.955 1.00 91.75 361 ASP A C 1
ATOM 2731 O O . ASP A 1 361 ? -15.807 12.880 -21.880 1.00 91.75 361 ASP A O 1
ATOM 2735 N N . THR A 1 362 ? -14.511 13.636 -20.214 1.00 89.50 362 THR A N 1
ATOM 2736 C CA . THR A 1 362 ? -14.735 15.062 -20.481 1.00 89.50 362 THR A CA 1
ATOM 2737 C C . THR A 1 362 ? -13.543 15.687 -21.201 1.00 89.50 362 THR A C 1
ATOM 2739 O O . THR A 1 362 ? -12.391 15.419 -20.871 1.00 89.50 362 THR A O 1
ATOM 2742 N N . ALA A 1 363 ? -13.807 16.578 -22.164 1.00 88.75 363 ALA A N 1
ATOM 2743 C CA . ALA A 1 363 ? -12.745 17.275 -22.900 1.00 88.75 363 ALA A CA 1
ATOM 2744 C C . ALA A 1 363 ? -11.843 18.123 -21.982 1.00 88.75 363 ALA A C 1
ATOM 2746 O O . ALA A 1 363 ? -10.643 18.223 -22.223 1.00 88.75 363 ALA A O 1
ATOM 2747 N N . ASP A 1 364 ? -12.425 18.691 -20.923 1.00 90.06 364 ASP A N 1
ATOM 2748 C CA . ASP A 1 364 ? -11.722 19.539 -19.957 1.00 90.06 364 ASP A CA 1
ATOM 2749 C C . ASP A 1 364 ? -11.010 18.740 -18.850 1.00 90.06 364 ASP A C 1
ATOM 2751 O O . ASP A 1 364 ? -10.357 19.351 -18.006 1.00 90.06 364 ASP A O 1
ATOM 2755 N N . GLN A 1 365 ? -11.159 17.405 -18.815 1.00 90.69 365 GLN A N 1
ATOM 2756 C CA . GLN A 1 365 ? -10.648 16.529 -17.749 1.00 90.69 365 GLN A CA 1
ATOM 2757 C C . GLN A 1 365 ? -10.950 17.095 -16.356 1.00 90.69 365 GLN A C 1
ATOM 2759 O O . GLN A 1 365 ? -10.068 17.357 -15.535 1.00 90.69 365 GLN A O 1
ATOM 2764 N N . THR A 1 366 ? -12.231 17.371 -16.107 1.00 94.94 366 THR A N 1
ATOM 2765 C CA . THR A 1 366 ? -12.629 18.107 -14.903 1.00 94.94 366 THR A CA 1
ATOM 2766 C C . THR A 1 366 ? -12.405 17.263 -13.652 1.00 94.94 366 THR A C 1
ATOM 2768 O O . THR A 1 366 ? -12.865 16.130 -13.578 1.00 94.94 366 THR A O 1
ATOM 2771 N N . GLN A 1 367 ? -11.737 17.836 -12.651 1.00 97.06 367 GLN A N 1
ATOM 2772 C CA . GLN A 1 367 ? -11.446 17.172 -11.376 1.00 97.06 367 GLN A CA 1
ATOM 2773 C C . GLN A 1 367 ? -12.707 16.795 -10.570 1.00 97.06 367 GLN A C 1
ATOM 2775 O O . GLN A 1 367 ? -13.682 17.557 -10.544 1.00 97.06 367 GLN A O 1
ATOM 2780 N N . VAL A 1 368 ? -12.656 15.664 -9.857 1.00 97.12 368 VAL A N 1
ATOM 2781 C CA . VAL A 1 368 ? -13.782 15.049 -9.124 1.00 97.12 368 VAL A CA 1
ATOM 2782 C C . VAL A 1 368 ? -13.400 14.593 -7.708 1.00 97.12 368 VAL A C 1
ATOM 2784 O O . VAL A 1 368 ? -12.242 14.304 -7.426 1.00 97.12 368 VAL A O 1
ATOM 2787 N N . ASP A 1 369 ? -14.390 14.499 -6.812 1.00 97.06 369 ASP A N 1
ATOM 2788 C CA . ASP A 1 369 ? -14.227 13.985 -5.441 1.00 97.06 369 ASP A CA 1
ATOM 2789 C C . ASP A 1 369 ? -14.815 12.565 -5.322 1.00 97.06 369 ASP A C 1
ATOM 2791 O O . ASP A 1 369 ? -15.998 12.399 -5.017 1.00 97.06 369 ASP A O 1
ATOM 2795 N N . ILE A 1 370 ? -13.994 11.531 -5.535 1.00 98.00 370 ILE A N 1
ATOM 2796 C CA . ILE A 1 370 ? -14.374 10.117 -5.360 1.00 98.00 370 ILE A CA 1
ATOM 2797 C C . ILE A 1 370 ? -13.575 9.509 -4.207 1.00 98.00 370 ILE A C 1
ATOM 2799 O O . ILE A 1 370 ? -12.375 9.740 -4.073 1.00 98.00 370 ILE A O 1
ATOM 2803 N N . TYR A 1 371 ? -14.239 8.728 -3.353 1.00 98.31 371 TYR A N 1
ATOM 2804 C CA . TYR A 1 371 ? -13.644 8.211 -2.123 1.00 98.31 371 TYR A CA 1
ATOM 2805 C C . TYR A 1 371 ? -13.462 6.696 -2.190 1.00 98.31 371 TYR A C 1
ATOM 2807 O O . TYR A 1 371 ? -14.430 5.934 -2.129 1.00 98.31 371 TYR A O 1
ATOM 2815 N N . VAL A 1 372 ? -12.203 6.267 -2.232 1.00 98.69 372 VAL A N 1
ATOM 2816 C CA . VAL A 1 372 ? -11.791 4.877 -2.013 1.00 98.69 372 VAL A CA 1
ATOM 2817 C C . VAL A 1 372 ? -10.959 4.808 -0.745 1.00 98.69 372 VAL A C 1
ATOM 2819 O O . VAL A 1 372 ? -10.067 5.630 -0.538 1.00 98.69 372 VAL A O 1
ATOM 2822 N N . GLY A 1 373 ? -11.261 3.857 0.137 1.00 98.38 373 GLY A N 1
ATOM 2823 C CA . GLY A 1 373 ? -10.613 3.783 1.444 1.00 98.38 373 GLY A CA 1
ATOM 2824 C C . GLY A 1 373 ? -9.127 3.469 1.337 1.00 98.38 373 GLY A C 1
ATOM 2825 O O . GLY A 1 373 ? -8.299 4.166 1.926 1.00 98.38 373 GLY A O 1
ATOM 2826 N N . ARG A 1 374 ? -8.798 2.411 0.594 1.00 98.81 374 ARG A N 1
ATOM 2827 C CA . ARG A 1 374 ? -7.484 1.761 0.601 1.00 98.81 374 ARG A CA 1
ATOM 2828 C C . ARG A 1 374 ? -7.093 1.327 -0.804 1.00 98.81 374 ARG A C 1
ATOM 2830 O O . ARG A 1 374 ? -7.935 0.836 -1.555 1.00 98.81 374 ARG A O 1
ATOM 2837 N N . GLY A 1 375 ? -5.814 1.472 -1.112 1.00 98.81 375 GLY A N 1
ATOM 2838 C CA . GLY A 1 375 ? -5.231 1.045 -2.371 1.00 98.81 375 GLY A CA 1
ATOM 2839 C C . GLY A 1 375 ? -4.914 -0.451 -2.392 1.00 98.81 375 GLY A C 1
ATOM 2840 O O . GLY A 1 375 ? -5.804 -1.280 -2.586 1.00 98.81 375 GLY A O 1
ATOM 2841 N N . MET A 1 376 ? -3.643 -0.794 -2.190 1.00 98.88 376 MET A N 1
ATOM 2842 C CA . MET A 1 376 ? -3.144 -2.164 -2.110 1.00 98.88 376 MET A CA 1
ATOM 2843 C C . MET A 1 376 ? -2.760 -2.518 -0.667 1.00 98.88 376 MET A C 1
ATOM 2845 O O . MET A 1 376 ? -1.862 -1.901 -0.087 1.00 98.88 376 MET A O 1
ATOM 2849 N N . LEU A 1 377 ? -3.430 -3.523 -0.100 1.00 98.88 377 LEU A N 1
ATOM 2850 C CA . LEU A 1 377 ? -3.070 -4.155 1.170 1.00 98.88 377 LEU A CA 1
ATOM 2851 C C . LEU A 1 377 ? -2.306 -5.449 0.889 1.00 98.88 377 LEU A C 1
ATOM 2853 O O . LEU A 1 377 ? -2.809 -6.324 0.188 1.00 98.88 377 LEU A O 1
ATOM 2857 N N . ILE A 1 378 ? -1.109 -5.572 1.452 1.00 98.88 378 ILE A N 1
ATOM 2858 C CA . ILE A 1 378 ? -0.206 -6.700 1.247 1.00 98.88 378 ILE A CA 1
ATOM 2859 C C . ILE A 1 378 ? 0.090 -7.344 2.600 1.00 98.88 378 ILE A C 1
ATOM 2861 O O . ILE A 1 378 ? 0.751 -6.751 3.454 1.00 98.88 378 ILE A O 1
ATOM 2865 N N . GLU A 1 379 ? -0.366 -8.578 2.770 1.00 98.50 379 GLU A N 1
ATOM 2866 C CA . GLU A 1 379 ? -0.047 -9.435 3.921 1.00 98.50 379 GLU A CA 1
ATOM 2867 C C . GLU A 1 379 ? 0.718 -10.699 3.507 1.00 98.50 379 GLU A C 1
ATOM 2869 O O . GLU A 1 379 ? 1.273 -11.394 4.363 1.00 98.50 379 GLU A O 1
ATOM 2874 N N . SER A 1 380 ? 0.768 -10.958 2.193 1.00 98.44 380 SER A N 1
ATOM 2875 C CA . SER A 1 380 ? 1.510 -12.035 1.531 1.00 98.44 380 SER A CA 1
ATOM 2876 C C . SER A 1 380 ? 2.886 -12.257 2.163 1.00 98.44 380 SER A C 1
ATOM 2878 O O . SER A 1 380 ? 3.701 -11.331 2.257 1.00 98.44 380 SER A O 1
ATOM 2880 N N . LYS A 1 381 ? 3.185 -13.512 2.507 1.00 97.88 381 LYS A N 1
ATOM 2881 C CA . LYS A 1 381 ? 4.534 -13.950 2.914 1.00 97.88 381 LYS A CA 1
ATOM 2882 C C . LYS A 1 381 ? 5.467 -14.240 1.730 1.00 97.88 381 LYS A C 1
ATOM 2884 O O . LYS A 1 381 ? 6.638 -14.576 1.941 1.00 97.88 381 LYS A O 1
ATOM 2889 N N . GLY A 1 382 ? 4.955 -14.049 0.514 1.00 96.00 382 GLY A N 1
ATOM 2890 C CA . GLY A 1 382 ? 5.698 -14.095 -0.733 1.00 96.00 382 GLY A CA 1
ATOM 2891 C C . GLY A 1 382 ? 5.894 -15.512 -1.283 1.00 96.00 382 GLY A C 1
ATOM 2892 O O . GLY A 1 382 ? 5.422 -16.477 -0.689 1.00 96.00 382 GLY A O 1
ATOM 2893 N N . PRO A 1 383 ? 6.614 -15.640 -2.412 1.00 98.25 383 PRO A N 1
ATOM 2894 C CA . PRO A 1 383 ? 7.301 -14.552 -3.110 1.00 98.25 383 PRO A CA 1
ATOM 2895 C C . PRO A 1 383 ? 6.345 -13.658 -3.917 1.00 98.25 383 PRO A C 1
ATOM 2897 O O . PRO A 1 383 ? 5.430 -14.140 -4.583 1.00 98.25 383 PRO A O 1
ATOM 2900 N N . THR A 1 384 ? 6.569 -12.342 -3.872 1.00 98.56 384 THR A N 1
ATOM 2901 C CA . THR A 1 384 ? 5.735 -11.370 -4.600 1.00 98.56 384 THR A CA 1
ATOM 2902 C C . THR A 1 384 ? 6.586 -10.352 -5.364 1.00 98.56 384 THR A C 1
ATOM 2904 O O . THR A 1 384 ? 7.594 -9.854 -4.859 1.00 98.56 384 THR A O 1
ATOM 2907 N N . TRP A 1 385 ? 6.178 -10.020 -6.592 1.00 98.62 385 TRP A N 1
ATOM 2908 C CA . TRP A 1 385 ? 6.856 -9.055 -7.462 1.00 98.62 385 TRP A CA 1
ATOM 2909 C C . TRP A 1 385 ? 5.879 -7.994 -7.956 1.00 98.62 385 TRP A C 1
ATOM 2911 O O . TRP A 1 385 ? 4.873 -8.330 -8.577 1.00 98.62 385 TRP A O 1
ATOM 2921 N N . LEU A 1 386 ? 6.199 -6.722 -7.722 1.00 98.62 386 LEU A N 1
ATOM 2922 C CA . LEU A 1 386 ? 5.427 -5.570 -8.187 1.00 98.62 386 LEU A CA 1
ATOM 2923 C C . LEU A 1 386 ? 6.279 -4.737 -9.155 1.00 98.62 386 LEU A C 1
ATOM 2925 O O . LEU A 1 386 ? 7.100 -3.915 -8.739 1.00 98.62 386 LEU A O 1
ATOM 2929 N N . TRP A 1 387 ? 6.095 -4.954 -10.454 1.00 97.88 387 TRP A N 1
ATOM 2930 C CA . TRP A 1 387 ? 6.854 -4.294 -11.513 1.00 97.88 387 TRP A CA 1
ATOM 2931 C C . TRP A 1 387 ? 6.045 -3.177 -12.166 1.00 97.88 387 TRP A C 1
ATOM 2933 O O . TRP A 1 387 ? 5.067 -3.422 -12.875 1.00 97.88 387 TRP A O 1
ATOM 2943 N N . GLY A 1 388 ? 6.476 -1.933 -11.947 1.00 97.50 388 GLY A N 1
ATOM 2944 C CA . GLY A 1 388 ? 5.818 -0.757 -12.517 1.00 97.50 388 GLY A CA 1
ATOM 2945 C C . GLY A 1 388 ? 4.362 -0.607 -12.078 1.00 97.50 388 GLY A C 1
ATOM 2946 O O . GLY A 1 388 ? 3.508 -0.292 -12.905 1.00 97.50 388 GLY A O 1
ATOM 2947 N N . THR A 1 389 ? 4.064 -0.875 -10.804 1.00 98.75 389 THR A N 1
ATOM 2948 C CA . THR A 1 389 ? 2.715 -0.705 -10.256 1.00 98.75 389 THR A CA 1
ATOM 2949 C C . THR A 1 389 ? 2.495 0.729 -9.770 1.00 98.75 389 THR A C 1
ATOM 2951 O O . THR A 1 389 ? 3.397 1.365 -9.219 1.00 98.75 389 THR A O 1
ATOM 2954 N N . SER A 1 390 ? 1.277 1.244 -9.917 1.00 98.81 390 SER A N 1
ATOM 2955 C CA . SER A 1 390 ? 0.884 2.551 -9.375 1.00 98.81 390 SER A CA 1
ATOM 2956 C C . SER A 1 390 ? -0.412 2.434 -8.585 1.00 98.81 390 SER A C 1
ATOM 2958 O O . SER A 1 390 ? -1.325 1.736 -9.026 1.00 98.81 390 SER A O 1
ATOM 2960 N N . VAL A 1 391 ? -0.489 3.098 -7.430 1.00 98.88 391 VAL A N 1
ATOM 2961 C CA . VAL A 1 391 ? -1.700 3.159 -6.603 1.00 98.88 391 VAL A CA 1
ATOM 2962 C C . VAL A 1 391 ? -1.931 4.594 -6.156 1.00 98.88 391 VAL A C 1
ATOM 2964 O O . VAL A 1 391 ? -1.056 5.199 -5.540 1.00 98.88 391 VAL A O 1
ATOM 2967 N N . GLU A 1 392 ? -3.097 5.153 -6.464 1.00 98.88 392 GLU A N 1
ATOM 2968 C CA . GLU A 1 392 ? -3.316 6.592 -6.343 1.00 98.88 392 GLU A CA 1
ATOM 2969 C C . GLU A 1 392 ? -4.678 6.951 -5.750 1.00 98.88 392 GLU A C 1
ATOM 2971 O O . GLU A 1 392 ? -5.701 6.283 -5.950 1.00 98.88 392 GLU A O 1
ATOM 2976 N N . HIS A 1 393 ? -4.670 8.080 -5.044 1.00 98.69 393 HIS A N 1
ATOM 2977 C CA . HIS A 1 393 ? -5.842 8.824 -4.601 1.00 98.69 393 HIS A CA 1
ATOM 2978 C C . HIS A 1 393 ? -6.776 8.075 -3.631 1.00 98.69 393 HIS A C 1
ATOM 2980 O O . HIS A 1 393 ? -7.940 8.441 -3.470 1.00 98.69 393 HIS A O 1
ATOM 2986 N N . CYS A 1 394 ? -6.267 7.079 -2.905 1.00 98.69 394 CYS A N 1
ATOM 2987 C CA . CYS A 1 394 ? -6.985 6.440 -1.800 1.00 98.69 394 CYS A CA 1
ATOM 2988 C C . CYS A 1 394 ? -6.874 7.266 -0.508 1.00 98.69 394 CYS A C 1
ATOM 2990 O O . CYS A 1 394 ? -5.876 7.949 -0.272 1.00 98.69 394 CYS A O 1
ATOM 2992 N N . VAL A 1 395 ? -7.900 7.209 0.345 1.00 98.12 395 VAL A N 1
ATOM 2993 C CA . VAL A 1 395 ? -8.071 8.080 1.523 1.00 98.12 395 VAL A CA 1
ATOM 2994 C C . VAL A 1 395 ? -7.098 7.758 2.661 1.00 98.12 395 VAL A C 1
ATOM 2996 O O . VAL A 1 395 ? -6.607 8.682 3.313 1.00 98.12 395 VAL A O 1
ATOM 2999 N N . LEU A 1 396 ? -6.839 6.475 2.931 1.00 98.44 396 LEU A N 1
ATOM 3000 C CA . LEU A 1 396 ? -6.010 6.032 4.060 1.00 98.44 396 LEU A CA 1
ATOM 3001 C C . LEU A 1 396 ? -4.565 5.772 3.645 1.00 98.44 396 LEU A C 1
ATOM 3003 O O . LEU A 1 396 ? -3.636 6.301 4.260 1.00 98.44 396 LEU A O 1
ATOM 3007 N N . TYR A 1 397 ? -4.380 4.953 2.612 1.00 98.81 397 TYR A N 1
ATOM 3008 C CA . TYR A 1 397 ? -3.069 4.605 2.086 1.00 98.81 397 TYR A CA 1
ATOM 3009 C C . TYR A 1 397 ? -3.139 4.132 0.637 1.00 98.81 397 TYR A C 1
ATOM 3011 O O . TYR A 1 397 ? -4.155 3.575 0.209 1.00 98.81 397 TYR A O 1
ATOM 3019 N N . GLN A 1 398 ? -2.028 4.302 -0.078 1.00 98.88 398 GLN A N 1
ATOM 3020 C CA . GLN A 1 398 ? -1.839 3.752 -1.415 1.00 98.88 398 GLN A CA 1
ATOM 3021 C C . GLN A 1 398 ? -1.276 2.328 -1.329 1.00 98.88 398 GLN A C 1
ATOM 3023 O O . GLN A 1 398 ? -1.958 1.387 -1.713 1.00 98.88 398 GLN A O 1
ATOM 3028 N N . TYR A 1 399 ? -0.105 2.139 -0.713 1.00 98.94 399 TYR A N 1
ATOM 3029 C CA . TYR A 1 399 ? 0.445 0.816 -0.395 1.00 98.94 399 TYR A CA 1
ATOM 3030 C C . TYR A 1 399 ? 0.559 0.619 1.115 1.00 98.94 399 TYR A C 1
ATOM 3032 O O . TYR A 1 399 ? 1.145 1.450 1.817 1.00 98.94 399 TYR A O 1
ATOM 3040 N N . GLN A 1 400 ? 0.064 -0.512 1.614 1.00 98.81 400 GLN A N 1
ATOM 3041 C CA . GLN A 1 400 ? 0.283 -0.942 2.989 1.00 98.81 400 GLN A CA 1
ATOM 3042 C C . GLN A 1 400 ? 0.745 -2.385 3.046 1.00 98.81 400 GLN A C 1
ATOM 3044 O O . GLN A 1 400 ? 0.090 -3.288 2.536 1.00 98.81 400 GLN A O 1
ATOM 3049 N N . LEU A 1 401 ? 1.854 -2.580 3.741 1.00 98.81 401 LEU A N 1
ATOM 3050 C CA . LEU A 1 401 ? 2.431 -3.869 4.031 1.00 98.81 401 LEU A CA 1
ATOM 3051 C C . LEU A 1 401 ? 2.264 -4.144 5.511 1.00 98.81 401 LEU A C 1
ATOM 3053 O O . LEU A 1 401 ? 2.688 -3.348 6.351 1.00 98.81 401 LEU A O 1
ATOM 3057 N N . SER A 1 402 ? 1.595 -5.246 5.807 1.00 97.94 402 SER A N 1
ATOM 3058 C CA . SER A 1 402 ? 1.146 -5.600 7.144 1.00 97.94 402 SER A CA 1
ATOM 3059 C C . SER A 1 402 ? 1.558 -7.036 7.420 1.00 97.94 402 SER A C 1
ATOM 3061 O O . SER A 1 402 ? 0.933 -7.980 6.948 1.00 97.94 402 SER A O 1
ATOM 3063 N N . GLY A 1 403 ? 2.669 -7.213 8.130 1.00 97.56 403 GLY A N 1
ATOM 3064 C CA . GLY A 1 403 ? 3.254 -8.535 8.317 1.00 97.56 403 GLY A CA 1
ATOM 3065 C C . GLY A 1 403 ? 3.864 -9.137 7.045 1.00 97.56 403 GLY A C 1
ATOM 3066 O O . GLY A 1 403 ? 4.170 -10.326 7.049 1.00 97.56 403 GLY A O 1
ATOM 3067 N N . ALA A 1 404 ? 3.989 -8.393 5.946 1.00 98.44 404 ALA A N 1
ATOM 3068 C CA . ALA A 1 404 ? 4.389 -8.946 4.654 1.00 98.44 404 ALA A CA 1
ATOM 3069 C C . ALA A 1 404 ? 5.844 -9.435 4.665 1.00 98.44 404 ALA A C 1
ATOM 3071 O O . ALA A 1 404 ? 6.687 -8.893 5.385 1.00 98.44 404 ALA A O 1
ATOM 3072 N N . GLN A 1 405 ? 6.146 -10.445 3.847 1.00 97.94 405 GLN A N 1
ATOM 3073 C CA . GLN A 1 405 ? 7.508 -10.957 3.697 1.00 97.94 405 GLN A CA 1
ATOM 3074 C C . GLN A 1 405 ? 7.857 -11.274 2.246 1.00 97.94 405 GLN A C 1
ATOM 3076 O O . GLN A 1 405 ? 6.975 -11.556 1.439 1.00 97.94 405 GLN A O 1
ATOM 3081 N N . ASN A 1 406 ? 9.159 -11.258 1.944 1.00 96.75 406 ASN A N 1
ATOM 3082 C CA . ASN A 1 406 ? 9.744 -11.751 0.696 1.00 96.75 406 ASN A CA 1
ATOM 3083 C C . ASN A 1 406 ? 9.075 -11.168 -0.552 1.00 96.75 406 ASN A C 1
ATOM 3085 O O . ASN A 1 406 ? 8.433 -11.884 -1.323 1.00 96.75 406 ASN A O 1
ATOM 3089 N N . PHE A 1 407 ? 9.243 -9.870 -0.782 1.00 95.88 407 PHE A N 1
ATOM 3090 C CA . PHE A 1 407 ? 8.765 -9.262 -2.019 1.00 95.88 407 PHE A CA 1
ATOM 3091 C C . PHE A 1 407 ? 9.697 -8.162 -2.522 1.00 95.88 407 PHE A C 1
ATOM 3093 O O . PHE A 1 407 ? 10.486 -7.564 -1.782 1.00 95.88 407 PHE A O 1
ATOM 3100 N N . VAL A 1 408 ? 9.584 -7.897 -3.819 1.00 98.06 408 VAL A N 1
ATOM 3101 C CA . VAL A 1 408 ? 10.279 -6.813 -4.505 1.00 98.06 408 VAL A CA 1
ATOM 3102 C C . VAL A 1 408 ? 9.276 -5.927 -5.227 1.00 98.06 408 VAL A C 1
ATOM 3104 O O . VAL A 1 408 ? 8.324 -6.413 -5.834 1.00 98.06 408 VAL A O 1
ATOM 3107 N N . MET A 1 409 ? 9.484 -4.617 -5.154 1.00 98.25 409 MET A N 1
ATOM 3108 C CA . MET A 1 409 ? 8.635 -3.626 -5.802 1.00 98.25 409 MET A CA 1
ATOM 3109 C C . MET A 1 409 ? 9.488 -2.537 -6.459 1.00 98.25 409 MET A C 1
ATOM 3111 O O . MET A 1 409 ? 10.420 -2.010 -5.846 1.00 98.25 409 MET A O 1
ATOM 3115 N N . GLY A 1 410 ? 9.213 -2.214 -7.723 1.00 94.19 410 GLY A N 1
ATOM 3116 C CA . GLY A 1 410 ? 10.031 -1.264 -8.470 1.00 94.19 410 GLY A CA 1
ATOM 3117 C C . GLY A 1 410 ? 9.545 -0.977 -9.896 1.00 94.19 410 GLY A C 1
ATOM 3118 O O . GLY A 1 410 ? 9.185 -1.889 -10.629 1.00 94.19 410 GLY A O 1
ATOM 3119 N N . LEU A 1 411 ? 9.546 0.269 -10.364 1.00 96.38 411 LEU A N 1
ATOM 3120 C CA . LEU A 1 411 ? 9.287 1.456 -9.550 1.00 96.38 411 LEU A CA 1
ATOM 3121 C C . LEU A 1 411 ? 7.818 1.431 -9.117 1.00 96.38 411 LEU A C 1
ATOM 3123 O O . LEU A 1 411 ? 6.949 1.167 -9.947 1.00 96.38 411 LEU A O 1
ATOM 3127 N N . ILE A 1 412 ? 7.547 1.752 -7.853 1.00 98.56 412 ILE A N 1
ATOM 3128 C CA . ILE A 1 412 ? 6.181 2.066 -7.418 1.00 98.56 412 ILE A CA 1
ATOM 3129 C C . ILE A 1 412 ? 5.898 3.558 -7.458 1.00 98.56 412 ILE A C 1
ATOM 3131 O O . ILE A 1 412 ? 6.781 4.367 -7.172 1.00 98.56 412 ILE A O 1
ATOM 3135 N N . GLN A 1 413 ? 4.664 3.915 -7.793 1.00 98.62 413 GLN A N 1
ATOM 3136 C CA . GLN A 1 413 ? 4.224 5.304 -7.865 1.00 98.62 413 GLN A CA 1
ATOM 3137 C C . GLN A 1 413 ? 2.931 5.518 -7.073 1.00 98.62 413 GLN A C 1
ATOM 3139 O O . GLN A 1 413 ? 2.104 4.605 -6.984 1.00 98.62 413 GLN A O 1
ATOM 3144 N N . THR A 1 414 ? 2.797 6.692 -6.453 1.00 98.88 414 THR A N 1
ATOM 3145 C CA . THR A 1 414 ? 1.617 7.080 -5.677 1.00 98.88 414 THR A CA 1
ATOM 3146 C C . THR A 1 414 ? 1.320 8.578 -5.708 1.00 98.88 414 THR A C 1
ATOM 3148 O O . THR A 1 414 ? 2.237 9.386 -5.530 1.00 98.88 414 THR A O 1
ATOM 3151 N N . GLU A 1 415 ? 0.034 8.925 -5.663 1.00 98.75 415 GLU A N 1
ATOM 3152 C CA . GLU A 1 415 ? -0.441 10.283 -5.402 1.00 98.75 415 GLU A CA 1
ATOM 3153 C C . GLU A 1 415 ? -1.462 10.342 -4.258 1.00 98.75 415 GLU A C 1
ATOM 3155 O O . GLU A 1 415 ? -2.381 9.525 -4.157 1.00 98.75 415 GLU A O 1
ATOM 3160 N N . THR A 1 416 ? -1.340 11.356 -3.402 1.00 98.56 416 THR A N 1
ATOM 3161 C CA . THR A 1 416 ? -2.362 11.692 -2.400 1.00 98.56 416 THR A CA 1
ATOM 3162 C C . THR A 1 416 ? -3.603 12.299 -3.085 1.00 98.56 416 THR A C 1
ATOM 3164 O O . THR A 1 416 ? -3.449 13.125 -3.986 1.00 98.56 416 THR A O 1
ATOM 3167 N N . PRO A 1 417 ? -4.847 11.947 -2.687 1.00 97.81 417 PRO A N 1
ATOM 3168 C CA . PRO A 1 417 ? -6.048 12.508 -3.317 1.00 97.81 417 PRO A CA 1
ATOM 3169 C C . PRO A 1 417 ? -6.128 14.036 -3.183 1.00 97.81 417 PRO A C 1
ATOM 3171 O O . PRO A 1 417 ? -5.873 14.594 -2.116 1.00 97.81 417 PRO A O 1
ATOM 3174 N N . TYR A 1 418 ? -6.534 14.728 -4.248 1.00 97.56 418 TYR A N 1
ATOM 3175 C CA . TYR A 1 418 ? -6.388 16.189 -4.354 1.00 97.56 418 TYR A CA 1
ATOM 3176 C C . TYR A 1 418 ? -7.307 16.989 -3.421 1.00 97.56 418 TYR A C 1
ATOM 3178 O O . TYR A 1 418 ? -6.969 18.101 -3.003 1.00 97.56 418 TYR A O 1
ATOM 3186 N N . PHE A 1 419 ? -8.454 16.415 -3.051 1.00 94.31 419 PHE A N 1
ATOM 3187 C CA . PHE A 1 419 ? -9.409 17.019 -2.117 1.00 94.31 419 PHE A CA 1
ATOM 3188 C C . PHE A 1 419 ? -8.897 17.088 -0.673 1.00 94.31 419 PHE A C 1
ATOM 3190 O O . PHE A 1 419 ? -9.405 17.868 0.140 1.00 94.31 419 PHE A O 1
ATOM 3197 N N . ARG A 1 420 ? -7.875 16.296 -0.335 1.00 90.69 420 ARG A N 1
ATOM 3198 C CA . ARG A 1 420 ? -7.277 16.269 1.001 1.00 90.69 420 ARG A CA 1
ATOM 3199 C C . ARG A 1 420 ? -6.720 17.639 1.367 1.00 90.69 420 ARG A C 1
ATOM 3201 O O . ARG A 1 420 ? -6.094 18.284 0.546 1.00 90.69 420 ARG A O 1
ATOM 3208 N N . SER A 1 421 ? -6.921 18.149 2.575 1.00 85.38 421 SER A N 1
ATOM 3209 C CA . SER A 1 421 ? -7.310 17.496 3.836 1.00 85.38 421 SER A CA 1
ATOM 3210 C C . SER A 1 421 ? -8.813 17.464 4.166 1.00 85.38 421 SER A C 1
ATOM 3212 O O . SER A 1 421 ? -9.155 17.240 5.322 1.00 85.38 421 SER A O 1
ATOM 3214 N N . PHE A 1 422 ? -9.732 17.666 3.209 1.00 87.62 422 PHE A N 1
ATOM 3215 C CA . PHE A 1 422 ? -11.176 17.596 3.487 1.00 87.62 422 PHE A CA 1
ATOM 3216 C C . PHE A 1 422 ? -11.900 16.504 2.668 1.00 87.62 422 PHE A C 1
ATOM 3218 O O . PHE A 1 422 ? -11.836 16.547 1.442 1.00 87.62 422 PHE A O 1
ATOM 3225 N N . PRO A 1 423 ? -12.650 15.580 3.304 1.00 90.75 423 PRO A N 1
ATOM 3226 C CA . PRO A 1 423 ? -12.685 15.343 4.752 1.00 90.75 423 PRO A CA 1
ATOM 3227 C C . PRO A 1 423 ? -11.306 14.910 5.277 1.00 90.75 423 PRO A C 1
ATOM 3229 O O . PRO A 1 423 ? -10.478 14.424 4.506 1.00 90.75 423 PRO A O 1
ATOM 3232 N N . GLU A 1 424 ? -11.063 15.087 6.576 1.00 90.06 424 GLU A N 1
ATOM 3233 C CA . GLU A 1 424 ? -9.843 14.601 7.237 1.00 90.06 424 GLU A CA 1
ATOM 3234 C C . GLU A 1 424 ? -9.849 13.066 7.294 1.00 90.06 424 GLU A C 1
ATOM 3236 O O . GLU A 1 424 ? -10.902 12.443 7.406 1.00 90.06 424 GLU A O 1
ATOM 3241 N N . ALA A 1 425 ? -8.683 12.421 7.205 1.00 92.25 425 ALA A N 1
ATOM 3242 C CA . ALA A 1 425 ? -8.602 10.957 7.293 1.00 92.25 425 ALA A CA 1
ATOM 3243 C C . ALA A 1 425 ? -8.779 10.595 8.762 1.00 92.25 425 ALA A C 1
ATOM 3245 O O . ALA A 1 425 ? -8.278 11.333 9.611 1.00 92.25 425 ALA A O 1
ATOM 3246 N N . PRO A 1 426 ? -9.485 9.498 9.063 1.00 94.62 426 PRO A N 1
ATOM 3247 C CA . PRO A 1 426 ? -9.856 8.405 8.150 1.00 94.62 426 PRO A CA 1
ATOM 3248 C C . PRO A 1 426 ? -11.174 8.578 7.366 1.00 94.62 426 PRO A C 1
ATOM 3250 O O . PRO A 1 426 ? -11.513 7.725 6.544 1.00 94.62 426 PRO A O 1
ATOM 3253 N N . ALA A 1 427 ? -11.915 9.673 7.568 1.00 94.75 427 ALA A N 1
ATOM 3254 C CA . ALA A 1 427 ? -13.229 9.852 6.957 1.00 94.75 427 ALA A CA 1
ATOM 3255 C C . ALA A 1 427 ? -13.170 9.887 5.409 1.00 94.75 427 ALA A C 1
ATOM 3257 O O . ALA A 1 427 ? -12.231 10.447 4.838 1.00 94.75 427 ALA A O 1
ATOM 3258 N N . PRO A 1 428 ? -14.183 9.322 4.718 1.00 95.94 428 PRO A N 1
ATOM 3259 C CA . PRO A 1 428 ? -15.448 8.809 5.263 1.00 95.94 428 PRO A CA 1
ATOM 3260 C C . PRO A 1 428 ? -15.410 7.362 5.785 1.00 95.94 428 PRO A C 1
ATOM 3262 O O . PRO A 1 428 ? -16.455 6.821 6.141 1.00 95.94 428 PRO A O 1
ATOM 3265 N N . PHE A 1 429 ? -14.237 6.736 5.853 1.00 97.00 429 PHE A N 1
ATOM 3266 C CA . PHE A 1 429 ? -14.083 5.361 6.317 1.00 97.00 429 PHE A CA 1
ATOM 3267 C C . PHE A 1 429 ? -13.764 5.308 7.813 1.00 97.00 429 PHE A C 1
ATOM 3269 O O . PHE A 1 429 ? -13.240 6.256 8.399 1.00 97.00 429 PHE A O 1
ATOM 3276 N N . LYS A 1 430 ? -14.082 4.177 8.444 1.00 95.69 430 LYS A N 1
ATOM 3277 C CA . LYS A 1 430 ? -13.673 3.890 9.821 1.00 95.69 430 LYS A CA 1
ATOM 3278 C C . LYS A 1 430 ? -12.467 2.936 9.809 1.00 95.69 430 LYS A C 1
ATOM 3280 O O . LYS A 1 430 ? -12.498 1.962 9.054 1.00 95.69 430 LYS A O 1
ATOM 3285 N N . PRO A 1 431 ? -11.413 3.173 10.605 1.00 95.12 431 PRO A N 1
ATOM 3286 C CA . PRO A 1 431 ? -10.323 2.212 10.779 1.00 95.12 431 PRO A CA 1
ATOM 3287 C C . PRO A 1 431 ? -10.813 0.929 11.454 1.00 95.12 431 PRO A C 1
ATOM 3289 O O . PRO A 1 431 ? -11.747 0.986 12.252 1.00 95.12 431 PRO A O 1
ATOM 3292 N N . GLY A 1 432 ? -10.181 -0.204 11.149 1.00 93.56 432 GLY A N 1
ATOM 3293 C CA . GLY A 1 432 ? -10.397 -1.486 11.832 1.00 93.56 432 GLY A CA 1
ATOM 3294 C C . GLY A 1 432 ? -11.080 -2.557 10.983 1.00 93.56 432 GLY A C 1
ATOM 3295 O O . GLY A 1 432 ? -11.133 -3.705 11.404 1.00 93.56 432 GLY A O 1
ATOM 3296 N N . ALA A 1 433 ? -11.555 -2.210 9.779 1.00 94.31 433 ALA A N 1
ATOM 3297 C CA . ALA A 1 433 ? -12.063 -3.205 8.831 1.00 94.31 433 ALA A CA 1
ATOM 3298 C C . ALA A 1 433 ? -10.939 -4.104 8.302 1.00 94.31 433 ALA A C 1
ATOM 3300 O O . ALA A 1 433 ? -11.185 -5.262 7.969 1.00 94.31 433 ALA A O 1
ATOM 3301 N N . PHE A 1 434 ? -9.724 -3.556 8.207 1.00 96.88 434 PHE A N 1
ATOM 3302 C CA . PHE A 1 434 ? -8.555 -4.238 7.673 1.00 96.88 434 PHE A CA 1
ATOM 3303 C C . PHE A 1 434 ? -7.371 -4.121 8.642 1.00 96.88 434 PHE A C 1
ATOM 3305 O O . PHE A 1 434 ? -7.275 -3.130 9.382 1.00 96.88 434 PHE A O 1
ATOM 3312 N N . PRO A 1 435 ? -6.454 -5.105 8.637 1.00 94.19 435 PRO A N 1
ATOM 3313 C CA . PRO A 1 435 ? -5.278 -5.103 9.495 1.00 94.19 435 PRO A CA 1
ATOM 3314 C C . PRO A 1 435 ? -4.474 -3.808 9.385 1.00 94.19 435 PRO A C 1
ATOM 3316 O O . PRO A 1 435 ? -4.188 -3.322 8.291 1.00 94.19 435 PRO A O 1
ATOM 3319 N N . ASN A 1 436 ? -4.086 -3.263 10.541 1.00 95.75 436 ASN A N 1
ATOM 3320 C CA . ASN A 1 436 ? -3.213 -2.095 10.663 1.00 95.75 436 ASN A CA 1
ATOM 3321 C C . ASN A 1 436 ? -3.712 -0.806 9.981 1.00 95.75 436 ASN A C 1
ATOM 3323 O O . ASN A 1 436 ? -2.891 0.042 9.632 1.00 95.75 436 ASN A O 1
ATOM 3327 N N . ASP A 1 437 ? -5.020 -0.614 9.796 1.00 97.00 437 ASP A N 1
ATOM 3328 C CA . ASP A 1 437 ? -5.562 0.662 9.310 1.00 97.00 437 ASP A CA 1
ATOM 3329 C C . ASP A 1 437 ? -5.024 1.877 10.097 1.00 97.00 437 ASP A C 1
ATOM 3331 O O . ASP A 1 437 ? -4.973 1.833 11.326 1.00 97.00 437 ASP A O 1
ATOM 3335 N N . PRO A 1 438 ? -4.633 2.976 9.422 1.00 95.62 438 PRO A N 1
ATOM 3336 C CA . PRO A 1 438 ? -4.165 4.176 10.105 1.00 95.62 438 PRO A CA 1
ATOM 3337 C C . PRO A 1 438 ? -5.326 4.960 10.738 1.00 95.62 438 PRO A C 1
ATOM 3339 O O . PRO A 1 438 ? -6.328 5.251 10.082 1.00 95.62 438 PRO A O 1
ATOM 3342 N N . ASP A 1 439 ? -5.150 5.358 11.997 1.00 90.19 439 ASP A N 1
ATOM 3343 C CA . ASP A 1 439 ? -6.135 6.103 12.797 1.00 90.19 439 ASP A CA 1
ATOM 3344 C C . ASP A 1 439 ? -5.978 7.639 12.755 1.00 90.19 439 ASP A C 1
ATOM 3346 O O . ASP A 1 439 ? -6.956 8.368 12.923 1.00 90.19 439 ASP A O 1
ATOM 3350 N N . PHE A 1 440 ? -4.766 8.135 12.475 1.00 92.19 440 PHE A N 1
ATOM 3351 C CA . PHE A 1 440 ? -4.397 9.560 12.444 1.00 92.19 440 PHE A CA 1
ATOM 3352 C C . PHE A 1 440 ? -4.578 10.333 13.772 1.00 92.19 440 PHE A C 1
ATOM 3354 O O . PHE A 1 440 ? -4.668 11.563 13.758 1.00 92.19 440 PHE A O 1
ATOM 3361 N N . HIS A 1 441 ? -4.542 9.670 14.934 1.00 86.94 441 HIS A N 1
ATOM 3362 C CA . HIS A 1 441 ? -4.711 10.303 16.253 1.00 86.94 441 HIS A CA 1
ATOM 3363 C C . HIS A 1 441 ? -3.671 11.378 16.582 1.00 86.94 441 HIS A C 1
ATOM 3365 O O . HIS A 1 441 ? -3.967 12.336 17.294 1.00 86.94 441 HIS A O 1
ATOM 3371 N N . ASN A 1 442 ? -2.470 11.265 16.017 1.00 86.31 442 ASN A N 1
ATOM 3372 C CA . ASN A 1 442 ? -1.383 12.222 16.237 1.00 86.31 442 ASN A CA 1
ATOM 3373 C C . ASN A 1 442 ? -1.534 13.529 15.435 1.00 86.31 442 ASN A C 1
ATOM 3375 O O . ASN A 1 442 ? -0.633 14.370 15.455 1.00 86.31 442 ASN A O 1
ATOM 3379 N N . CYS A 1 443 ? -2.652 13.712 14.731 1.00 91.00 443 CYS A N 1
ATOM 3380 C CA . CYS A 1 443 ? -2.954 14.913 13.967 1.00 91.00 443 CYS A CA 1
ATOM 3381 C C . CYS A 1 443 ? -3.970 15.801 14.688 1.00 91.00 443 CYS A C 1
ATOM 3383 O O . CYS A 1 443 ? -4.995 15.346 15.194 1.00 91.00 443 CYS A O 1
ATOM 3385 N N . THR A 1 444 ? -3.721 17.110 14.697 1.00 86.25 444 THR A N 1
ATOM 3386 C CA . THR A 1 444 ? -4.720 18.072 15.169 1.00 86.25 444 THR A CA 1
ATOM 3387 C C . THR A 1 444 ? -5.817 18.248 14.117 1.00 86.25 444 THR A C 1
ATOM 3389 O O . THR A 1 444 ? -5.526 18.306 12.925 1.00 86.25 444 THR A O 1
ATOM 3392 N N . LYS A 1 445 ? -7.067 18.452 14.557 1.00 78.62 445 LYS A N 1
ATOM 3393 C CA . LYS A 1 445 ? -8.249 18.734 13.700 1.00 78.62 445 LYS A CA 1
ATOM 3394 C C . LYS A 1 445 ? -8.184 20.044 12.897 1.00 78.62 445 LYS A C 1
ATOM 3396 O O . LYS A 1 445 ? -9.165 20.500 12.325 1.00 78.62 445 LYS A O 1
ATOM 3401 N N . THR A 1 446 ? -7.081 20.770 13.014 1.00 81.00 446 THR A N 1
ATOM 3402 C CA . THR A 1 446 ? -6.835 22.021 12.292 1.00 81.00 446 THR A CA 1
ATOM 3403 C C . THR A 1 446 ? -5.646 21.894 11.350 1.00 81.00 446 THR A C 1
ATOM 3405 O O . THR A 1 446 ? -5.383 22.821 10.580 1.00 81.00 446 THR A O 1
ATOM 3408 N N . SER A 1 447 ? -4.915 20.774 11.404 1.00 88.94 447 SER A N 1
ATOM 3409 C CA . SER A 1 447 ? -3.792 20.530 10.515 1.00 88.94 447 SER A CA 1
ATOM 3410 C C . SER A 1 447 ? -4.299 20.239 9.113 1.00 88.94 447 SER A C 1
ATOM 3412 O O . SER A 1 447 ? -5.105 19.340 8.892 1.00 88.94 447 SER A O 1
ATOM 3414 N N . LYS A 1 448 ? -3.774 20.988 8.144 1.00 88.94 448 LYS A N 1
ATOM 3415 C CA . LYS A 1 448 ? -4.118 20.797 6.737 1.00 88.94 448 LYS A CA 1
ATOM 3416 C C . LYS A 1 448 ? -3.243 19.756 6.042 1.00 88.94 448 LYS A C 1
ATOM 3418 O O . LYS A 1 448 ? -3.572 19.404 4.915 1.00 88.94 448 LYS A O 1
ATOM 3423 N N . SER A 1 449 ? -2.157 19.312 6.671 1.00 93.88 449 SER A N 1
ATOM 3424 C CA . SER A 1 449 ? -1.087 18.515 6.054 1.00 93.88 449 SER A CA 1
ATOM 3425 C C . SER A 1 449 ? -0.747 17.232 6.827 1.00 93.88 449 SER A C 1
ATOM 3427 O O . SER A 1 449 ? -0.061 16.370 6.280 1.00 93.88 449 SER A O 1
ATOM 3429 N N . CYS A 1 450 ? -1.235 17.058 8.062 1.00 94.81 450 CYS A N 1
ATOM 3430 C CA . CYS A 1 450 ? -0.921 15.884 8.888 1.00 94.81 450 CYS A CA 1
ATOM 3431 C C . CYS A 1 450 ? -1.787 14.673 8.537 1.00 94.81 450 CYS A C 1
ATOM 3433 O O . CYS A 1 450 ? -1.269 13.623 8.160 1.00 94.81 450 CYS A O 1
ATOM 3435 N N . ALA A 1 451 ? -3.113 14.812 8.647 1.00 95.00 451 ALA A N 1
ATOM 3436 C CA . ALA A 1 451 ? -4.033 13.746 8.282 1.00 95.00 451 ALA A CA 1
ATOM 3437 C C . ALA A 1 451 ? -4.130 13.738 6.758 1.00 95.00 451 ALA A C 1
ATOM 3439 O O . ALA A 1 451 ? -4.962 14.433 6.180 1.00 95.00 451 ALA A O 1
ATOM 3440 N N . MET A 1 452 ? -3.255 12.989 6.098 1.00 95.69 452 MET A N 1
ATOM 3441 C CA . MET A 1 452 ? -3.172 12.805 4.646 1.00 95.69 452 MET A CA 1
ATOM 3442 C C . MET A 1 452 ? -2.883 11.329 4.371 1.00 95.69 452 MET A C 1
ATOM 3444 O O . MET A 1 452 ? -2.315 10.648 5.221 1.00 95.69 452 MET A O 1
ATOM 3448 N N . ALA A 1 453 ? -3.286 10.825 3.208 1.00 97.19 453 ALA A N 1
ATOM 3449 C CA . ALA A 1 453 ? -3.090 9.418 2.886 1.00 97.19 453 ALA A CA 1
ATOM 3450 C C . ALA A 1 453 ? -1.600 9.051 2.879 1.00 97.19 453 ALA A C 1
ATOM 3452 O O . ALA A 1 453 ? -0.773 9.791 2.344 1.00 97.19 453 ALA A O 1
ATOM 3453 N N . TRP A 1 454 ? -1.254 7.897 3.440 1.00 98.56 454 TRP A N 1
ATOM 3454 C CA . TRP A 1 454 ? 0.110 7.387 3.351 1.00 98.56 454 TRP A CA 1
ATOM 3455 C C . TRP A 1 454 ? 0.392 6.865 1.943 1.00 98.56 454 TRP A C 1
ATOM 3457 O O . TRP A 1 454 ? -0.407 6.123 1.378 1.00 98.56 454 TRP A O 1
ATOM 3467 N N . ALA A 1 455 ? 1.542 7.202 1.376 1.00 98.81 455 ALA A N 1
ATOM 3468 C CA . ALA A 1 455 ? 1.962 6.631 0.104 1.00 98.81 455 ALA A CA 1
ATOM 3469 C C . ALA A 1 455 ? 2.413 5.177 0.276 1.00 98.81 455 ALA A C 1
ATOM 3471 O O . ALA A 1 455 ? 1.937 4.276 -0.409 1.00 98.81 455 ALA A O 1
ATOM 3472 N N . LEU A 1 456 ? 3.288 4.947 1.254 1.00 98.88 456 LEU A N 1
ATOM 3473 C CA . LEU A 1 456 ? 3.811 3.632 1.594 1.00 98.88 456 LEU A CA 1
ATOM 3474 C C . LEU A 1 456 ? 3.799 3.460 3.112 1.00 98.88 456 LEU A C 1
ATOM 3476 O O . LEU A 1 456 ? 4.261 4.336 3.846 1.00 98.88 456 LEU A O 1
ATOM 3480 N N . ARG A 1 457 ? 3.282 2.330 3.589 1.00 98.56 457 ARG A N 1
ATOM 3481 C CA . ARG A 1 457 ? 3.392 1.907 4.989 1.00 98.56 457 ARG A CA 1
ATOM 3482 C C . ARG A 1 457 ? 3.990 0.513 5.057 1.00 98.56 457 ARG A C 1
ATOM 3484 O O . ARG A 1 457 ? 3.496 -0.381 4.379 1.00 98.56 457 ARG A O 1
ATOM 3491 N N . ILE A 1 458 ? 5.016 0.331 5.884 1.00 98.69 458 ILE A N 1
ATOM 3492 C CA . ILE A 1 458 ? 5.655 -0.969 6.128 1.00 98.69 458 ILE A CA 1
ATOM 3493 C C . ILE A 1 458 ? 5.580 -1.269 7.625 1.00 98.69 458 ILE A C 1
ATOM 3495 O O . ILE A 1 458 ? 6.176 -0.556 8.431 1.00 98.69 458 ILE A O 1
ATOM 3499 N N . ILE A 1 459 ? 4.794 -2.275 8.000 1.00 98.25 459 ILE A N 1
ATOM 3500 C CA . ILE A 1 459 ? 4.451 -2.578 9.394 1.00 98.25 459 ILE A CA 1
ATOM 3501 C C . ILE A 1 459 ? 4.674 -4.067 9.630 1.00 98.25 459 ILE A C 1
ATOM 3503 O O . ILE A 1 459 ? 4.175 -4.887 8.858 1.00 98.25 459 ILE A O 1
ATOM 3507 N N . ASP A 1 460 ? 5.425 -4.419 10.674 1.00 97.31 460 ASP A N 1
ATOM 3508 C CA . ASP A 1 460 ? 5.735 -5.813 11.043 1.00 97.31 460 ASP A CA 1
ATOM 3509 C C . ASP A 1 460 ? 6.278 -6.667 9.880 1.00 97.31 460 ASP A C 1
ATOM 3511 O O . ASP A 1 460 ? 6.072 -7.878 9.830 1.00 97.31 460 ASP A O 1
ATOM 3515 N N . SER A 1 461 ? 6.929 -6.042 8.899 1.00 98.31 461 SER A N 1
ATOM 3516 C CA . SER A 1 461 ? 7.301 -6.687 7.637 1.00 98.31 461 SER A CA 1
ATOM 3517 C C . SER A 1 461 ? 8.810 -6.908 7.541 1.00 98.31 461 SER A C 1
ATOM 3519 O O . SER A 1 461 ? 9.599 -6.193 8.172 1.00 98.31 461 SER A O 1
ATOM 3521 N N . SER A 1 462 ? 9.226 -7.886 6.735 1.00 97.62 462 SER A N 1
ATOM 3522 C CA . SER A 1 462 ? 10.646 -8.184 6.521 1.00 97.62 462 SER A CA 1
ATOM 3523 C C . SER A 1 462 ? 10.977 -8.710 5.127 1.00 97.62 462 SER A C 1
ATOM 3525 O O . SER A 1 462 ? 10.081 -9.060 4.365 1.00 97.62 462 SER A O 1
ATOM 3527 N N . ALA A 1 463 ? 12.263 -8.720 4.760 1.00 96.94 463 ALA A N 1
ATOM 3528 C CA . ALA A 1 463 ? 12.727 -9.066 3.411 1.00 96.94 463 ALA A CA 1
ATOM 3529 C C . ALA A 1 463 ? 11.993 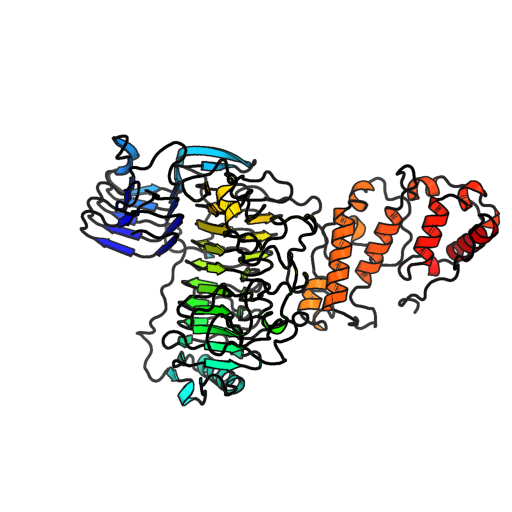-8.254 2.325 1.00 96.94 463 ALA A C 1
ATOM 3531 O O . ALA A 1 463 ? 11.387 -8.788 1.390 1.00 96.94 463 ALA A O 1
ATOM 3532 N N . VAL A 1 464 ? 12.011 -6.932 2.516 1.00 97.75 464 VAL A N 1
ATOM 3533 C CA . VAL A 1 464 ? 11.325 -5.940 1.687 1.00 97.75 464 VAL A CA 1
ATOM 3534 C C . VAL A 1 464 ? 12.338 -5.251 0.784 1.00 97.75 464 VAL A C 1
ATOM 3536 O O . VAL A 1 464 ? 13.222 -4.539 1.268 1.00 97.75 464 VAL A O 1
ATOM 3539 N N . HIS A 1 465 ? 12.172 -5.390 -0.530 1.00 97.62 465 HIS A N 1
ATOM 3540 C CA . HIS A 1 465 ? 13.019 -4.717 -1.513 1.00 97.62 465 HIS A CA 1
ATOM 3541 C C . HIS A 1 465 ? 12.220 -3.680 -2.310 1.00 97.62 465 HIS A C 1
ATOM 3543 O O . HIS A 1 465 ? 11.558 -4.005 -3.293 1.00 97.62 465 HIS A O 1
ATOM 3549 N N . VAL A 1 466 ? 12.312 -2.409 -1.922 1.00 97.88 466 VAL A N 1
ATOM 3550 C CA . VAL A 1 466 ? 11.816 -1.285 -2.726 1.00 97.88 466 VAL A CA 1
ATOM 3551 C C . VAL A 1 466 ? 12.964 -0.810 -3.606 1.00 97.88 466 VAL A C 1
ATOM 3553 O O . VAL A 1 466 ? 13.867 -0.126 -3.133 1.00 97.88 466 VAL A O 1
ATOM 3556 N N . LEU A 1 467 ? 12.968 -1.195 -4.881 1.00 96.00 467 LEU A N 1
ATOM 3557 C CA . LEU A 1 467 ? 14.047 -0.825 -5.802 1.00 96.00 467 LEU A CA 1
ATOM 3558 C C . LEU A 1 467 ? 13.963 0.642 -6.206 1.00 96.00 467 LEU A C 1
ATOM 3560 O O . LEU A 1 467 ? 14.992 1.274 -6.429 1.00 96.00 467 LEU A O 1
ATOM 3564 N N . SER A 1 468 ? 12.749 1.172 -6.326 1.00 95.88 468 SER A N 1
ATOM 3565 C CA . SER A 1 468 ? 12.520 2.597 -6.507 1.00 95.88 468 SER A CA 1
ATOM 3566 C C . SER A 1 468 ? 11.086 2.970 -6.174 1.00 95.88 468 SER A C 1
ATOM 3568 O O . SER A 1 468 ? 10.170 2.162 -6.350 1.00 95.88 468 SER A O 1
ATOM 3570 N N . ALA A 1 469 ? 10.895 4.206 -5.723 1.00 97.88 469 ALA A N 1
ATOM 3571 C CA . ALA A 1 469 ? 9.588 4.737 -5.384 1.00 97.88 469 ALA A CA 1
ATOM 3572 C C . ALA A 1 469 ? 9.467 6.219 -5.750 1.00 97.88 469 ALA A C 1
ATOM 3574 O O . ALA A 1 469 ? 10.352 7.007 -5.420 1.00 97.88 469 ALA A O 1
ATOM 3575 N N . GLY A 1 470 ? 8.362 6.588 -6.397 1.00 97.94 470 GLY A N 1
ATOM 3576 C CA . GLY A 1 470 ? 7.940 7.963 -6.649 1.00 97.94 470 GLY A CA 1
ATOM 3577 C C . GLY A 1 470 ? 6.674 8.284 -5.862 1.00 97.94 470 GLY A C 1
ATOM 3578 O O . GLY A 1 470 ? 5.598 7.827 -6.229 1.00 97.94 470 GLY A O 1
ATOM 3579 N N . LEU A 1 471 ? 6.804 9.025 -4.759 1.00 98.56 471 LEU A N 1
ATOM 3580 C CA . LEU A 1 471 ? 5.707 9.263 -3.816 1.00 98.56 471 LEU A CA 1
ATOM 3581 C C . LEU A 1 471 ? 5.321 10.746 -3.781 1.00 98.56 471 LEU A C 1
ATOM 3583 O O . LEU A 1 471 ? 6.115 11.581 -3.335 1.00 98.56 471 LEU A O 1
ATOM 3587 N N . TYR A 1 472 ? 4.125 11.102 -4.248 1.00 98.38 472 TYR A N 1
ATOM 3588 C CA . TYR A 1 472 ? 3.784 12.496 -4.527 1.00 98.38 472 TYR A CA 1
ATOM 3589 C C . TYR A 1 472 ? 2.554 12.999 -3.764 1.00 98.38 472 TYR A C 1
ATOM 3591 O O . TYR A 1 472 ? 1.554 12.309 -3.573 1.00 98.38 472 TYR A O 1
ATOM 3599 N N . SER A 1 473 ? 2.623 14.265 -3.360 1.00 98.06 473 SER A N 1
ATOM 3600 C CA . SER A 1 473 ? 1.527 15.020 -2.762 1.00 98.06 473 SER A CA 1
ATOM 3601 C C . SER A 1 473 ? 1.475 16.409 -3.393 1.00 98.06 473 SER A C 1
ATOM 3603 O O . SER A 1 473 ? 2.259 17.296 -3.066 1.00 98.06 473 SER A O 1
ATOM 3605 N N . PHE A 1 474 ? 0.592 16.600 -4.368 1.00 97.56 474 PHE A N 1
ATOM 3606 C CA . PHE A 1 474 ? 0.587 17.820 -5.182 1.00 97.56 474 PHE A CA 1
ATOM 3607 C C . PHE A 1 474 ? -0.263 18.954 -4.612 1.00 97.56 474 PHE A C 1
ATOM 3609 O O . PHE A 1 474 ? -0.064 20.108 -4.993 1.00 97.56 474 PHE A O 1
ATOM 3616 N N . PHE A 1 475 ? -1.225 18.633 -3.746 1.00 96.38 475 PHE A N 1
ATOM 3617 C CA . PHE A 1 475 ? -2.309 19.545 -3.404 1.00 96.38 475 PHE A CA 1
ATOM 3618 C C . PHE A 1 475 ? -2.597 19.597 -1.910 1.00 96.38 475 PHE A C 1
ATOM 3620 O O . PHE A 1 475 ? -2.415 18.632 -1.168 1.00 96.38 475 PHE A O 1
ATOM 3627 N N . ASN A 1 476 ? -3.163 20.731 -1.515 1.00 92.50 476 ASN A N 1
ATOM 3628 C CA . ASN A 1 476 ? -3.953 20.896 -0.314 1.00 92.50 476 ASN A CA 1
ATOM 3629 C C . ASN A 1 476 ? -5.320 21.471 -0.704 1.00 92.50 476 ASN A C 1
ATOM 3631 O O . ASN A 1 476 ? -5.439 22.651 -1.015 1.00 92.50 476 ASN A O 1
ATOM 3635 N N . ARG A 1 477 ? -6.361 20.640 -0.724 1.00 92.50 477 ARG A N 1
ATOM 3636 C CA . ARG A 1 477 ? -7.726 20.995 -1.137 1.00 92.50 477 ARG A CA 1
ATOM 3637 C C . ARG A 1 477 ? -7.748 21.655 -2.517 1.00 92.50 477 ARG A C 1
ATOM 3639 O O . ARG A 1 477 ? -8.313 22.735 -2.676 1.00 92.50 477 ARG A O 1
ATOM 3646 N N . TYR A 1 478 ? -7.124 21.002 -3.497 1.00 95.12 478 TYR A N 1
ATOM 3647 C CA . TYR A 1 478 ? -6.932 21.497 -4.867 1.00 95.12 478 TYR A CA 1
ATOM 3648 C C . TYR A 1 478 ? -6.053 22.750 -5.021 1.00 95.12 478 TYR A C 1
ATOM 3650 O O . TYR A 1 478 ? -5.860 23.215 -6.143 1.00 95.12 478 TYR A O 1
ATOM 3658 N N . ASP A 1 479 ? -5.464 23.266 -3.941 1.00 93.69 479 ASP A N 1
ATOM 3659 C CA . ASP A 1 479 ? -4.483 24.347 -3.991 1.00 93.69 479 ASP A CA 1
ATOM 3660 C C . ASP A 1 479 ? -3.047 23.796 -4.029 1.00 93.69 479 ASP A C 1
ATOM 3662 O O . ASP A 1 479 ? -2.717 22.859 -3.304 1.00 93.69 479 ASP A O 1
ATOM 3666 N N . GLN A 1 480 ? -2.187 24.378 -4.869 1.00 95.06 480 GLN A N 1
ATOM 3667 C CA . GLN A 1 480 ? -0.790 23.945 -5.045 1.00 95.06 480 GLN A CA 1
ATOM 3668 C C . GLN A 1 480 ? 0.237 24.905 -4.428 1.00 95.06 480 GLN A C 1
ATOM 3670 O O . GLN A 1 480 ? 1.441 24.736 -4.627 1.00 95.06 480 GLN A O 1
ATOM 3675 N N . THR A 1 481 ? -0.185 25.924 -3.669 1.00 94.88 481 THR A N 1
ATOM 3676 C CA . THR A 1 481 ? 0.747 26.894 -3.062 1.00 94.88 481 THR A CA 1
ATOM 3677 C C . THR A 1 481 ? 1.742 26.230 -2.110 1.00 94.88 481 THR A C 1
ATOM 3679 O O . THR A 1 481 ? 2.875 26.698 -1.987 1.00 94.88 481 THR A O 1
ATOM 3682 N N . CYS A 1 482 ? 1.368 25.089 -1.526 1.00 94.00 482 CYS A N 1
ATOM 3683 C CA . CYS A 1 482 ? 2.221 24.251 -0.686 1.00 94.00 482 CYS A CA 1
ATOM 3684 C C . CYS A 1 482 ? 3.483 23.725 -1.399 1.00 94.00 482 CYS A C 1
ATOM 3686 O O . CYS A 1 482 ? 4.512 23.514 -0.757 1.00 94.00 482 CYS A O 1
ATOM 3688 N N . LEU A 1 483 ? 3.472 23.575 -2.731 1.00 93.62 483 LEU A N 1
ATOM 3689 C CA . LEU A 1 483 ? 4.673 23.214 -3.498 1.00 93.62 483 LEU A CA 1
ATOM 3690 C C . LEU A 1 483 ? 5.676 24.374 -3.570 1.00 93.62 483 LEU A C 1
ATOM 3692 O O . LEU A 1 483 ? 6.880 24.150 -3.646 1.00 93.62 483 LEU A O 1
ATOM 3696 N N . ASN A 1 484 ? 5.200 25.617 -3.476 1.00 90.12 484 ASN A N 1
ATOM 3697 C CA . ASN A 1 484 ? 6.015 26.826 -3.605 1.00 90.12 484 ASN A CA 1
ATOM 3698 C C . ASN A 1 484 ? 6.513 27.379 -2.257 1.00 90.12 484 ASN A C 1
ATOM 3700 O O . ASN A 1 484 ? 7.180 28.411 -2.221 1.00 90.12 484 ASN A O 1
ATOM 3704 N N . SER A 1 485 ? 6.244 26.698 -1.139 1.00 85.88 485 SER A N 1
ATOM 3705 C CA . SER A 1 485 ? 6.637 27.144 0.210 1.00 85.88 485 SER A CA 1
ATOM 3706 C C . SER A 1 485 ? 8.143 27.055 0.497 1.00 85.88 485 SER A C 1
ATOM 3708 O O . SER A 1 485 ? 8.607 27.406 1.585 1.00 85.88 485 SER A O 1
ATOM 3710 N N . GLY A 1 486 ? 8.926 26.499 -0.436 1.00 82.25 486 GLY A N 1
ATOM 3711 C CA . GLY A 1 486 ? 10.332 26.134 -0.239 1.00 82.25 486 GLY A CA 1
ATOM 3712 C C . GLY A 1 486 ? 10.541 24.937 0.700 1.00 82.25 486 GLY A C 1
ATOM 3713 O O . GLY A 1 486 ? 11.661 24.434 0.812 1.00 82.25 486 GLY A O 1
ATOM 3714 N N . ARG A 1 487 ? 9.484 24.457 1.371 1.00 85.38 487 ARG A N 1
ATOM 3715 C CA . ARG A 1 487 ? 9.481 23.218 2.163 1.00 85.38 487 ARG A CA 1
ATOM 3716 C C . ARG A 1 487 ? 8.833 22.059 1.413 1.00 85.38 487 ARG A C 1
ATOM 3718 O O . ARG A 1 487 ? 9.233 20.931 1.673 1.00 85.38 487 ARG A O 1
ATOM 3725 N N . HIS A 1 488 ? 7.929 22.350 0.468 1.00 91.19 488 HIS A N 1
ATOM 3726 C CA . HIS A 1 488 ? 7.005 21.383 -0.134 1.00 91.19 488 HIS A CA 1
ATOM 3727 C C . HIS A 1 488 ? 6.179 20.707 0.964 1.00 91.19 488 HIS A C 1
ATOM 3729 O O . HIS A 1 488 ? 6.391 19.548 1.290 1.00 91.19 488 HIS A O 1
ATOM 3735 N N . ASP A 1 489 ? 5.293 21.483 1.577 1.00 94.69 489 ASP A N 1
ATOM 3736 C CA . ASP A 1 489 ? 4.516 21.149 2.774 1.00 94.69 489 ASP A CA 1
ATOM 3737 C C . ASP A 1 489 ? 3.038 20.891 2.453 1.00 94.69 489 ASP A C 1
ATOM 3739 O O . ASP A 1 489 ? 2.141 21.273 3.202 1.00 94.69 489 ASP A O 1
ATOM 3743 N N . CYS A 1 490 ? 2.769 20.230 1.323 1.00 96.62 490 CYS A N 1
ATOM 3744 C CA . CYS A 1 490 ? 1.416 19.772 0.995 1.00 96.62 490 CYS A CA 1
ATOM 3745 C C . CYS A 1 490 ? 0.954 18.702 1.991 1.00 96.62 490 CYS A C 1
ATOM 3747 O O . CYS A 1 490 ? -0.216 18.657 2.374 1.00 96.62 490 CYS A O 1
ATOM 3749 N N . GLN A 1 491 ? 1.906 17.899 2.467 1.00 96.25 491 GLN A N 1
ATOM 3750 C CA . GLN A 1 491 ? 1.733 16.833 3.436 1.00 96.25 491 GLN A CA 1
ATOM 3751 C C . GLN A 1 491 ? 2.933 16.777 4.392 1.00 96.25 491 GLN A C 1
ATOM 3753 O O . GLN A 1 491 ? 4.073 17.024 4.004 1.00 96.25 491 GLN A O 1
ATOM 3758 N N . ASP A 1 492 ? 2.702 16.440 5.658 1.00 96.94 492 ASP A N 1
ATOM 3759 C CA . ASP A 1 492 ? 3.780 16.388 6.650 1.00 96.94 492 ASP A CA 1
ATOM 3760 C C . ASP A 1 492 ? 4.643 15.133 6.452 1.00 96.94 492 ASP A C 1
ATOM 3762 O O . ASP A 1 492 ? 5.871 15.211 6.457 1.00 96.94 492 ASP A O 1
ATOM 3766 N N . LYS A 1 493 ? 4.004 13.975 6.246 1.00 97.25 493 LYS A N 1
ATOM 3767 C CA . LYS A 1 493 ? 4.644 12.650 6.251 1.00 97.25 493 LYS A CA 1
ATOM 3768 C C . LYS A 1 493 ? 4.049 11.763 5.166 1.00 97.25 493 LYS A C 1
ATOM 3770 O O . LYS A 1 493 ? 2.826 11.702 5.067 1.00 97.25 493 LYS A O 1
ATOM 3775 N N . ILE A 1 494 ? 4.882 11.085 4.370 1.00 98.25 494 ILE A N 1
ATOM 3776 C CA . ILE A 1 494 ? 4.415 10.342 3.181 1.00 98.25 494 ILE A CA 1
ATOM 3777 C C . ILE A 1 494 ? 4.728 8.839 3.201 1.00 98.25 494 ILE A C 1
ATOM 3779 O O . ILE A 1 494 ? 3.908 8.045 2.743 1.00 98.25 494 ILE A O 1
ATOM 3783 N N . PHE A 1 495 ? 5.852 8.427 3.790 1.00 98.50 495 PHE A N 1
ATOM 3784 C CA . PHE A 1 495 ? 6.239 7.021 3.944 1.00 98.50 495 PHE A CA 1
ATOM 3785 C C . PHE A 1 495 ? 6.466 6.711 5.425 1.00 98.50 495 PHE A C 1
ATOM 3787 O O . PHE A 1 495 ? 7.323 7.309 6.074 1.00 98.50 495 PHE A O 1
ATOM 3794 N N . TYR A 1 496 ? 5.691 5.768 5.953 1.00 98.31 496 TYR A N 1
ATOM 3795 C CA . TYR A 1 496 ? 5.746 5.311 7.334 1.00 98.31 496 TYR A CA 1
ATOM 3796 C C . TYR A 1 496 ? 6.349 3.909 7.456 1.00 98.31 496 TYR A C 1
ATOM 3798 O O . TYR A 1 496 ? 6.078 3.031 6.635 1.00 98.31 496 TYR A O 1
ATOM 3806 N N . THR A 1 497 ? 7.111 3.677 8.522 1.00 97.44 497 THR A N 1
ATOM 3807 C CA . THR A 1 497 ? 7.610 2.340 8.851 1.00 97.44 497 THR A CA 1
ATOM 3808 C C . THR A 1 497 ? 7.583 2.084 10.352 1.00 97.44 497 THR A C 1
ATOM 3810 O O . THR A 1 497 ? 7.847 2.981 11.157 1.00 97.44 497 THR A O 1
ATOM 3813 N N . GLU A 1 498 ? 7.271 0.846 10.716 1.00 96.12 498 GLU A N 1
ATOM 3814 C CA . GLU A 1 498 ? 7.036 0.413 12.091 1.00 96.12 498 GLU A CA 1
ATOM 3815 C C . GLU A 1 498 ? 7.427 -1.056 12.265 1.00 96.12 498 GLU A C 1
ATOM 3817 O O . GLU A 1 498 ? 7.055 -1.897 11.446 1.00 96.12 498 GLU A O 1
ATOM 3822 N N . GLN A 1 499 ? 8.167 -1.359 13.332 1.00 96.75 499 GLN A N 1
ATOM 3823 C CA . GLN A 1 499 ? 8.544 -2.710 13.760 1.00 96.75 499 GLN A CA 1
ATOM 3824 C C . GLN A 1 499 ? 8.993 -3.642 12.611 1.00 96.75 499 GLN A C 1
ATOM 3826 O O . GLN A 1 499 ? 8.660 -4.820 12.576 1.00 96.75 499 GLN A O 1
ATOM 3831 N N . SER A 1 500 ? 9.735 -3.112 11.638 1.00 97.25 500 SER A N 1
ATOM 3832 C CA . SER A 1 500 ? 10.104 -3.835 10.409 1.00 97.25 500 SER A CA 1
ATOM 3833 C C . SER A 1 500 ? 11.621 -3.924 10.272 1.00 97.25 500 SER A C 1
ATOM 3835 O O . SER A 1 500 ? 12.326 -3.043 10.752 1.00 97.25 500 SER A O 1
ATOM 3837 N N . TYR A 1 501 ? 12.158 -4.963 9.639 1.00 96.25 501 TYR A N 1
ATOM 3838 C CA . TYR A 1 501 ? 13.609 -5.152 9.465 1.00 96.25 501 TYR A CA 1
ATOM 3839 C C . TYR A 1 501 ? 13.913 -5.854 8.140 1.00 96.25 501 TYR A C 1
ATOM 3841 O O . TYR A 1 501 ? 13.011 -6.382 7.506 1.00 96.25 501 TYR A O 1
ATOM 3849 N N . ASP A 1 502 ? 15.171 -5.856 7.702 1.00 96.75 502 ASP A N 1
ATOM 3850 C CA . ASP A 1 502 ? 15.544 -6.258 6.339 1.00 96.75 502 ASP A CA 1
ATOM 3851 C C . ASP A 1 502 ? 14.721 -5.501 5.271 1.00 96.75 502 ASP A C 1
ATOM 3853 O O . ASP A 1 502 ? 14.205 -6.057 4.301 1.00 96.75 502 ASP A O 1
ATOM 3857 N N . VAL A 1 503 ? 14.553 -4.194 5.509 1.00 96.88 503 VAL A N 1
ATOM 3858 C CA . VAL A 1 503 ? 13.858 -3.251 4.628 1.00 96.88 503 VAL A CA 1
ATOM 3859 C C . VAL A 1 503 ? 14.891 -2.432 3.868 1.00 96.88 503 VAL A C 1
ATOM 3861 O O . VAL A 1 503 ? 15.612 -1.611 4.446 1.00 96.88 503 VAL A O 1
ATOM 3864 N N . TRP A 1 504 ? 14.928 -2.632 2.555 1.00 96.44 504 TRP A N 1
ATOM 3865 C CA . TRP A 1 504 ? 15.842 -1.965 1.640 1.00 96.44 504 TRP A CA 1
ATOM 3866 C C . TRP A 1 504 ? 15.061 -1.047 0.722 1.00 96.44 504 TRP A C 1
ATOM 3868 O O . TRP A 1 504 ? 14.303 -1.508 -0.129 1.00 96.44 504 TRP A O 1
ATOM 3878 N N . VAL A 1 505 ? 15.266 0.258 0.888 1.00 97.00 505 VAL A N 1
ATOM 3879 C CA . VAL A 1 505 ? 14.644 1.268 0.036 1.00 97.00 505 VAL A CA 1
ATOM 3880 C C . VAL A 1 505 ? 15.731 1.939 -0.771 1.00 97.00 505 VAL A C 1
ATOM 3882 O O . VAL A 1 505 ? 16.510 2.743 -0.264 1.00 97.00 505 VAL A O 1
ATOM 3885 N N . GLN A 1 506 ? 15.798 1.565 -2.033 1.00 94.69 506 GLN A N 1
ATOM 3886 C CA . GLN A 1 506 ? 16.701 2.109 -3.026 1.00 94.69 506 GLN A CA 1
ATOM 3887 C C . GLN A 1 506 ? 15.928 3.116 -3.876 1.00 94.69 506 GLN A C 1
ATOM 3889 O O . GLN A 1 506 ? 14.728 2.976 -4.085 1.00 94.69 506 GLN A O 1
ATOM 3894 N N . ASN A 1 507 ? 16.616 4.159 -4.328 1.00 94.06 507 ASN A N 1
ATOM 3895 C CA . ASN A 1 507 ? 16.103 5.173 -5.242 1.00 94.06 507 ASN A CA 1
ATOM 3896 C C . ASN A 1 507 ? 14.710 5.732 -4.867 1.00 94.06 507 ASN A C 1
ATOM 3898 O O . ASN A 1 507 ? 13.725 5.519 -5.584 1.00 94.06 507 ASN A O 1
ATOM 3902 N N . LEU A 1 508 ? 14.633 6.437 -3.732 1.00 96.25 508 LEU A N 1
ATOM 3903 C CA . LEU A 1 508 ? 13.400 7.043 -3.222 1.00 96.25 508 LEU A CA 1
ATOM 3904 C C . LEU A 1 508 ? 13.282 8.498 -3.675 1.00 96.25 508 LEU A C 1
ATOM 3906 O O . LEU A 1 508 ? 14.152 9.321 -3.381 1.00 96.25 508 LEU A O 1
ATOM 3910 N N . VAL A 1 509 ? 12.156 8.816 -4.302 1.00 95.75 509 VAL A N 1
ATOM 3911 C CA . VAL A 1 509 ? 11.774 10.146 -4.763 1.00 95.75 509 VAL A CA 1
ATOM 3912 C C . VAL A 1 509 ? 10.463 10.540 -4.099 1.00 95.75 509 VAL A C 1
ATOM 3914 O O . VAL A 1 509 ? 9.497 9.782 -4.105 1.00 95.75 509 VAL A O 1
ATOM 3917 N N . THR A 1 510 ? 10.419 11.745 -3.537 1.00 96.62 510 THR A N 1
ATOM 3918 C CA . THR A 1 510 ? 9.208 12.302 -2.927 1.00 96.62 510 THR A CA 1
ATOM 3919 C C . THR A 1 510 ? 8.950 13.722 -3.403 1.00 96.62 510 THR A C 1
ATOM 3921 O O . THR A 1 510 ? 9.886 14.478 -3.687 1.00 96.62 510 THR A O 1
ATOM 3924 N N . LEU A 1 511 ? 7.682 14.111 -3.455 1.00 95.44 511 LEU A N 1
ATOM 3925 C CA . LEU A 1 511 ? 7.264 15.468 -3.779 1.00 95.44 511 LEU A CA 1
ATOM 3926 C C . LEU A 1 511 ? 6.141 15.910 -2.844 1.00 95.44 511 LEU A C 1
ATOM 3928 O O . LEU A 1 511 ? 5.204 15.158 -2.606 1.00 95.44 511 LEU A O 1
ATOM 3932 N N . GLY A 1 512 ? 6.216 17.147 -2.348 1.00 95.75 512 GLY A N 1
ATOM 3933 C CA . GLY A 1 512 ? 5.127 17.718 -1.548 1.00 95.75 512 GLY A CA 1
ATOM 3934 C C . GLY A 1 512 ? 5.089 17.286 -0.085 1.00 95.75 512 GLY A C 1
ATOM 3935 O O . GLY A 1 512 ? 4.149 17.656 0.614 1.00 95.75 512 GLY A O 1
ATOM 3936 N N . SER A 1 513 ? 6.089 16.527 0.375 1.00 96.88 513 SER A N 1
ATOM 3937 C CA . SER A 1 513 ? 6.196 16.052 1.754 1.00 96.88 513 SER A CA 1
ATOM 3938 C C . SER A 1 513 ? 7.354 16.689 2.529 1.00 96.88 513 SER A C 1
ATOM 3940 O O . SER A 1 513 ? 8.484 16.739 2.029 1.00 96.88 513 SER A O 1
ATOM 3942 N N . ILE A 1 514 ? 7.114 17.073 3.788 1.00 97.25 514 ILE A N 1
ATOM 3943 C CA . ILE A 1 514 ? 8.176 17.544 4.697 1.00 97.25 514 ILE A CA 1
ATOM 3944 C C . ILE A 1 514 ? 9.125 16.395 5.060 1.00 97.25 514 ILE A C 1
ATOM 3946 O O . ILE A 1 514 ? 10.347 16.545 4.959 1.00 97.25 514 ILE A O 1
ATOM 3950 N N . GLU A 1 515 ? 8.577 15.251 5.463 1.00 97.38 515 GLU A N 1
ATOM 3951 C CA . GLU A 1 515 ? 9.310 14.028 5.782 1.00 97.38 515 GLU A CA 1
ATOM 3952 C C . GLU A 1 515 ? 9.160 13.019 4.635 1.00 97.38 515 GLU A C 1
ATOM 3954 O O . GLU A 1 515 ? 8.058 12.558 4.336 1.00 97.38 515 GLU A O 1
ATOM 3959 N N . MET A 1 516 ? 10.283 12.667 3.998 1.00 97.56 516 MET A N 1
ATOM 3960 C CA . MET A 1 516 ? 10.350 11.621 2.972 1.00 97.56 516 MET A CA 1
ATOM 3961 C C . MET A 1 516 ? 10.110 10.239 3.571 1.00 97.56 516 MET A C 1
ATOM 3963 O O . MET A 1 516 ? 9.518 9.396 2.914 1.00 97.56 516 MET A O 1
ATOM 3967 N N . VAL A 1 517 ? 10.614 10.013 4.791 1.00 98.12 517 VAL A N 1
ATOM 3968 C CA . VAL A 1 517 ? 10.469 8.771 5.562 1.00 98.12 517 VAL A CA 1
ATOM 3969 C C . VAL A 1 517 ? 10.273 9.135 7.029 1.00 98.12 517 VAL A C 1
ATOM 3971 O O . VAL A 1 517 ? 11.059 9.912 7.578 1.00 98.12 517 VAL A O 1
ATOM 3974 N N . SER A 1 518 ? 9.273 8.531 7.664 1.00 97.00 518 SER A N 1
ATOM 3975 C CA . SER A 1 518 ? 8.848 8.799 9.040 1.00 97.00 518 SER A CA 1
ATOM 3976 C C . SER A 1 518 ? 8.776 7.499 9.855 1.00 97.00 518 SER A C 1
ATOM 3978 O O . SER A 1 518 ? 7.682 6.963 10.055 1.00 97.00 518 SER A O 1
ATOM 3980 N N . PRO A 1 519 ? 9.912 6.947 10.320 1.00 96.06 519 PRO A N 1
ATOM 3981 C CA . PRO A 1 519 ? 9.904 5.764 11.180 1.00 96.06 519 PRO A CA 1
ATOM 3982 C C . PRO A 1 519 ? 9.278 6.070 12.547 1.00 96.06 519 PRO A C 1
ATOM 3984 O O . PRO A 1 519 ? 9.576 7.110 13.139 1.00 96.06 519 PRO A O 1
ATOM 3987 N N . LEU A 1 520 ? 8.456 5.165 13.087 1.00 94.75 520 LEU A N 1
ATOM 3988 C CA . LEU A 1 520 ? 7.922 5.296 14.450 1.00 94.75 520 LEU A CA 1
ATOM 3989 C C . LEU A 1 520 ? 9.056 5.421 15.484 1.00 94.75 520 LEU A C 1
ATOM 3991 O O . LEU A 1 520 ? 9.974 4.609 15.497 1.00 94.75 520 LEU A O 1
ATOM 3995 N N . ASN A 1 521 ? 9.006 6.433 16.354 1.00 92.62 521 ASN A N 1
ATOM 3996 C CA . ASN A 1 521 ? 10.046 6.691 17.366 1.00 92.62 521 ASN A CA 1
ATOM 3997 C C . ASN A 1 521 ? 11.483 6.816 16.803 1.00 92.62 521 ASN A C 1
ATOM 3999 O O . ASN A 1 521 ? 12.452 6.761 17.558 1.00 92.62 521 ASN A O 1
ATOM 4003 N N . GLY A 1 522 ? 11.640 6.979 15.485 1.00 91.81 522 GLY A N 1
ATOM 4004 C CA . GLY A 1 522 ? 12.929 7.079 14.812 1.00 91.81 522 GLY A CA 1
ATOM 4005 C C . GLY A 1 522 ? 13.230 8.489 14.318 1.00 91.81 522 GLY A C 1
ATOM 4006 O O . GLY A 1 522 ? 12.446 9.423 14.476 1.00 91.81 522 GLY A O 1
ATOM 4007 N N . VAL A 1 523 ? 14.394 8.641 13.687 1.00 93.69 523 VAL A N 1
ATOM 4008 C CA . VAL A 1 523 ? 14.808 9.915 13.090 1.00 93.69 523 VAL A CA 1
ATOM 4009 C C . VAL A 1 523 ? 14.188 10.045 11.692 1.00 93.69 523 VAL A C 1
ATOM 4011 O O . VAL A 1 523 ? 14.452 9.192 10.836 1.00 93.69 523 VAL A O 1
ATOM 4014 N N . PRO A 1 524 ? 13.385 11.091 11.424 1.00 95.69 524 PRO A N 1
ATOM 4015 C CA . PRO A 1 524 ? 12.773 11.279 10.118 1.00 95.69 524 PRO A CA 1
ATOM 4016 C C . PRO A 1 524 ? 13.801 11.709 9.069 1.00 95.69 524 PRO A C 1
ATOM 4018 O O . PRO A 1 524 ? 14.744 12.456 9.342 1.00 95.69 524 PRO A O 1
ATOM 4021 N N . THR A 1 525 ? 13.584 11.282 7.827 1.00 96.56 525 THR A N 1
ATOM 4022 C CA . THR A 1 525 ? 14.368 11.740 6.673 1.00 96.56 525 THR A CA 1
ATOM 4023 C C . THR A 1 525 ? 13.668 12.930 6.037 1.00 96.56 525 THR A C 1
ATOM 4025 O O . THR A 1 525 ? 12.606 12.782 5.444 1.00 96.56 525 THR A O 1
ATOM 4028 N N . LEU A 1 526 ? 14.243 14.126 6.159 1.00 95.38 526 LEU A N 1
ATOM 4029 C CA . LEU A 1 526 ? 13.605 15.360 5.690 1.00 95.38 526 LEU A CA 1
ATOM 4030 C C . LEU A 1 526 ? 13.747 15.551 4.173 1.00 95.38 526 LEU A C 1
ATOM 4032 O O . LEU A 1 526 ? 14.807 15.302 3.605 1.00 95.38 526 LEU A O 1
ATOM 4036 N N . GLY A 1 527 ? 12.714 16.076 3.516 1.00 93.00 527 GLY A N 1
ATOM 4037 C CA . GLY A 1 527 ? 12.722 16.351 2.077 1.00 93.00 527 GLY A CA 1
ATOM 4038 C C . GLY A 1 527 ? 13.614 17.530 1.695 1.00 93.00 527 GLY A C 1
ATOM 4039 O O . GLY A 1 527 ? 14.379 17.448 0.734 1.00 93.00 527 GLY A O 1
ATOM 4040 N N . LYS A 1 528 ? 13.569 18.630 2.458 1.00 92.06 528 LYS A N 1
ATOM 4041 C CA . LYS A 1 528 ? 14.290 19.877 2.131 1.00 92.06 528 LYS A CA 1
ATOM 4042 C C . LYS A 1 528 ? 15.810 19.691 1.933 1.00 92.06 528 LYS A C 1
ATOM 4044 O O . LYS A 1 528 ? 16.311 20.197 0.931 1.00 92.06 528 LYS A O 1
ATOM 4049 N N . PRO A 1 529 ? 16.553 18.970 2.799 1.00 89.88 529 PRO A N 1
ATOM 4050 C CA . PRO A 1 529 ? 17.986 18.722 2.594 1.00 89.88 529 PRO A CA 1
ATOM 4051 C C . PRO A 1 529 ? 18.313 17.796 1.412 1.00 89.88 529 PRO A C 1
ATOM 4053 O O . PRO A 1 529 ? 19.467 17.729 1.004 1.00 89.88 529 PRO A O 1
ATOM 4056 N N . ASN A 1 530 ? 17.319 17.070 0.893 1.00 89.94 530 ASN A N 1
ATOM 4057 C CA . ASN A 1 530 ? 17.451 16.087 -0.184 1.00 89.94 530 ASN A CA 1
ATOM 4058 C C . ASN A 1 530 ? 16.831 16.580 -1.504 1.00 89.94 530 ASN A C 1
ATOM 4060 O O . ASN A 1 530 ? 16.535 15.784 -2.391 1.00 89.94 530 ASN A O 1
ATOM 4064 N N . ARG A 1 531 ? 16.581 17.890 -1.626 1.00 87.38 531 ARG A N 1
ATOM 4065 C CA . ARG A 1 531 ? 15.997 18.501 -2.823 1.00 87.38 531 ARG A CA 1
ATOM 4066 C C . ARG A 1 531 ? 16.943 18.360 -4.016 1.00 87.38 531 ARG A C 1
ATOM 4068 O O . ARG A 1 531 ? 18.077 18.828 -3.945 1.00 87.38 531 ARG A O 1
ATOM 4075 N N . ASN A 1 532 ? 16.450 17.796 -5.114 1.00 76.62 532 ASN A N 1
ATOM 4076 C CA . ASN A 1 532 ? 17.189 17.647 -6.363 1.00 76.62 532 ASN A CA 1
ATOM 4077 C C . ASN A 1 532 ? 16.260 17.915 -7.563 1.00 76.62 532 ASN A C 1
ATOM 4079 O O . ASN A 1 532 ? 15.532 17.041 -8.032 1.00 76.62 532 ASN A O 1
ATOM 4083 N N . GLY A 1 533 ? 16.256 19.163 -8.037 1.00 79.56 533 GLY A N 1
ATOM 4084 C CA . GLY A 1 533 ? 15.283 19.641 -9.021 1.00 79.56 533 GLY A CA 1
ATOM 4085 C C . GLY A 1 533 ? 13.894 19.824 -8.406 1.00 79.56 533 GLY A C 1
ATOM 4086 O O . GLY A 1 533 ? 13.764 20.333 -7.291 1.00 79.56 533 GLY A O 1
ATOM 4087 N N . PHE A 1 534 ? 12.853 19.428 -9.141 1.00 82.44 534 PHE A N 1
ATOM 4088 C CA . PHE A 1 534 ? 11.464 19.559 -8.695 1.00 82.44 534 PHE A CA 1
ATOM 4089 C C . PHE A 1 534 ? 11.141 18.721 -7.444 1.00 82.44 534 PHE A C 1
ATOM 4091 O O . PHE A 1 534 ? 10.455 19.197 -6.538 1.00 82.44 534 PHE A O 1
ATOM 4098 N N . ALA A 1 535 ? 11.681 17.505 -7.355 1.00 89.12 535 ALA A N 1
ATOM 4099 C CA . ALA A 1 535 ? 11.430 16.556 -6.271 1.00 89.12 535 ALA A CA 1
ATOM 4100 C C . ALA A 1 535 ? 12.597 16.486 -5.268 1.00 89.12 535 ALA A C 1
ATOM 4102 O O . ALA A 1 535 ? 13.670 17.053 -5.479 1.00 89.12 535 ALA A O 1
ATOM 4103 N N . SER A 1 536 ? 12.391 15.784 -4.158 1.00 91.25 536 SER A N 1
ATOM 4104 C CA . SER A 1 536 ? 13.460 15.374 -3.246 1.00 91.25 536 SER A CA 1
ATOM 4105 C C . SER A 1 536 ? 13.802 13.911 -3.488 1.00 91.25 536 SER A C 1
ATOM 4107 O O . SER A 1 536 ? 12.899 13.080 -3.532 1.00 91.25 536 SER A O 1
ATOM 4109 N N . SER A 1 537 ? 15.087 13.585 -3.616 1.00 91.75 537 SER A N 1
ATOM 4110 C CA . SER A 1 537 ? 15.544 12.233 -3.945 1.00 91.75 537 SER A CA 1
ATOM 4111 C C . SER A 1 537 ? 16.717 11.798 -3.075 1.00 91.75 537 SER A C 1
ATOM 4113 O O . SER A 1 537 ? 17.641 12.580 -2.843 1.00 91.75 537 SER A O 1
ATOM 4115 N N . ILE A 1 538 ? 16.719 10.532 -2.668 1.00 92.62 538 ILE A N 1
ATOM 4116 C CA . ILE A 1 538 ? 17.866 9.861 -2.051 1.00 92.62 538 ILE A CA 1
ATOM 4117 C C . ILE A 1 538 ? 18.177 8.559 -2.788 1.00 92.62 538 ILE A C 1
ATOM 4119 O O . ILE A 1 538 ? 17.292 7.875 -3.300 1.00 92.62 538 ILE A O 1
ATOM 4123 N N . LEU A 1 539 ? 19.458 8.208 -2.813 1.00 92.56 539 LEU A N 1
ATOM 4124 C CA . LEU A 1 539 ? 19.971 6.999 -3.440 1.00 92.56 539 LEU A CA 1
ATOM 4125 C C . LEU A 1 539 ? 19.525 5.738 -2.698 1.00 92.56 539 LEU A C 1
ATOM 4127 O O . LEU A 1 539 ? 19.171 4.744 -3.326 1.00 92.56 539 LEU A O 1
ATOM 4131 N N . ALA A 1 540 ? 19.551 5.784 -1.366 1.00 94.62 540 ALA A N 1
ATOM 4132 C CA . ALA A 1 540 ? 19.068 4.709 -0.518 1.00 94.62 540 ALA A CA 1
ATOM 4133 C C . ALA A 1 540 ? 18.707 5.218 0.881 1.00 94.62 540 ALA A C 1
ATOM 4135 O O . ALA A 1 540 ? 19.352 6.120 1.423 1.00 94.62 540 ALA A O 1
ATOM 4136 N N . TRP A 1 541 ? 17.719 4.576 1.487 1.00 96.06 541 TRP A N 1
ATOM 4137 C CA . TRP A 1 541 ? 17.432 4.644 2.909 1.00 96.06 541 TRP A CA 1
ATOM 4138 C C . TRP A 1 541 ? 17.664 3.258 3.515 1.00 96.06 541 TRP A C 1
ATOM 4140 O O . TRP A 1 541 ? 17.069 2.269 3.089 1.00 96.06 541 TRP A O 1
ATOM 4150 N N . LEU A 1 542 ? 18.570 3.187 4.491 1.00 93.81 542 LEU A N 1
ATOM 4151 C CA . LEU A 1 542 ? 19.068 1.941 5.083 1.00 93.81 542 LEU A CA 1
ATOM 4152 C C . LEU A 1 542 ? 18.614 1.753 6.539 1.00 93.81 542 LEU A C 1
ATOM 4154 O O . LEU A 1 542 ? 19.142 0.886 7.236 1.00 93.81 542 LEU A O 1
ATOM 4158 N N . GLY A 1 543 ? 17.635 2.548 6.989 1.00 88.19 543 GLY A N 1
ATOM 4159 C CA . GLY A 1 543 ? 17.069 2.538 8.344 1.00 88.19 543 GLY A CA 1
ATOM 4160 C C . GLY A 1 543 ? 16.663 1.156 8.848 1.00 88.19 543 GLY A C 1
ATOM 4161 O O . GLY A 1 543 ? 16.936 0.820 9.996 1.00 88.19 543 GLY A O 1
ATOM 4162 N N . GLY A 1 544 ? 16.048 0.354 7.976 1.00 88.94 544 GLY A N 1
ATOM 4163 C CA . GLY A 1 544 ? 15.564 -0.990 8.292 1.00 88.94 544 GLY A CA 1
ATOM 4164 C C . GLY A 1 544 ? 16.420 -2.130 7.749 1.00 88.94 544 GLY A C 1
ATOM 4165 O O . GLY A 1 544 ? 16.011 -3.273 7.859 1.00 88.94 544 GLY A O 1
ATOM 4166 N N . SER A 1 545 ? 17.581 -1.864 7.143 1.00 92.19 545 SER A N 1
ATOM 4167 C CA . SER A 1 545 ? 18.358 -2.895 6.424 1.00 92.19 545 SER A CA 1
ATOM 4168 C C . SER A 1 545 ? 18.975 -3.965 7.338 1.00 92.19 545 SER A C 1
ATOM 4170 O O . SER A 1 545 ? 19.010 -5.138 6.988 1.00 92.19 545 SER A O 1
ATOM 4172 N N . LYS A 1 546 ? 19.464 -3.562 8.518 1.00 90.44 546 LYS A N 1
ATOM 4173 C CA . LYS A 1 546 ? 20.101 -4.448 9.518 1.00 90.44 546 LYS A CA 1
ATOM 4174 C C . LYS A 1 546 ? 19.487 -4.337 10.914 1.00 90.44 546 LYS A C 1
ATOM 4176 O O . LYS A 1 546 ? 19.768 -5.166 11.770 1.00 90.44 546 LYS A O 1
ATOM 4181 N N . ASN A 1 547 ? 18.671 -3.310 11.136 1.00 92.44 547 ASN A N 1
ATOM 4182 C CA . ASN A 1 547 ? 18.043 -3.001 12.414 1.00 92.44 547 ASN A CA 1
ATOM 4183 C C . ASN A 1 547 ? 16.526 -2.974 12.242 1.00 92.44 547 ASN A C 1
ATOM 4185 O O . ASN A 1 547 ? 16.028 -2.767 11.135 1.00 92.44 547 ASN A O 1
ATOM 4189 N N . ILE A 1 548 ? 15.806 -3.105 13.354 1.00 94.81 548 ILE A N 1
ATOM 4190 C CA . ILE A 1 548 ? 14.375 -2.817 13.382 1.00 94.81 548 ILE A CA 1
ATOM 4191 C C . ILE A 1 548 ? 14.196 -1.314 13.169 1.00 94.81 548 ILE A C 1
ATOM 4193 O O . ILE A 1 548 ? 14.686 -0.491 13.943 1.00 94.81 548 ILE A O 1
ATOM 4197 N N . THR A 1 549 ? 13.495 -0.952 12.106 1.00 94.19 549 THR A N 1
ATOM 4198 C CA . THR A 1 549 ? 13.046 0.406 11.863 1.00 94.19 549 THR A CA 1
ATOM 4199 C C . THR A 1 549 ? 11.678 0.631 12.486 1.00 94.19 549 THR A C 1
ATOM 4201 O O . THR A 1 549 ? 10.808 -0.240 12.459 1.00 94.19 549 THR A O 1
ATOM 4204 N N . GLY A 1 550 ? 11.481 1.823 13.043 1.00 94.06 550 GLY A N 1
ATOM 4205 C CA . GLY A 1 550 ? 10.193 2.188 13.600 1.00 94.06 550 GLY A CA 1
ATOM 4206 C C . GLY A 1 550 ? 9.857 1.425 14.887 1.00 94.06 550 GLY A C 1
ATOM 4207 O O . GLY A 1 550 ? 8.744 0.916 15.005 1.00 94.06 550 GLY A O 1
ATOM 4208 N N . GLN A 1 551 ? 10.825 1.233 15.789 1.00 94.56 551 GLN A N 1
ATOM 4209 C CA . GLN A 1 551 ? 10.641 0.378 16.964 1.00 94.56 551 GLN A CA 1
ATOM 4210 C C . GLN A 1 551 ? 9.531 0.919 17.873 1.00 94.56 551 GLN A C 1
ATOM 4212 O O . GLN A 1 551 ? 9.516 2.097 18.252 1.00 94.56 551 GLN A O 1
ATOM 4217 N N . ARG A 1 552 ? 8.592 0.043 18.235 1.00 92.81 552 ARG A N 1
ATOM 4218 C CA . ARG A 1 552 ? 7.516 0.395 19.160 1.00 92.81 552 ARG A CA 1
ATOM 4219 C C . ARG A 1 552 ? 8.051 0.556 20.577 1.00 92.81 552 ARG A C 1
ATOM 4221 O O . ARG A 1 552 ? 9.012 -0.096 20.969 1.00 92.81 552 ARG A O 1
ATOM 4228 N N . THR A 1 553 ? 7.362 1.380 21.359 1.00 91.06 553 THR A N 1
ATOM 4229 C CA . THR A 1 553 ? 7.552 1.422 22.814 1.00 91.06 553 THR A CA 1
ATOM 4230 C C . THR A 1 553 ? 7.114 0.104 23.455 1.00 91.06 553 THR A C 1
ATOM 4232 O O . THR A 1 553 ? 7.804 -0.419 24.322 1.00 91.06 553 THR A O 1
ATOM 4235 N N . PHE A 1 554 ? 5.996 -0.451 22.978 1.00 91.94 554 PHE A N 1
ATOM 4236 C CA . PHE A 1 554 ? 5.440 -1.728 23.418 1.00 91.94 554 PHE A CA 1
ATOM 4237 C C . PHE A 1 554 ? 5.403 -2.699 22.244 1.00 91.94 554 PHE A C 1
ATOM 4239 O O . PHE A 1 554 ? 4.890 -2.339 21.183 1.00 91.94 554 PHE A O 1
ATOM 4246 N N . GLU A 1 555 ? 5.892 -3.929 22.425 1.00 89.12 555 GLU A N 1
ATOM 4247 C CA . GLU A 1 555 ? 5.686 -4.992 21.428 1.00 89.12 555 GLU A CA 1
ATOM 4248 C C . GLU A 1 555 ? 4.188 -5.189 21.153 1.00 89.12 555 GLU A C 1
ATOM 4250 O O . GLU A 1 555 ? 3.778 -5.284 19.993 1.00 89.12 555 GLU A O 1
ATOM 4255 N N . GLY A 1 556 ? 3.386 -5.108 22.221 1.00 93.12 556 GLY A N 1
ATOM 4256 C CA . GLY A 1 556 ? 1.940 -5.230 22.199 1.00 93.12 556 GLY A CA 1
ATOM 4257 C C . GLY A 1 556 ? 1.474 -6.682 22.217 1.00 93.12 556 GLY A C 1
ATOM 4258 O O . GLY A 1 556 ? 2.255 -7.616 22.045 1.00 93.12 556 GLY A O 1
ATOM 4259 N N . TYR A 1 557 ? 0.170 -6.860 22.396 1.00 95.56 557 TYR A N 1
ATOM 4260 C CA . TYR A 1 557 ? -0.476 -8.169 22.459 1.00 95.56 557 TYR A CA 1
ATOM 4261 C C . TYR A 1 557 ? -1.814 -8.156 21.719 1.00 95.56 557 TYR A C 1
ATOM 4263 O O . TYR A 1 557 ? -2.324 -7.107 21.310 1.00 95.56 557 TYR A O 1
ATOM 4271 N N . ARG A 1 558 ? -2.393 -9.341 21.525 1.00 95.56 558 ARG A N 1
ATOM 4272 C CA . ARG A 1 558 ? -3.718 -9.505 20.925 1.00 95.56 558 ARG A CA 1
ATOM 4273 C C . ARG A 1 558 ? -4.614 -10.252 21.899 1.00 95.56 558 ARG A C 1
ATOM 4275 O O . ARG A 1 558 ? -4.288 -11.359 22.305 1.00 95.56 558 ARG A O 1
ATOM 4282 N N . ILE A 1 559 ? -5.771 -9.675 22.219 1.00 95.25 559 ILE A N 1
ATOM 4283 C CA . ILE A 1 559 ? -6.776 -10.341 23.067 1.00 95.25 559 ILE A CA 1
ATOM 4284 C C . ILE A 1 559 ? -7.321 -11.602 22.376 1.00 95.25 559 ILE A C 1
ATOM 4286 O O . ILE A 1 559 ? -7.572 -12.618 23.023 1.00 95.25 559 ILE A O 1
ATOM 4290 N N . HIS A 1 560 ? -7.499 -11.538 21.055 1.00 95.44 560 HIS A N 1
ATOM 4291 C CA . HIS A 1 560 ? -7.921 -12.663 20.227 1.00 95.44 560 HIS A CA 1
ATOM 4292 C C . HIS A 1 560 ? -6.931 -12.897 19.089 1.00 95.44 560 HIS A C 1
ATOM 4294 O O . HIS A 1 560 ? -6.261 -11.982 18.620 1.00 95.44 560 HIS A O 1
ATOM 4300 N N . THR A 1 561 ? -6.867 -14.132 18.610 1.00 94.62 561 THR A N 1
ATOM 4301 C CA . THR A 1 561 ? -6.075 -14.509 17.435 1.00 94.62 561 THR A CA 1
ATOM 4302 C C . THR A 1 561 ? -6.971 -15.207 16.427 1.00 94.62 561 THR A C 1
ATOM 4304 O O . THR A 1 561 ? -8.080 -15.626 16.747 1.00 94.62 561 THR A O 1
ATOM 4307 N N . GLU A 1 562 ? -6.461 -15.418 15.225 1.00 89.62 562 GLU A N 1
ATOM 4308 C CA . GLU A 1 562 ? -7.106 -16.183 14.158 1.00 89.62 562 GLU A CA 1
ATOM 4309 C C . GLU A 1 562 ? -7.408 -17.635 14.591 1.00 89.62 562 GLU A C 1
ATOM 4311 O O . GLU A 1 562 ? -8.224 -18.317 13.981 1.00 89.62 562 GLU A O 1
ATOM 4316 N N . LYS A 1 563 ? -6.771 -18.110 15.673 1.00 92.62 563 LYS A N 1
ATOM 4317 C CA . LYS A 1 563 ? -6.980 -19.436 16.275 1.00 92.62 563 LYS A CA 1
ATOM 4318 C C . LYS A 1 563 ? -7.971 -19.435 17.441 1.00 92.62 563 LYS A C 1
ATOM 4320 O O . LYS A 1 563 ? -8.208 -20.489 18.030 1.00 92.62 563 LYS A O 1
ATOM 4325 N N . THR A 1 564 ? -8.506 -18.280 17.834 1.00 94.12 564 THR A N 1
ATOM 4326 C CA . THR A 1 564 ? -9.514 -18.202 18.893 1.00 94.12 564 THR A CA 1
ATOM 4327 C C . THR A 1 564 ? -10.751 -18.999 18.473 1.00 94.12 564 THR A C 1
ATOM 4329 O O . THR A 1 564 ? -11.269 -18.828 17.374 1.00 94.12 564 THR A O 1
ATOM 4332 N N . LEU A 1 565 ? -11.219 -19.886 19.356 1.00 92.19 565 LEU A N 1
ATOM 4333 C CA . LEU A 1 565 ? -12.400 -20.711 19.102 1.00 92.19 565 LEU A CA 1
ATOM 4334 C C . LEU A 1 565 ? -13.612 -19.828 18.765 1.00 92.19 565 LEU A C 1
ATOM 4336 O O . LEU A 1 565 ? -13.828 -18.817 19.430 1.00 92.19 565 LEU A O 1
ATOM 4340 N N . ASP A 1 566 ? -14.405 -20.238 17.772 1.00 91.12 566 ASP A N 1
ATOM 4341 C CA . ASP A 1 566 ? -15.613 -19.548 17.295 1.00 91.12 566 ASP A CA 1
ATOM 4342 C C . ASP A 1 566 ? -15.388 -18.161 16.657 1.00 91.12 566 ASP A C 1
ATOM 4344 O O . ASP A 1 566 ? -16.358 -17.430 16.427 1.00 91.12 566 ASP A O 1
ATOM 4348 N N . ILE A 1 567 ? -14.144 -17.768 16.353 1.00 93.88 567 ILE A N 1
ATOM 4349 C CA . ILE A 1 567 ? -13.872 -16.470 15.710 1.00 93.88 567 ILE A CA 1
ATOM 4350 C C . ILE A 1 567 ? -14.445 -16.383 14.285 1.00 93.88 567 ILE A C 1
ATOM 4352 O O . ILE A 1 567 ? -14.877 -15.322 13.841 1.00 93.88 567 ILE A O 1
ATOM 4356 N N . ASP A 1 568 ? -14.538 -17.517 13.598 1.00 92.44 568 ASP A N 1
ATOM 4357 C CA . ASP A 1 568 ? -15.091 -17.676 12.251 1.00 92.44 568 ASP A CA 1
ATOM 4358 C C . ASP A 1 568 ? -16.592 -17.351 12.158 1.00 92.44 568 ASP A C 1
ATOM 4360 O O . ASP A 1 568 ? -17.117 -17.098 11.073 1.00 92.44 568 ASP A O 1
ATOM 4364 N N . ARG A 1 569 ? -17.296 -17.296 13.296 1.00 91.50 569 ARG A N 1
ATOM 4365 C CA . ARG A 1 569 ? -18.709 -16.888 13.363 1.00 91.50 569 ARG A CA 1
ATOM 4366 C C . ARG A 1 569 ? -18.916 -15.396 13.132 1.00 91.50 569 ARG A C 1
ATOM 4368 O O . ARG A 1 569 ? -20.037 -14.977 12.828 1.00 91.50 569 ARG A O 1
ATOM 4375 N N . PHE A 1 570 ? -17.878 -14.591 13.326 1.00 94.44 570 PHE A N 1
ATOM 4376 C CA . PHE A 1 570 ? -17.946 -13.155 13.112 1.00 94.44 570 PHE A CA 1
ATOM 4377 C C . PHE A 1 570 ? -17.687 -12.815 11.639 1.00 94.44 570 PHE A C 1
ATOM 4379 O O . PHE A 1 570 ? -16.919 -13.506 10.974 1.00 94.44 570 PHE A O 1
ATOM 4386 N N . PRO A 1 571 ? -18.280 -11.735 11.101 1.00 92.69 571 PRO A N 1
ATOM 4387 C CA . PRO A 1 571 ? -17.876 -11.210 9.800 1.00 92.69 571 PRO A CA 1
ATOM 4388 C C . PRO A 1 571 ? -16.382 -10.869 9.786 1.00 92.69 571 PRO A C 1
ATOM 4390 O O . PRO A 1 571 ? -15.852 -10.416 10.796 1.00 92.69 571 PRO A O 1
ATOM 4393 N N . GLU A 1 572 ? -15.720 -11.009 8.642 1.00 92.06 572 GLU A N 1
ATOM 4394 C CA . GLU A 1 572 ? -14.268 -10.814 8.502 1.00 92.06 572 GLU A CA 1
ATOM 4395 C C . GLU A 1 572 ? -13.765 -9.468 9.056 1.00 92.06 572 GLU A C 1
ATOM 4397 O O . GLU A 1 572 ? -12.814 -9.434 9.828 1.00 92.06 572 GLU A O 1
ATOM 4402 N N . ALA A 1 573 ? -14.462 -8.361 8.781 1.00 95.38 573 ALA A N 1
ATOM 4403 C CA . ALA A 1 573 ? -14.106 -7.053 9.342 1.00 95.38 573 ALA A CA 1
ATOM 4404 C C . ALA A 1 573 ? -14.161 -7.017 10.886 1.00 95.38 573 ALA A C 1
ATOM 4406 O O . ALA A 1 573 ? -13.367 -6.332 11.524 1.00 95.38 573 ALA A O 1
ATOM 4407 N N . CYS A 1 574 ? -15.075 -7.772 11.504 1.00 96.62 574 CYS A N 1
ATOM 4408 C CA . CYS A 1 574 ? -15.109 -7.937 12.957 1.00 96.62 574 CYS A CA 1
ATOM 4409 C C . CYS A 1 574 ? -13.963 -8.833 13.443 1.00 96.62 574 CYS A C 1
ATOM 4411 O O . CYS A 1 574 ? -13.358 -8.522 14.466 1.00 96.62 574 CYS A O 1
ATOM 4413 N N . GLN A 1 575 ? -13.625 -9.901 12.710 1.00 95.94 575 GLN A N 1
ATOM 4414 C CA . GLN A 1 575 ? -12.459 -10.731 13.027 1.00 95.94 575 GLN A CA 1
ATOM 4415 C C . GLN A 1 575 ? -11.181 -9.882 13.033 1.00 95.94 575 GLN A C 1
ATOM 4417 O O . GLN A 1 575 ? -10.464 -9.890 14.028 1.00 95.94 575 GLN A O 1
ATOM 4422 N N . ASN A 1 576 ? -10.969 -9.063 11.997 1.00 95.38 576 ASN A N 1
ATOM 4423 C CA . ASN A 1 576 ? -9.834 -8.139 11.895 1.00 95.38 576 ASN A CA 1
ATOM 4424 C C . ASN A 1 576 ? -9.782 -7.136 13.058 1.00 95.38 576 ASN A C 1
ATOM 4426 O O . ASN A 1 576 ? -8.709 -6.861 13.595 1.00 95.38 576 ASN A O 1
ATOM 4430 N N . ALA A 1 577 ? -10.933 -6.605 13.483 1.00 96.94 577 ALA A N 1
ATOM 4431 C CA . ALA A 1 577 ? -11.004 -5.729 14.648 1.00 96.94 577 ALA A CA 1
ATOM 4432 C C . ALA A 1 577 ? -10.625 -6.468 15.946 1.00 96.94 577 ALA A C 1
ATOM 4434 O O . ALA A 1 577 ? -9.814 -5.964 16.725 1.00 96.94 577 ALA A O 1
ATOM 4435 N N . LEU A 1 578 ? -11.160 -7.675 16.164 1.00 97.12 578 LEU A N 1
ATOM 4436 C CA . LEU A 1 578 ? -10.900 -8.493 17.355 1.00 97.12 578 LEU A CA 1
ATOM 4437 C C . LEU A 1 578 ? -9.433 -8.934 17.465 1.00 97.12 578 LEU A C 1
ATOM 4439 O O . LEU A 1 578 ? -8.895 -8.960 18.573 1.00 97.12 578 LEU A O 1
ATOM 4443 N N . THR A 1 579 ? -8.787 -9.254 16.341 1.00 96.06 579 THR A N 1
ATOM 4444 C CA . THR A 1 579 ? -7.384 -9.706 16.285 1.00 96.06 579 THR A CA 1
ATOM 4445 C C . THR A 1 579 ? -6.374 -8.569 16.138 1.00 96.06 579 THR A C 1
ATOM 4447 O O . THR A 1 579 ? -5.169 -8.821 16.038 1.00 96.06 579 THR A O 1
ATOM 4450 N N . SER A 1 580 ? -6.831 -7.313 16.139 1.00 95.69 580 SER A N 1
ATOM 4451 C CA . SER A 1 580 ? -5.943 -6.161 16.008 1.00 95.69 580 SER A CA 1
ATOM 4452 C C . SER A 1 580 ? -4.960 -6.052 17.183 1.00 95.69 580 SER A C 1
ATOM 4454 O O . SER A 1 580 ? -5.279 -6.362 18.333 1.00 95.69 580 SER A O 1
ATOM 4456 N N . LEU A 1 581 ? -3.726 -5.641 16.873 1.00 95.12 581 LEU A N 1
ATOM 4457 C CA . LEU A 1 581 ? -2.651 -5.510 17.854 1.00 95.12 581 LEU A CA 1
ATOM 4458 C C . LEU A 1 581 ? -2.907 -4.320 18.785 1.00 95.12 581 LEU A C 1
ATOM 4460 O O . LEU A 1 581 ? -3.030 -3.179 18.333 1.00 95.12 581 LEU A O 1
ATOM 4464 N N . ILE A 1 582 ? -2.887 -4.576 20.089 1.00 95.81 582 ILE A N 1
ATOM 4465 C CA . ILE A 1 582 ? -2.960 -3.556 21.130 1.00 95.81 582 ILE A CA 1
ATOM 4466 C C . ILE A 1 582 ? -1.535 -3.208 21.557 1.00 95.81 582 ILE A C 1
ATOM 4468 O O . ILE A 1 582 ? -0.836 -4.006 22.179 1.00 95.81 582 ILE A O 1
ATOM 4472 N N . ARG A 1 583 ? -1.108 -1.983 21.243 1.00 94.06 583 ARG A N 1
ATOM 4473 C CA . ARG A 1 583 ? 0.215 -1.442 21.591 1.00 94.06 583 ARG A CA 1
ATOM 4474 C C . ARG A 1 583 ? 0.229 -0.920 23.033 1.00 94.06 583 ARG A C 1
ATOM 4476 O O . ARG A 1 583 ? 0.273 0.286 23.257 1.00 94.06 583 ARG A O 1
ATOM 4483 N N . CYS A 1 584 ? 0.148 -1.829 23.996 1.00 95.56 584 CYS A N 1
ATOM 4484 C CA . CYS A 1 584 ? 0.198 -1.538 25.428 1.00 95.56 584 CYS A CA 1
ATOM 4485 C C . CYS A 1 584 ? 1.177 -2.489 26.137 1.00 95.56 584 CYS A C 1
ATOM 4487 O O . CYS A 1 584 ? 1.581 -3.500 25.564 1.00 95.56 584 CYS A O 1
ATOM 4489 N N . ASP A 1 585 ? 1.547 -2.165 27.377 1.00 94.56 585 ASP A N 1
ATOM 4490 C CA . ASP A 1 585 ? 2.274 -3.056 28.276 1.00 94.56 585 ASP A CA 1
ATOM 4491 C C . ASP A 1 585 ? 1.584 -4.430 28.391 1.00 94.56 585 ASP A C 1
ATOM 4493 O O . ASP A 1 585 ? 0.388 -4.524 28.704 1.00 94.56 585 ASP A O 1
ATOM 4497 N N . ASN A 1 586 ? 2.352 -5.497 28.147 1.00 94.81 586 ASN A N 1
ATOM 4498 C CA . ASN A 1 586 ? 1.865 -6.878 28.129 1.00 94.81 586 ASN A CA 1
ATOM 4499 C C . ASN A 1 586 ? 1.290 -7.324 29.480 1.00 94.81 586 ASN A C 1
ATOM 4501 O O . ASN A 1 586 ? 0.482 -8.246 29.516 1.00 94.81 586 ASN A O 1
ATOM 4505 N N . TYR A 1 587 ? 1.617 -6.651 30.589 1.00 93.25 587 TYR A N 1
ATOM 4506 C CA . TYR A 1 587 ? 1.009 -6.942 31.887 1.00 93.25 587 TYR A CA 1
ATOM 4507 C C . TYR A 1 587 ? -0.522 -6.789 31.880 1.00 93.25 587 TYR A C 1
ATOM 4509 O O . TYR A 1 587 ? -1.221 -7.407 32.683 1.00 93.25 587 TYR A O 1
ATOM 4517 N N . THR A 1 588 ? -1.058 -5.985 30.959 1.00 94.62 588 THR A N 1
ATOM 4518 C CA . THR A 1 588 ? -2.503 -5.767 30.814 1.00 94.62 588 THR A CA 1
ATOM 4519 C C . THR A 1 588 ? -3.216 -6.852 29.996 1.00 94.62 588 THR A C 1
ATOM 4521 O O . THR A 1 588 ? -4.446 -6.897 30.005 1.00 94.62 588 THR A O 1
ATOM 4524 N N . GLU A 1 589 ? -2.484 -7.760 29.339 1.00 94.69 589 GLU A N 1
ATOM 4525 C CA . GLU A 1 589 ? -3.042 -8.839 28.508 1.00 94.69 589 GLU A CA 1
ATOM 4526 C C . GLU A 1 589 ? -3.960 -9.776 29.303 1.00 94.69 589 GLU A C 1
ATOM 4528 O O . GLU A 1 589 ? -5.010 -10.194 28.819 1.00 94.69 589 GLU A O 1
ATOM 4533 N N . GLU A 1 590 ? -3.609 -10.062 30.557 1.00 90.69 590 GLU A N 1
ATOM 4534 C CA . GLU A 1 590 ? -4.369 -10.972 31.418 1.00 90.69 590 GLU A CA 1
ATOM 4535 C C . GLU A 1 590 ? -5.583 -10.306 32.087 1.00 90.69 590 GLU A C 1
ATOM 4537 O O . GLU A 1 590 ? -6.356 -10.967 32.784 1.00 90.69 590 GLU A O 1
ATOM 4542 N N . TRP A 1 591 ? -5.814 -9.004 31.880 1.00 94.44 591 TRP A N 1
ATOM 4543 C CA . TRP A 1 591 ? -6.892 -8.246 32.535 1.00 94.44 591 TRP A CA 1
ATOM 4544 C C . TRP A 1 591 ? -8.251 -8.455 31.853 1.00 94.44 591 TRP A C 1
ATOM 4546 O O . TRP A 1 591 ? -9.038 -7.532 31.663 1.00 94.44 591 TRP A O 1
ATOM 4556 N N . THR A 1 592 ? -8.543 -9.697 31.477 1.00 92.06 592 THR A N 1
ATOM 4557 C CA . THR A 1 592 ? -9.709 -10.106 30.681 1.00 92.06 592 THR A CA 1
ATOM 4558 C C . THR A 1 592 ? -10.885 -10.584 31.537 1.00 92.06 592 THR A C 1
ATOM 4560 O O . THR A 1 592 ? -11.873 -11.106 31.021 1.00 92.06 592 THR A O 1
ATOM 4563 N N . THR A 1 593 ? -10.822 -10.369 32.854 1.00 91.06 593 THR A N 1
ATOM 4564 C CA . THR A 1 593 ? -11.897 -10.660 33.814 1.00 91.06 593 THR A CA 1
ATOM 4565 C C . THR A 1 593 ? -12.035 -9.532 34.830 1.00 91.06 593 THR A C 1
ATOM 4567 O O . THR A 1 593 ? -11.059 -8.846 35.121 1.00 91.06 593 THR A O 1
ATOM 4570 N N . ALA A 1 594 ? -13.221 -9.374 35.426 1.00 89.44 594 ALA A N 1
ATOM 4571 C CA . ALA A 1 594 ? -13.425 -8.414 36.510 1.00 89.44 594 ALA A CA 1
ATOM 4572 C C . ALA A 1 594 ? -12.512 -8.730 37.707 1.00 89.44 594 ALA A C 1
ATOM 4574 O O . ALA A 1 594 ? -12.719 -9.737 38.387 1.00 89.44 594 ALA A O 1
ATOM 4575 N N . SER A 1 595 ? -11.577 -7.826 37.995 1.00 89.44 595 SER A N 1
ATOM 4576 C CA . SER A 1 595 ? -10.609 -7.922 39.090 1.00 89.44 595 SER A CA 1
ATOM 4577 C C . SER A 1 595 ? -10.321 -6.535 39.664 1.00 89.44 595 SER A C 1
ATOM 4579 O O . SER A 1 595 ? -10.435 -5.531 38.965 1.00 89.44 595 SER A O 1
ATOM 4581 N N . TYR A 1 596 ? -9.977 -6.462 40.954 1.00 89.00 596 TYR A N 1
ATOM 4582 C CA . TYR A 1 596 ? -9.489 -5.220 41.559 1.00 89.00 596 TYR A CA 1
ATOM 4583 C C . TYR A 1 596 ? -7.967 -5.152 41.420 1.00 89.00 596 TYR A C 1
ATOM 4585 O O . TYR A 1 596 ? -7.243 -5.877 42.106 1.00 89.00 596 TYR A O 1
ATOM 4593 N N . HIS A 1 597 ? -7.487 -4.269 40.548 1.00 88.12 597 HIS A N 1
ATOM 4594 C CA . HIS A 1 597 ? -6.061 -4.056 40.312 1.00 88.12 597 HIS A CA 1
ATOM 4595 C C . HIS A 1 597 ? -5.537 -3.005 41.303 1.00 88.12 597 HIS A C 1
ATOM 4597 O O . HIS A 1 597 ? -5.622 -1.795 41.072 1.00 88.12 597 HIS A O 1
ATOM 4603 N N . GLY A 1 598 ? -5.083 -3.491 42.465 1.00 85.12 598 GLY A N 1
ATOM 4604 C CA . GLY A 1 598 ? -4.463 -2.681 43.518 1.00 85.12 598 GLY A CA 1
ATOM 4605 C C . GLY A 1 598 ? -3.072 -2.170 43.125 1.00 85.12 598 GLY A C 1
ATOM 4606 O O . GLY A 1 598 ? -2.805 -1.886 41.962 1.00 85.12 598 GLY A O 1
ATOM 4607 N N . VAL A 1 599 ? -2.165 -2.037 44.094 1.00 88.19 599 VAL A N 1
ATOM 4608 C CA . VAL A 1 599 ? -0.766 -1.695 43.780 1.00 88.19 599 VAL A CA 1
ATOM 4609 C C . VAL A 1 599 ? -0.163 -2.806 42.923 1.00 88.19 599 VAL A C 1
ATOM 4611 O O . VAL A 1 599 ? -0.269 -3.982 43.277 1.00 88.19 599 VAL A O 1
ATOM 4614 N N . LEU A 1 600 ? 0.432 -2.421 41.795 1.00 91.38 600 LEU A N 1
ATOM 4615 C CA . LEU A 1 600 ? 1.069 -3.358 40.877 1.00 91.38 600 LEU A CA 1
ATOM 4616 C C . LEU A 1 600 ? 2.304 -4.008 41.533 1.00 91.38 600 LEU A C 1
ATOM 4618 O O . LEU A 1 600 ? 2.900 -3.416 42.441 1.00 91.38 600 LEU A O 1
ATOM 4622 N N . PRO A 1 601 ? 2.705 -5.219 41.102 1.00 90.44 601 PRO A N 1
ATOM 4623 C CA . PRO A 1 601 ? 3.971 -5.816 41.518 1.00 90.44 601 PRO A CA 1
ATOM 4624 C C . PRO A 1 601 ? 5.146 -4.869 41.261 1.00 90.44 601 PRO A C 1
ATOM 4626 O O . PRO A 1 601 ? 5.119 -4.073 40.326 1.00 90.44 601 PRO A O 1
ATOM 4629 N N . ARG A 1 602 ? 6.201 -4.969 42.075 1.00 87.38 602 ARG A N 1
ATOM 4630 C CA . ARG A 1 602 ? 7.354 -4.054 42.012 1.00 87.38 602 ARG A CA 1
ATOM 4631 C C . ARG A 1 602 ? 8.076 -4.102 40.662 1.00 87.38 602 ARG A C 1
ATOM 4633 O O . ARG A 1 602 ? 8.761 -3.152 40.299 1.00 87.38 602 ARG A O 1
ATOM 4640 N N . GLU A 1 603 ? 7.967 -5.225 39.969 1.00 89.69 603 GLU A N 1
ATOM 4641 C CA . GLU A 1 603 ? 8.579 -5.493 38.674 1.00 89.69 603 GLU A CA 1
ATOM 4642 C C . GLU A 1 603 ? 7.836 -4.818 37.513 1.00 89.69 603 GLU A C 1
ATOM 4644 O O . GLU A 1 603 ? 8.394 -4.720 36.424 1.00 89.69 603 GLU A O 1
ATOM 4649 N N . VAL A 1 604 ? 6.602 -4.355 37.735 1.00 89.38 604 VAL A N 1
ATOM 4650 C CA . VAL A 1 604 ? 5.766 -3.696 36.728 1.00 89.38 604 VAL A CA 1
ATOM 4651 C C . VAL A 1 604 ? 5.819 -2.191 36.948 1.00 89.38 604 VAL A C 1
ATOM 4653 O O . VAL A 1 604 ? 5.497 -1.699 38.031 1.00 89.38 604 VAL A O 1
ATOM 4656 N N . ASP A 1 605 ? 6.212 -1.453 35.915 1.00 91.56 605 ASP A N 1
ATOM 4657 C CA . ASP A 1 605 ? 6.195 0.004 35.958 1.00 91.56 605 ASP A CA 1
ATOM 4658 C C . ASP A 1 605 ? 4.755 0.517 35.806 1.00 91.56 605 ASP A C 1
ATOM 4660 O O . ASP A 1 605 ? 4.045 0.192 34.859 1.00 91.56 605 ASP A O 1
ATOM 4664 N N . VAL A 1 606 ? 4.292 1.331 36.752 1.00 92.88 606 VAL A N 1
ATOM 4665 C CA . VAL A 1 606 ? 2.953 1.928 36.660 1.00 92.88 606 VAL A CA 1
ATOM 4666 C C . VAL A 1 606 ? 2.874 2.935 35.512 1.00 92.88 606 VAL A C 1
ATOM 4668 O O . VAL A 1 606 ? 1.825 3.057 34.885 1.00 92.88 606 VAL A O 1
ATOM 4671 N N . GLU A 1 607 ? 3.977 3.613 35.186 1.00 93.94 607 GLU A N 1
ATOM 4672 C CA . GLU A 1 607 ? 4.013 4.582 34.090 1.00 93.94 607 GLU A CA 1
ATOM 4673 C C . GLU A 1 607 ? 3.857 3.903 32.724 1.00 93.94 607 GLU A C 1
ATOM 4675 O O . GLU A 1 607 ? 3.258 4.489 31.826 1.00 93.94 607 GLU A O 1
ATOM 4680 N N . SER A 1 608 ? 4.330 2.661 32.560 1.00 94.00 608 SER A N 1
ATOM 4681 C CA . SER A 1 608 ? 4.176 1.920 31.302 1.00 94.00 608 SER A CA 1
ATOM 4682 C C . SER A 1 608 ? 2.725 1.493 31.070 1.00 94.00 608 SER A C 1
ATOM 4684 O O . SER A 1 608 ? 2.189 1.675 29.976 1.00 94.00 608 SER A O 1
ATOM 4686 N N . VAL A 1 609 ? 2.051 1.007 32.116 1.00 94.44 609 VAL A N 1
ATOM 4687 C CA . VAL A 1 609 ? 0.615 0.676 32.098 1.00 94.44 609 VAL A CA 1
ATOM 4688 C C . VAL A 1 609 ? -0.243 1.927 31.893 1.00 94.44 609 VAL A C 1
ATOM 4690 O O . VAL A 1 609 ? -1.265 1.878 31.207 1.00 94.44 609 VAL A O 1
ATOM 4693 N N . CYS A 1 610 ? 0.169 3.051 32.479 1.00 95.44 610 CYS A N 1
ATOM 4694 C CA . CYS A 1 610 ? -0.546 4.323 32.417 1.00 95.44 610 CYS A CA 1
ATOM 4695 C C . CYS A 1 610 ? -0.109 5.237 31.275 1.00 95.44 610 CYS A C 1
ATOM 4697 O O . CYS A 1 610 ? -0.547 6.393 31.204 1.00 95.44 610 CYS A O 1
ATOM 4699 N N . ASP A 1 611 ? 0.687 4.712 30.344 1.00 95.12 611 ASP A N 1
ATOM 4700 C CA . ASP A 1 611 ? 1.048 5.417 29.131 1.00 95.12 611 ASP A CA 1
ATOM 4701 C C . ASP A 1 611 ? -0.209 5.785 28.325 1.00 95.12 611 ASP A C 1
ATOM 4703 O O . ASP A 1 611 ? -1.145 4.998 28.138 1.00 95.12 611 ASP A O 1
ATOM 4707 N N . LYS A 1 612 ? -0.233 7.016 27.809 1.00 92.56 612 LYS A N 1
ATOM 4708 C CA . LYS A 1 612 ? -1.384 7.518 27.045 1.00 92.56 612 LYS A CA 1
ATOM 4709 C C . LYS A 1 612 ? -1.605 6.726 25.756 1.00 92.56 612 LYS A C 1
ATOM 4711 O O . LYS A 1 612 ? -2.751 6.576 25.339 1.00 92.56 612 LYS A O 1
ATOM 4716 N N . GLY A 1 613 ? -0.531 6.235 25.136 1.00 92.12 613 GLY A N 1
ATOM 4717 C CA . GLY A 1 613 ? -0.579 5.379 23.957 1.00 92.12 613 GLY A CA 1
ATOM 4718 C C . GLY A 1 613 ? -1.205 4.021 24.258 1.00 92.12 613 GLY A C 1
ATOM 4719 O O . GLY A 1 613 ? -2.023 3.564 23.464 1.00 92.12 613 GLY A O 1
ATOM 4720 N N . CYS A 1 614 ? -0.927 3.429 25.425 1.00 93.75 614 CYS A N 1
ATOM 4721 C CA . CYS A 1 614 ? -1.611 2.211 25.870 1.00 93.75 614 CYS A CA 1
ATOM 4722 C C . CYS A 1 614 ? -3.135 2.427 25.980 1.00 93.75 614 CYS A C 1
ATOM 4724 O O . CYS A 1 614 ? -3.921 1.677 25.392 1.00 93.75 614 CYS A O 1
ATOM 4726 N N . ALA A 1 615 ? -3.565 3.475 26.693 1.00 92.69 615 ALA A N 1
ATOM 4727 C CA . ALA A 1 615 ? -4.988 3.773 26.866 1.00 92.69 615 ALA A CA 1
ATOM 4728 C C . ALA A 1 615 ? -5.690 4.058 25.524 1.00 92.69 615 ALA A C 1
ATOM 4730 O O . ALA A 1 615 ? -6.816 3.603 25.304 1.00 92.69 615 ALA A O 1
ATOM 4731 N N . GLN A 1 616 ? -5.013 4.769 24.615 1.00 94.19 616 GLN A N 1
ATOM 4732 C CA . GLN A 1 616 ? -5.505 5.022 23.261 1.00 94.19 616 GLN A CA 1
ATOM 4733 C C . GLN A 1 616 ? -5.624 3.719 22.457 1.00 94.19 616 GLN A C 1
ATOM 4735 O O . GLN A 1 616 ? -6.688 3.460 21.908 1.00 94.19 616 GLN A O 1
ATOM 4740 N N . ALA A 1 617 ? -4.610 2.848 22.473 1.00 94.94 617 ALA A N 1
ATOM 4741 C CA . ALA A 1 617 ? -4.628 1.583 21.736 1.00 94.94 617 ALA A CA 1
ATOM 4742 C C . ALA A 1 617 ? -5.795 0.669 22.152 1.00 94.94 617 ALA A C 1
ATOM 4744 O O . ALA A 1 617 ? -6.466 0.086 21.301 1.00 94.94 617 ALA A O 1
ATOM 4745 N N . ILE A 1 618 ? -6.085 0.579 23.454 1.00 96.06 618 ILE A N 1
ATOM 4746 C CA . ILE A 1 618 ? -7.257 -0.156 23.954 1.00 96.06 618 ILE A CA 1
ATOM 4747 C C . ILE A 1 618 ? -8.568 0.516 23.535 1.00 96.06 618 ILE A C 1
ATOM 4749 O O . ILE A 1 618 ? -9.530 -0.171 23.183 1.00 96.06 618 ILE A O 1
ATOM 4753 N N . SER A 1 619 ? -8.630 1.848 23.558 1.00 95.31 619 SER A N 1
ATOM 4754 C CA . SER A 1 619 ? -9.799 2.592 23.078 1.00 95.31 619 SER A CA 1
ATOM 4755 C C . SER A 1 619 ? -10.059 2.344 21.588 1.00 95.31 619 SER A C 1
ATOM 4757 O O . SER A 1 619 ? -11.211 2.161 21.193 1.00 95.31 619 SER A O 1
ATOM 4759 N N . ASP A 1 620 ? -9.010 2.292 20.770 1.00 95.38 620 ASP A N 1
ATOM 4760 C CA . ASP A 1 620 ? -9.101 2.080 19.324 1.00 95.38 620 ASP A CA 1
ATOM 4761 C C . ASP A 1 620 ? -9.557 0.662 19.002 1.00 95.38 620 ASP A C 1
ATOM 4763 O O . ASP A 1 620 ? -10.490 0.485 18.215 1.00 95.38 620 ASP A O 1
ATOM 4767 N N . TRP A 1 621 ? -8.987 -0.335 19.689 1.00 96.62 621 TRP A N 1
ATOM 4768 C CA . TRP A 1 621 ? -9.432 -1.726 19.605 1.00 96.62 621 TRP A CA 1
ATOM 4769 C C . TRP A 1 621 ? -10.927 -1.842 19.919 1.00 96.62 621 TRP A C 1
ATOM 4771 O O . TRP A 1 621 ? -11.695 -2.391 19.129 1.00 96.62 621 TRP A O 1
ATOM 4781 N N . ARG A 1 622 ? -11.381 -1.252 21.035 1.00 95.44 622 ARG A N 1
ATOM 4782 C CA . ARG A 1 622 ? -12.799 -1.287 21.435 1.00 95.44 622 ARG A CA 1
ATOM 4783 C C . ARG A 1 622 ? -13.692 -0.584 20.419 1.00 95.44 622 ARG A C 1
ATOM 4785 O O . ARG A 1 622 ? -14.721 -1.127 20.044 1.00 95.44 622 ARG A O 1
ATOM 4792 N N . SER A 1 623 ? -13.284 0.590 19.942 1.00 95.69 623 SER A N 1
ATOM 4793 C CA . SER A 1 623 ? -14.022 1.363 18.938 1.00 95.69 623 SER A CA 1
ATOM 4794 C C . SER A 1 623 ? -14.182 0.597 17.619 1.00 95.69 623 SER A C 1
ATOM 4796 O O . SER A 1 623 ? -15.267 0.597 17.027 1.00 95.69 623 SER A O 1
ATOM 4798 N N . ALA A 1 624 ? -13.128 -0.093 17.172 1.00 96.44 624 ALA A N 1
ATOM 4799 C CA . ALA A 1 624 ? -13.172 -0.957 15.998 1.00 96.44 624 ALA A CA 1
ATOM 4800 C C . ALA A 1 624 ? -14.112 -2.151 16.222 1.00 96.44 624 ALA A C 1
ATOM 4802 O O . ALA A 1 624 ? -14.995 -2.397 15.400 1.00 96.44 624 ALA A O 1
ATOM 4803 N N . VAL A 1 625 ? -13.991 -2.846 17.356 1.00 96.88 625 VAL A N 1
ATOM 4804 C CA . VAL A 1 625 ? -14.855 -3.984 17.700 1.00 96.88 625 VAL A CA 1
ATOM 4805 C C . VAL A 1 625 ? -16.322 -3.561 17.790 1.00 96.88 625 VAL A C 1
ATOM 4807 O O . VAL A 1 625 ? -17.170 -4.168 17.142 1.00 96.88 625 VAL A O 1
ATOM 4810 N N . ASP A 1 626 ? -16.636 -2.474 18.490 1.00 95.25 626 ASP A N 1
ATOM 4811 C CA . ASP A 1 626 ? -18.001 -1.944 18.583 1.00 95.25 626 ASP A CA 1
ATOM 4812 C C . ASP A 1 626 ? -18.551 -1.564 17.197 1.00 95.25 626 ASP A C 1
ATOM 4814 O O . ASP A 1 626 ? -19.726 -1.786 16.897 1.00 95.25 626 ASP A O 1
ATOM 4818 N N . THR A 1 627 ? -17.696 -1.028 16.321 1.00 96.12 627 THR A N 1
ATOM 4819 C CA . THR A 1 627 ? -18.067 -0.630 14.958 1.00 96.12 627 THR A CA 1
ATOM 4820 C C . THR A 1 627 ? -18.373 -1.826 14.054 1.00 96.12 627 THR A C 1
ATOM 4822 O O . THR A 1 627 ? -19.381 -1.793 13.346 1.00 96.12 627 THR A O 1
ATOM 4825 N N . TYR A 1 628 ? -17.518 -2.850 14.040 1.00 96.62 628 TYR A N 1
ATOM 4826 C CA . TYR A 1 628 ? -17.583 -3.936 13.052 1.00 96.62 628 TYR A CA 1
ATOM 4827 C C . TYR A 1 628 ? -18.279 -5.195 13.563 1.00 96.62 628 TYR A C 1
ATOM 4829 O O . TYR A 1 628 ? -18.886 -5.924 12.779 1.00 96.62 628 TYR A O 1
ATOM 4837 N N . CYS A 1 629 ? -18.242 -5.444 14.869 1.00 95.50 629 CYS A N 1
ATOM 4838 C CA . CYS A 1 629 ? -18.943 -6.562 15.491 1.00 95.50 629 CYS A CA 1
ATOM 4839 C C . CYS A 1 629 ? -20.368 -6.179 15.907 1.00 95.50 629 CYS A C 1
ATOM 4841 O O . CYS A 1 629 ? -21.265 -7.024 15.882 1.00 95.50 629 CYS A O 1
ATOM 4843 N N . GLY A 1 630 ? -20.607 -4.912 16.267 1.00 90.69 630 GLY A N 1
ATOM 4844 C CA . GLY A 1 630 ? -21.910 -4.438 16.732 1.00 90.69 630 GLY A CA 1
ATOM 4845 C C . GLY A 1 630 ? -22.434 -5.278 17.901 1.00 90.69 630 GLY A C 1
ATOM 4846 O O . GLY A 1 630 ? -21.759 -5.453 18.909 1.00 90.69 630 GLY A O 1
ATOM 4847 N N . ASN A 1 631 ? -23.631 -5.849 17.746 1.00 90.81 631 ASN A N 1
ATOM 4848 C CA . ASN A 1 631 ? -24.262 -6.698 18.767 1.00 90.81 631 ASN A CA 1
ATOM 4849 C C . ASN A 1 631 ? -23.891 -8.188 18.647 1.00 90.81 631 ASN A C 1
ATOM 4851 O O . ASN A 1 631 ? -24.594 -9.033 19.203 1.00 90.81 631 ASN A O 1
ATOM 4855 N N . ALA A 1 632 ? -22.853 -8.537 17.882 1.00 92.75 632 ALA A N 1
ATOM 4856 C CA . ALA A 1 632 ? -22.423 -9.922 17.753 1.00 92.75 632 ALA A CA 1
ATOM 4857 C C . ALA A 1 632 ? -21.928 -10.475 19.098 1.00 92.75 632 ALA A C 1
ATOM 4859 O O . ALA A 1 632 ? -21.292 -9.779 19.898 1.00 92.75 632 ALA A O 1
ATOM 4860 N N . THR A 1 633 ? -22.224 -11.750 19.334 1.00 93.69 633 THR A N 1
ATOM 4861 C CA . THR A 1 633 ? -21.897 -12.445 20.575 1.00 93.69 633 THR A CA 1
ATOM 4862 C C . THR A 1 633 ? -21.147 -13.740 20.305 1.00 93.69 633 THR A C 1
ATOM 4864 O O . THR A 1 633 ? -21.366 -14.424 19.302 1.00 93.69 633 THR A O 1
ATOM 4867 N N . TRP A 1 634 ? -20.274 -14.089 21.244 1.00 92.19 634 TRP A N 1
ATOM 4868 C CA . TRP A 1 634 ? -19.659 -15.405 21.352 1.00 92.19 634 TRP A CA 1
ATOM 4869 C C . TRP A 1 634 ? -20.721 -16.477 21.656 1.00 92.19 634 TRP A C 1
ATOM 4871 O O . TRP A 1 634 ? -21.855 -16.168 22.034 1.00 92.19 634 TRP A O 1
ATOM 4881 N N . HIS A 1 635 ? -20.369 -17.762 21.536 1.00 88.69 635 HIS A N 1
ATOM 4882 C CA . HIS A 1 635 ? -21.316 -18.867 21.755 1.00 88.69 635 HIS A CA 1
ATOM 4883 C C . HIS A 1 635 ? -21.959 -18.869 23.148 1.00 88.69 635 HIS A C 1
ATOM 4885 O O . HIS A 1 635 ? -23.126 -19.221 23.294 1.00 88.69 635 HIS A O 1
ATOM 4891 N N . ASN A 1 636 ? -21.223 -18.422 24.163 1.00 88.12 636 ASN A N 1
ATOM 4892 C CA . ASN A 1 636 ? -21.708 -18.284 25.537 1.00 88.12 636 ASN A CA 1
ATOM 4893 C C . ASN A 1 636 ? -22.623 -17.057 25.760 1.00 88.12 636 ASN A C 1
ATOM 4895 O O . ASN A 1 636 ? -23.014 -16.791 26.893 1.00 88.12 636 ASN A O 1
ATOM 4899 N N . GLY A 1 637 ? -22.949 -16.296 24.710 1.00 88.94 637 GLY A N 1
ATOM 4900 C CA . GLY A 1 637 ? -23.788 -15.098 24.777 1.00 88.94 637 GLY A CA 1
ATOM 4901 C C . GLY A 1 637 ? -23.048 -13.817 25.171 1.00 88.94 637 GLY A C 1
ATOM 4902 O O . GLY A 1 637 ? -23.671 -12.757 25.209 1.00 88.94 637 GLY A O 1
ATOM 4903 N N . ALA A 1 638 ? -21.739 -13.872 25.435 1.00 88.94 638 ALA A N 1
ATOM 4904 C CA . ALA A 1 638 ? -20.953 -12.684 25.749 1.00 88.94 638 ALA A CA 1
ATOM 4905 C C . ALA A 1 638 ? -20.772 -11.791 24.510 1.00 88.94 638 ALA A C 1
ATOM 4907 O O . ALA A 1 638 ? -20.546 -12.291 23.411 1.00 88.94 638 ALA A O 1
ATOM 4908 N N . ALA A 1 639 ? -20.838 -10.469 24.684 1.00 92.31 639 ALA A N 1
ATOM 4909 C CA . ALA A 1 639 ? -20.571 -9.513 23.606 1.00 92.31 639 ALA A CA 1
ATOM 4910 C C . ALA A 1 639 ? -19.133 -9.643 23.079 1.00 92.31 639 ALA A C 1
ATOM 4912 O O . ALA A 1 639 ? -18.221 -9.905 23.862 1.00 92.31 639 ALA A O 1
ATOM 4913 N N . ALA A 1 640 ? -18.921 -9.411 21.779 1.00 93.56 640 ALA A N 1
ATOM 4914 C CA . ALA A 1 640 ? -17.618 -9.567 21.124 1.00 93.56 640 ALA A CA 1
ATOM 4915 C C . ALA A 1 640 ? -16.473 -8.845 21.869 1.00 93.56 640 ALA A C 1
ATOM 4917 O O . ALA A 1 640 ? -15.472 -9.464 22.219 1.00 93.56 640 ALA A O 1
ATOM 4918 N N . GLY A 1 641 ? -16.666 -7.561 22.199 1.00 93.25 641 GLY A N 1
ATOM 4919 C CA . GLY A 1 641 ? -15.667 -6.693 22.842 1.00 93.25 641 GLY A CA 1
ATOM 4920 C C . GLY A 1 641 ? -15.575 -6.779 24.367 1.00 93.25 641 GLY A C 1
ATOM 4921 O O . GLY A 1 641 ? -15.006 -5.883 25.000 1.00 93.25 641 GLY A O 1
ATOM 4922 N N . VAL A 1 642 ? -16.155 -7.814 24.987 1.00 92.75 642 VAL A N 1
ATOM 4923 C CA . VAL A 1 642 ? -16.177 -7.957 26.451 1.00 92.75 642 VAL A CA 1
ATOM 4924 C C . VAL A 1 642 ? -14.779 -7.919 27.065 1.00 92.75 642 VAL A C 1
ATOM 4926 O O . VAL A 1 642 ? -14.561 -7.187 28.029 1.00 92.75 642 VAL A O 1
ATOM 4929 N N . LEU A 1 643 ? -13.835 -8.685 26.517 1.00 93.88 643 LEU A N 1
ATOM 4930 C CA . LEU A 1 643 ? -12.526 -8.863 27.140 1.00 93.88 643 LEU A CA 1
ATOM 4931 C C . LEU A 1 643 ? -11.739 -7.547 27.151 1.00 93.88 643 LEU A C 1
ATOM 4933 O O . LEU A 1 643 ? -11.231 -7.151 28.195 1.00 93.88 643 LEU A O 1
ATOM 4937 N N . GLY A 1 644 ? -11.756 -6.790 26.050 1.00 94.56 644 GLY A N 1
ATOM 4938 C CA . GLY A 1 644 ? -11.144 -5.457 26.015 1.00 94.56 644 GLY A CA 1
ATOM 4939 C C . GLY A 1 644 ? -11.837 -4.437 26.923 1.00 94.56 644 GLY A C 1
ATOM 4940 O O . GLY A 1 644 ? -11.206 -3.481 27.373 1.00 94.56 644 GLY A O 1
ATOM 4941 N N . SER A 1 645 ? -13.116 -4.640 27.256 1.00 93.56 645 SER A N 1
ATOM 4942 C CA . SER A 1 645 ? -13.810 -3.797 28.238 1.00 93.56 645 SER A CA 1
ATOM 4943 C C . SER A 1 645 ? -13.305 -4.031 29.666 1.00 93.56 645 SER A C 1
ATOM 4945 O O . SER A 1 645 ? -13.206 -3.064 30.422 1.00 93.56 645 SER A O 1
ATOM 4947 N N . PHE A 1 646 ? -12.925 -5.266 30.021 1.00 94.81 646 PHE A N 1
ATOM 4948 C CA . PHE A 1 646 ? -12.238 -5.550 31.288 1.00 94.81 646 PHE A CA 1
ATOM 4949 C C . PHE A 1 646 ? -10.849 -4.914 31.327 1.00 94.81 646 PHE A C 1
ATOM 4951 O O . PHE A 1 646 ? -10.549 -4.194 32.277 1.00 94.81 646 PHE A O 1
ATOM 4958 N N . VAL A 1 647 ? -10.061 -5.069 30.259 1.00 95.75 647 VAL A N 1
ATOM 4959 C CA . VAL A 1 647 ? -8.715 -4.481 30.172 1.00 95.75 647 VAL A CA 1
ATOM 4960 C C . VAL A 1 647 ? -8.780 -2.959 30.321 1.00 95.75 647 VAL A C 1
ATOM 4962 O O . VAL A 1 647 ? -8.091 -2.369 31.151 1.00 95.75 647 VAL A O 1
ATOM 4965 N N . SER A 1 648 ? -9.686 -2.313 29.581 1.00 95.19 648 SER A N 1
ATOM 4966 C CA . SER A 1 648 ? -9.909 -0.867 29.660 1.00 95.19 648 SER A CA 1
ATOM 4967 C C . SER A 1 648 ? -10.333 -0.413 31.057 1.00 95.19 648 SER A C 1
ATOM 4969 O O . SER A 1 648 ? -9.870 0.625 31.532 1.00 95.19 648 SER A O 1
ATOM 4971 N N . GLN A 1 649 ? -11.192 -1.183 31.732 1.00 94.69 649 GLN A N 1
ATOM 4972 C CA . GLN A 1 649 ? -11.582 -0.894 33.108 1.00 94.69 649 GLN A CA 1
ATOM 4973 C C . GLN A 1 649 ? -10.389 -1.015 34.064 1.00 94.69 649 GLN A C 1
ATOM 4975 O O . GLN A 1 649 ? -10.195 -0.120 34.884 1.00 94.69 649 GLN A O 1
ATOM 4980 N N . GLY A 1 650 ? -9.578 -2.067 33.933 1.00 94.94 650 GLY A N 1
ATOM 4981 C CA . GLY A 1 650 ? -8.371 -2.272 34.733 1.00 94.94 650 GLY A CA 1
ATOM 4982 C C . GLY A 1 650 ? -7.353 -1.143 34.569 1.00 94.94 650 GLY A C 1
ATOM 4983 O O . GLY A 1 650 ? -6.795 -0.682 35.565 1.00 94.94 650 GLY A O 1
ATOM 4984 N N . ILE A 1 651 ? -7.169 -0.627 33.347 1.00 95.19 651 ILE A N 1
ATOM 4985 C CA . ILE A 1 651 ? -6.298 0.531 33.070 1.00 95.19 651 ILE A CA 1
ATOM 4986 C C . ILE A 1 651 ? -6.862 1.797 33.717 1.00 95.19 651 ILE A C 1
ATOM 4988 O O . ILE A 1 651 ? -6.153 2.467 34.464 1.00 95.19 651 ILE A O 1
ATOM 4992 N N . ASN A 1 652 ? -8.145 2.108 33.504 1.00 94.50 652 ASN A N 1
ATOM 4993 C CA . ASN A 1 652 ? -8.783 3.288 34.104 1.00 94.50 652 ASN A CA 1
ATOM 4994 C C . ASN A 1 652 ? -8.673 3.288 35.632 1.00 94.50 652 ASN A C 1
ATOM 4996 O O . ASN A 1 652 ? -8.423 4.325 36.248 1.00 94.50 652 ASN A O 1
ATOM 5000 N N . GLU A 1 653 ? -8.864 2.115 36.231 1.00 93.75 653 GLU A N 1
ATOM 5001 C CA . GLU A 1 653 ? -8.698 1.893 37.655 1.00 93.75 653 GLU A CA 1
ATOM 5002 C C . GLU A 1 653 ? -7.242 2.125 38.066 1.00 93.75 653 GLU A C 1
ATOM 5004 O O . GLU A 1 653 ? -6.961 3.036 38.841 1.00 93.75 653 GLU A O 1
ATOM 5009 N N . THR A 1 654 ? -6.297 1.365 37.525 1.00 94.88 654 THR A N 1
ATOM 5010 C CA . THR A 1 654 ? -4.872 1.456 37.881 1.00 94.88 654 THR A CA 1
ATOM 5011 C C . THR A 1 654 ? -4.314 2.877 37.748 1.00 94.88 654 THR A C 1
ATOM 5013 O O . THR A 1 654 ? -3.612 3.352 38.640 1.00 94.88 654 THR A O 1
ATOM 5016 N N . CYS A 1 655 ? -4.711 3.590 36.695 1.00 95.69 655 CYS A N 1
ATOM 5017 C CA . CYS A 1 655 ? -4.163 4.891 36.315 1.00 95.69 655 CYS A CA 1
ATOM 5018 C C . CYS A 1 655 ? -4.900 6.094 36.904 1.00 95.69 655 CYS A C 1
ATOM 5020 O O . CYS A 1 655 ? -4.631 7.242 36.546 1.00 95.69 655 CYS A O 1
ATOM 5022 N N . GLN A 1 656 ? -5.828 5.860 37.832 1.00 96.06 656 GLN A N 1
ATOM 5023 C CA . GLN A 1 656 ? -6.479 6.931 38.567 1.00 96.06 656 GLN A CA 1
ATOM 5024 C C . GLN A 1 656 ? -5.451 7.702 39.410 1.00 96.06 656 GLN A C 1
ATOM 5026 O O . GLN A 1 656 ? -4.785 7.120 40.267 1.00 96.06 656 GLN A O 1
ATOM 5031 N N . THR A 1 657 ? -5.390 9.022 39.238 1.00 95.44 657 THR A N 1
ATOM 5032 C CA . THR A 1 657 ? -4.540 9.916 40.033 1.00 95.44 657 THR A CA 1
ATOM 5033 C C . THR A 1 657 ? -5.357 10.899 40.870 1.00 95.44 657 THR A C 1
ATOM 5035 O O . THR A 1 657 ? -6.524 11.184 40.586 1.00 95.44 657 THR A O 1
ATOM 5038 N N . ASP A 1 658 ? -4.751 11.404 41.945 1.00 93.94 658 ASP A N 1
ATOM 5039 C CA . ASP A 1 658 ? -5.285 12.538 42.695 1.00 93.94 658 ASP A CA 1
ATOM 5040 C C . ASP A 1 658 ? -4.992 13.878 41.993 1.00 93.94 658 ASP A C 1
ATOM 5042 O O . ASP A 1 658 ? -4.317 13.952 40.966 1.00 93.94 658 ASP A O 1
ATOM 5046 N N . LYS A 1 659 ? -5.465 14.984 42.578 1.00 91.19 659 LYS A N 1
ATOM 5047 C CA . LYS A 1 659 ? -5.237 16.341 42.044 1.00 91.19 659 LYS A CA 1
ATOM 5048 C C . LYS A 1 659 ? -3.760 16.758 42.005 1.00 91.19 659 LYS A C 1
ATOM 5050 O O . LYS A 1 659 ? -3.438 17.753 41.364 1.00 91.19 659 LYS A O 1
ATOM 5055 N N . THR A 1 660 ? -2.882 16.050 42.716 1.00 92.38 660 THR A N 1
ATOM 5056 C CA . THR A 1 660 ? -1.433 16.298 42.739 1.00 92.38 660 THR A CA 1
ATOM 5057 C C . THR A 1 660 ? -0.671 15.431 41.736 1.00 92.38 660 THR A C 1
ATOM 5059 O O . THR A 1 660 ? 0.535 15.610 41.589 1.00 92.38 660 THR A O 1
ATOM 5062 N N . GLY A 1 661 ? -1.363 14.524 41.037 1.00 91.75 661 GLY A N 1
ATOM 5063 C CA . GLY A 1 661 ? -0.782 13.592 40.073 1.00 91.75 661 GLY A CA 1
ATOM 5064 C C . GLY A 1 661 ? -0.265 12.291 40.688 1.00 91.75 661 GLY A C 1
ATOM 5065 O O . GLY A 1 661 ? 0.384 11.523 39.991 1.00 91.75 661 GLY A O 1
ATOM 5066 N N . LYS A 1 662 ? -0.532 12.011 41.971 1.00 93.50 662 LYS A N 1
ATOM 5067 C CA . LYS A 1 662 ? -0.129 10.745 42.605 1.00 93.50 662 LYS A CA 1
ATOM 5068 C C . LYS A 1 662 ? -1.135 9.645 42.305 1.00 93.50 662 LYS A C 1
ATOM 5070 O O . LYS A 1 662 ? -2.340 9.882 42.404 1.00 93.50 662 LYS A O 1
ATOM 5075 N N . TYR A 1 663 ? -0.654 8.436 42.020 1.00 95.62 663 TYR A N 1
ATOM 5076 C CA . TYR A 1 663 ? -1.524 7.285 41.792 1.00 95.62 663 TYR A CA 1
ATOM 5077 C C . TYR A 1 663 ? -2.349 6.947 43.028 1.00 95.62 663 TYR A C 1
ATOM 5079 O O . TYR A 1 663 ? -1.854 6.826 44.153 1.00 95.62 663 TYR A O 1
ATOM 5087 N N . CYS A 1 664 ? -3.644 6.760 42.806 1.00 96.50 664 CYS A N 1
ATOM 5088 C CA . CYS A 1 664 ? -4.589 6.486 43.870 1.00 96.50 664 CYS A CA 1
ATOM 5089 C C . CYS A 1 664 ? -4.368 5.119 44.512 1.00 96.50 664 CYS A C 1
ATOM 5091 O O . CYS A 1 664 ? -4.630 4.986 45.705 1.00 96.50 664 CYS A O 1
ATOM 5093 N N . ASN A 1 665 ? -3.835 4.138 43.778 1.00 94.94 665 ASN A N 1
ATOM 5094 C CA . ASN A 1 665 ? -3.469 2.845 44.354 1.00 94.94 665 ASN A CA 1
ATOM 5095 C C . ASN A 1 665 ? -2.419 2.998 45.470 1.00 94.94 665 ASN A C 1
ATOM 5097 O O . ASN A 1 665 ? -2.590 2.413 46.537 1.00 94.94 665 ASN A O 1
ATOM 5101 N N . ASP A 1 666 ? -1.418 3.868 45.304 1.00 93.50 666 ASP A N 1
ATOM 5102 C CA . ASP A 1 666 ? -0.387 4.113 46.326 1.00 93.50 666 ASP A CA 1
ATOM 5103 C C . ASP A 1 666 ? -0.919 4.840 47.561 1.00 93.50 666 ASP A C 1
ATOM 5105 O O . ASP A 1 666 ? -0.420 4.653 48.675 1.00 93.50 666 ASP A O 1
ATOM 5109 N N . ILE A 1 667 ? -1.915 5.706 47.365 1.00 95.00 667 ILE A N 1
ATOM 5110 C CA . ILE A 1 667 ? -2.587 6.423 48.450 1.00 95.00 667 ILE A CA 1
ATOM 5111 C C . ILE A 1 667 ? -3.467 5.448 49.235 1.00 95.00 667 ILE A C 1
ATOM 5113 O O . ILE A 1 667 ? -3.342 5.363 50.455 1.00 95.00 667 ILE A O 1
ATOM 5117 N N . ILE A 1 668 ? -4.309 4.681 48.536 1.00 94.56 668 ILE A N 1
ATOM 5118 C CA . ILE A 1 668 ? -5.253 3.728 49.133 1.00 94.56 668 ILE A CA 1
ATOM 5119 C C . ILE A 1 668 ? -4.508 2.600 49.856 1.00 94.56 668 ILE A C 1
ATOM 5121 O O . ILE A 1 668 ? -4.937 2.174 50.923 1.00 94.56 668 ILE A O 1
ATOM 5125 N N . ASN A 1 669 ? -3.359 2.153 49.346 1.00 93.50 669 ASN A N 1
ATOM 5126 C CA . ASN A 1 669 ? -2.553 1.111 49.990 1.00 93.50 669 ASN A CA 1
ATOM 5127 C C . ASN A 1 669 ? -2.008 1.510 51.373 1.00 93.50 669 ASN A C 1
ATOM 5129 O O . ASN A 1 669 ? -1.634 0.652 52.166 1.00 93.50 669 ASN A O 1
ATOM 5133 N N . LYS A 1 670 ? -1.955 2.813 51.674 1.00 93.81 670 LYS A N 1
ATOM 5134 C CA . LYS A 1 670 ? -1.512 3.342 52.975 1.00 93.81 670 LYS A CA 1
ATOM 5135 C C . LYS A 1 670 ? -2.660 3.531 53.962 1.00 93.81 670 LYS A C 1
ATOM 5137 O O . LYS A 1 670 ? -2.419 4.006 55.070 1.00 93.81 670 LYS A O 1
ATOM 5142 N N . PHE A 1 671 ? -3.890 3.219 53.562 1.00 94.56 671 PHE A N 1
ATOM 5143 C CA . PHE A 1 671 ? -5.050 3.378 54.423 1.00 94.56 671 PHE A CA 1
ATOM 5144 C C . PHE A 1 671 ? -5.048 2.378 55.566 1.00 94.56 671 PHE A C 1
ATOM 5146 O O . PHE A 1 671 ? -4.452 1.300 55.510 1.00 94.56 671 PHE A O 1
ATOM 5153 N N . THR A 1 672 ? -5.748 2.757 56.624 1.00 92.69 672 THR A N 1
ATOM 5154 C CA . THR A 1 672 ? -5.860 1.960 57.830 1.00 92.69 672 THR A CA 1
ATOM 5155 C C . THR A 1 672 ? -6.599 0.661 57.513 1.00 92.69 672 THR A C 1
ATOM 5157 O O . THR A 1 672 ? -7.758 0.668 57.094 1.00 92.69 672 THR A O 1
ATOM 5160 N N . VAL A 1 673 ? -5.941 -0.477 57.745 1.00 87.44 673 VAL A N 1
ATOM 5161 C CA . VAL A 1 673 ? -6.562 -1.796 57.577 1.00 87.44 673 VAL A CA 1
ATOM 5162 C C . VAL A 1 673 ? -7.600 -1.996 58.681 1.00 87.44 673 VAL A C 1
ATOM 5164 O O . VAL A 1 673 ? -7.266 -2.098 59.861 1.00 87.44 673 VAL A O 1
ATOM 5167 N N . VAL A 1 674 ? -8.876 -2.049 58.300 1.00 84.62 674 VAL A N 1
ATOM 5168 C CA . VAL A 1 674 ? -10.007 -2.201 59.224 1.00 84.62 674 VAL A CA 1
ATOM 5169 C C . VAL A 1 674 ? -10.796 -3.471 58.928 1.00 84.62 674 VAL A C 1
ATOM 5171 O O . VAL A 1 674 ? -10.950 -3.873 57.780 1.00 84.62 674 VAL A O 1
ATOM 5174 N N . ASN A 1 675 ? -11.353 -4.093 59.970 1.00 82.19 675 ASN A N 1
ATOM 5175 C CA . ASN A 1 675 ? -12.184 -5.295 59.832 1.00 82.19 675 ASN A CA 1
ATOM 5176 C C . ASN A 1 675 ? -13.646 -5.011 59.439 1.00 82.19 675 ASN A C 1
ATOM 5178 O O . ASN A 1 675 ? -14.415 -5.941 59.213 1.00 82.19 675 ASN A O 1
ATOM 5182 N N . SER A 1 676 ? -14.043 -3.738 59.381 1.00 84.56 676 SER A N 1
ATOM 5183 C CA . SER A 1 676 ? -15.367 -3.292 58.945 1.00 84.56 676 SER A CA 1
ATOM 5184 C C . SER A 1 676 ? -15.295 -1.851 58.452 1.00 84.56 676 SER A C 1
ATOM 5186 O O . SER A 1 676 ? -14.642 -1.022 59.090 1.00 84.56 676 SER A O 1
ATOM 5188 N N . ILE A 1 677 ? -16.032 -1.528 57.391 1.00 87.50 677 ILE A N 1
ATOM 5189 C CA . ILE A 1 677 ? -16.009 -0.205 56.754 1.00 87.50 677 ILE A CA 1
ATOM 5190 C C . ILE A 1 677 ? -16.395 0.956 57.690 1.00 87.50 677 ILE A C 1
ATOM 5192 O O . ILE A 1 677 ? -15.863 2.056 57.563 1.00 87.50 677 ILE A O 1
ATOM 5196 N N . ASP A 1 678 ? -17.249 0.714 58.690 1.00 85.38 678 ASP A N 1
ATOM 5197 C CA . ASP A 1 678 ? -17.648 1.731 59.675 1.00 85.38 678 ASP A CA 1
ATOM 5198 C C . ASP A 1 678 ? -16.466 2.268 60.495 1.00 85.38 678 ASP A C 1
ATOM 5200 O O . ASP A 1 678 ? -16.482 3.418 60.932 1.00 85.38 678 ASP A O 1
ATOM 5204 N N . LYS A 1 679 ? -15.418 1.455 60.668 1.00 88.81 679 LYS A N 1
ATOM 5205 C CA . LYS A 1 679 ? -14.215 1.812 61.432 1.00 88.81 679 LYS A CA 1
ATOM 5206 C C . LYS A 1 679 ? -13.167 2.540 60.599 1.00 88.81 679 LYS A C 1
ATOM 5208 O O . LYS A 1 679 ? -12.169 2.984 61.158 1.00 88.81 679 LYS A O 1
ATOM 5213 N N . MET A 1 680 ? -13.373 2.660 59.288 1.00 92.12 680 MET A N 1
ATOM 5214 C CA . MET A 1 680 ? -12.444 3.374 58.421 1.00 92.12 680 MET A CA 1
ATOM 5215 C C . MET A 1 680 ? -12.409 4.865 58.808 1.00 92.12 680 MET A C 1
ATOM 5217 O O . MET A 1 680 ? -13.480 5.469 58.992 1.00 92.12 680 MET A O 1
ATOM 5221 N N . PRO A 1 681 ? -11.219 5.478 58.946 1.00 94.69 681 PRO A N 1
ATOM 5222 C CA . PRO A 1 681 ? -11.082 6.908 59.207 1.00 94.69 681 PRO A CA 1
ATOM 5223 C C . PRO A 1 681 ? -11.839 7.760 58.180 1.00 94.69 681 PRO A C 1
ATOM 5225 O O . PRO A 1 681 ? -11.812 7.484 56.981 1.00 94.69 681 PRO A O 1
ATOM 5228 N N . THR A 1 682 ? -12.532 8.812 58.638 1.00 92.62 682 THR A N 1
ATOM 5229 C CA . THR A 1 682 ? -13.362 9.652 57.751 1.00 92.62 682 THR A CA 1
ATOM 5230 C C . THR A 1 682 ? -12.531 10.321 56.658 1.00 92.62 682 THR A C 1
ATOM 5232 O O . THR A 1 682 ? -12.988 10.416 55.530 1.00 92.62 682 THR A O 1
ATOM 5235 N N . ASN A 1 683 ? -11.308 10.755 56.955 1.00 93.81 683 ASN A N 1
ATOM 5236 C CA . ASN A 1 683 ? -10.406 11.367 55.975 1.00 93.81 683 ASN A CA 1
ATOM 5237 C C . ASN A 1 683 ? -9.960 10.394 54.866 1.00 93.81 683 ASN A C 1
ATOM 5239 O O . ASN A 1 683 ? -9.790 10.822 53.730 1.00 93.81 683 ASN A O 1
ATOM 5243 N N . GLU A 1 684 ? -9.791 9.105 55.174 1.00 95.06 684 GLU A N 1
ATOM 5244 C CA . GLU A 1 684 ? -9.442 8.071 54.189 1.00 95.06 684 GLU A CA 1
ATOM 5245 C C . GLU A 1 684 ? -10.667 7.672 53.354 1.00 95.06 684 GLU A C 1
ATOM 5247 O O . GLU A 1 684 ? -10.613 7.688 52.121 1.00 95.06 684 GLU A O 1
ATOM 5252 N N . LEU A 1 685 ? -11.803 7.405 54.016 1.00 94.00 685 LEU A N 1
ATOM 5253 C CA . LEU A 1 685 ? -13.079 7.093 53.360 1.00 94.00 685 LEU A CA 1
ATOM 5254 C C . LEU A 1 685 ? -13.529 8.229 52.432 1.00 94.00 685 LEU A C 1
ATOM 5256 O O . LEU A 1 685 ? -14.039 7.974 51.343 1.00 94.00 685 LEU A O 1
ATOM 5260 N N . CYS A 1 686 ? -13.330 9.474 52.867 1.00 94.44 686 CYS A N 1
ATOM 5261 C CA . CYS A 1 686 ? -13.695 10.673 52.123 1.00 94.44 686 CYS A CA 1
ATOM 5262 C C . CYS A 1 686 ? -12.566 11.230 51.251 1.00 94.44 686 CYS A C 1
ATOM 5264 O O . CYS A 1 686 ? -12.678 12.353 50.761 1.00 94.44 686 CYS A O 1
ATOM 5266 N N . SER A 1 687 ? -11.480 10.480 51.063 1.00 94.94 687 SER A N 1
ATOM 5267 C CA . SER A 1 687 ? -10.406 10.900 50.168 1.00 94.94 687 SER A CA 1
ATOM 5268 C C . SER A 1 687 ? -10.891 10.958 48.717 1.00 94.94 687 SER A C 1
ATOM 5270 O O . SER A 1 687 ? -11.678 10.117 48.270 1.00 94.94 687 SER A O 1
ATOM 5272 N N . ASP A 1 688 ? -10.366 11.922 47.955 1.00 93.25 688 ASP A N 1
ATOM 5273 C CA . ASP A 1 688 ? -10.677 12.073 46.528 1.00 93.25 688 ASP A CA 1
ATOM 5274 C C . ASP A 1 688 ? -10.384 10.774 45.752 1.00 93.25 688 ASP A C 1
ATOM 5276 O O . ASP A 1 688 ? -11.180 10.353 44.910 1.00 93.25 688 ASP A O 1
ATOM 5280 N N . CYS A 1 689 ? -9.283 10.092 46.087 1.00 95.50 689 CYS A N 1
ATOM 5281 C CA . CYS A 1 689 ? -8.904 8.828 45.466 1.00 95.50 689 CYS A CA 1
ATOM 5282 C C . CYS A 1 689 ? -9.907 7.706 45.719 1.00 95.50 689 CYS A C 1
ATOM 5284 O O . CYS A 1 689 ? -10.340 7.052 44.771 1.00 95.50 689 CYS A O 1
ATOM 5286 N N . TYR A 1 690 ? -10.307 7.484 46.971 1.00 94.88 690 TYR A N 1
ATOM 5287 C CA . TYR A 1 690 ? -11.174 6.358 47.305 1.00 94.88 690 TYR A CA 1
ATOM 5288 C C . TYR A 1 690 ? -12.617 6.590 46.869 1.00 94.88 690 TYR A C 1
ATOM 5290 O O . TYR A 1 690 ? -13.231 5.698 46.286 1.00 94.88 690 TYR A O 1
ATOM 5298 N N . ILE A 1 691 ? -13.134 7.813 47.038 1.00 94.38 691 ILE A N 1
ATOM 5299 C CA . ILE A 1 691 ? -14.436 8.191 46.477 1.00 94.38 691 ILE A CA 1
ATOM 5300 C C . ILE A 1 691 ? -14.415 8.032 44.955 1.00 94.38 691 ILE A C 1
ATOM 5302 O O . ILE A 1 691 ? -15.337 7.438 44.395 1.00 94.38 691 ILE A O 1
ATOM 5306 N N . GLY A 1 692 ? -13.382 8.548 44.282 1.00 94.44 692 GLY A N 1
ATOM 5307 C CA . GLY A 1 692 ? -13.231 8.420 42.834 1.00 94.44 692 GLY A CA 1
ATOM 5308 C C . GLY A 1 692 ? -13.202 6.958 42.386 1.00 94.44 692 GLY A C 1
ATOM 5309 O O . GLY A 1 692 ? -13.929 6.600 41.461 1.00 94.44 692 GLY A O 1
ATOM 5310 N N . ARG A 1 693 ? -12.465 6.099 43.105 1.00 95.06 693 ARG A N 1
ATOM 5311 C CA . ARG A 1 693 ? -12.379 4.658 42.838 1.00 95.06 693 ARG A CA 1
ATOM 5312 C C . ARG A 1 693 ? -13.739 3.987 42.955 1.00 95.06 693 ARG A C 1
ATOM 5314 O O . ARG A 1 693 ? -14.178 3.330 42.020 1.00 95.06 693 ARG A O 1
ATOM 5321 N N . LEU A 1 694 ? -14.435 4.186 44.074 1.00 94.69 694 LEU A N 1
ATOM 5322 C CA . LEU A 1 694 ? -15.741 3.574 44.315 1.00 94.69 694 LEU A CA 1
ATOM 5323 C C . LEU A 1 694 ? -16.784 4.026 43.288 1.00 94.69 694 LEU A C 1
ATOM 5325 O O . LEU A 1 694 ? -17.577 3.208 42.830 1.00 94.69 694 LEU A O 1
ATOM 5329 N N . LYS A 1 695 ? -16.771 5.307 42.897 1.00 94.62 695 LYS A N 1
ATOM 5330 C CA . LYS A 1 695 ? -17.648 5.831 41.841 1.00 94.62 695 LYS A CA 1
ATOM 5331 C C . LYS A 1 695 ? -17.323 5.229 40.476 1.00 94.62 695 LYS A C 1
ATOM 5333 O O . LYS A 1 695 ? -18.241 4.837 39.764 1.00 94.62 695 LYS A O 1
ATOM 5338 N N . MET A 1 696 ? -16.040 5.143 40.122 1.00 94.56 696 MET A N 1
ATOM 5339 C CA . MET A 1 696 ? -15.584 4.550 38.862 1.00 94.56 696 MET A CA 1
ATOM 5340 C C . MET A 1 696 ? -15.985 3.075 38.768 1.00 94.56 696 MET A C 1
ATOM 5342 O O . MET A 1 696 ? -16.560 2.657 37.767 1.00 94.56 696 MET A O 1
ATOM 5346 N N . MET A 1 697 ? -15.745 2.311 39.836 1.00 94.12 697 MET A N 1
ATOM 5347 C CA . MET A 1 697 ? -16.138 0.909 39.920 1.00 94.12 697 MET A CA 1
ATOM 5348 C C . MET A 1 697 ? -17.665 0.761 39.830 1.00 94.12 697 MET A C 1
ATOM 5350 O O . MET A 1 697 ? -18.162 -0.001 39.006 1.00 94.12 697 MET A O 1
ATOM 5354 N N . GLN A 1 698 ? -18.434 1.536 40.602 1.00 94.19 698 GLN A N 1
ATOM 5355 C CA . GLN A 1 698 ? -19.901 1.480 40.578 1.00 94.19 698 GLN A CA 1
ATOM 5356 C C . GLN A 1 698 ? -20.486 1.816 39.197 1.00 94.19 698 GLN A C 1
ATOM 5358 O O . GLN A 1 698 ? -21.492 1.229 38.796 1.00 94.19 698 GLN A O 1
ATOM 5363 N N . ALA A 1 699 ? -19.868 2.745 38.465 1.00 93.25 699 ALA A N 1
ATOM 5364 C CA . ALA A 1 699 ? -20.332 3.174 37.150 1.00 93.25 699 ALA A CA 1
ATOM 5365 C C . ALA A 1 699 ? -20.100 2.133 36.038 1.00 93.25 699 ALA A C 1
ATOM 5367 O O . ALA A 1 699 ? -20.729 2.243 34.984 1.00 93.25 699 ALA A O 1
ATOM 5368 N N . SER A 1 700 ? -19.237 1.135 36.259 1.00 92.06 700 SER A N 1
ATOM 5369 C CA . SER A 1 700 ? -18.816 0.172 35.240 1.00 92.06 700 SER A CA 1
ATOM 5370 C C . SER A 1 700 ? -19.295 -1.253 35.554 1.00 92.06 700 SER A C 1
ATOM 5372 O O . SER A 1 700 ? -18.965 -1.784 36.615 1.00 92.06 700 SER A O 1
ATOM 5374 N N . PRO A 1 701 ? -20.015 -1.928 34.634 1.00 90.56 701 PRO A N 1
ATOM 5375 C CA . PRO A 1 701 ? -20.424 -3.329 34.807 1.00 90.56 701 PRO A CA 1
ATOM 5376 C C . PRO A 1 701 ? -19.263 -4.331 34.658 1.00 90.56 701 PRO A C 1
ATOM 5378 O O . PRO A 1 701 ? -19.456 -5.532 34.870 1.00 90.56 701 PRO A O 1
ATOM 5381 N N . PHE A 1 702 ? -18.080 -3.841 34.268 1.00 91.19 702 PHE A N 1
ATOM 5382 C CA . PHE A 1 702 ? -16.853 -4.617 34.085 1.00 91.19 702 PHE A CA 1
ATOM 5383 C C . PHE A 1 702 ? -15.912 -4.528 35.295 1.00 91.19 702 PHE A C 1
ATOM 5385 O O . PHE A 1 702 ? -14.884 -5.197 35.323 1.00 91.19 702 PHE A O 1
ATOM 5392 N N . SER A 1 703 ? -16.241 -3.709 36.297 1.00 91.75 703 SER A N 1
ATOM 5393 C CA . SER A 1 703 ? -15.436 -3.600 37.513 1.00 91.75 703 SER A CA 1
ATOM 5394 C C . SER A 1 703 ? -15.702 -4.757 38.481 1.00 91.75 703 SER A C 1
ATOM 5396 O O . SER A 1 703 ? -16.703 -5.472 38.393 1.00 91.75 703 SER A O 1
ATOM 5398 N N . TYR A 1 704 ? -14.842 -4.888 39.490 1.00 91.31 704 TYR A N 1
ATOM 5399 C CA . TYR A 1 704 ? -15.015 -5.860 40.573 1.00 91.31 704 TYR A CA 1
ATOM 5400 C C . TYR A 1 704 ? -16.112 -5.476 41.597 1.00 91.31 704 TYR A C 1
ATOM 5402 O O . TYR A 1 704 ? -16.334 -6.188 42.578 1.00 91.31 704 TYR A O 1
ATOM 5410 N N . TYR A 1 705 ? -16.825 -4.359 41.390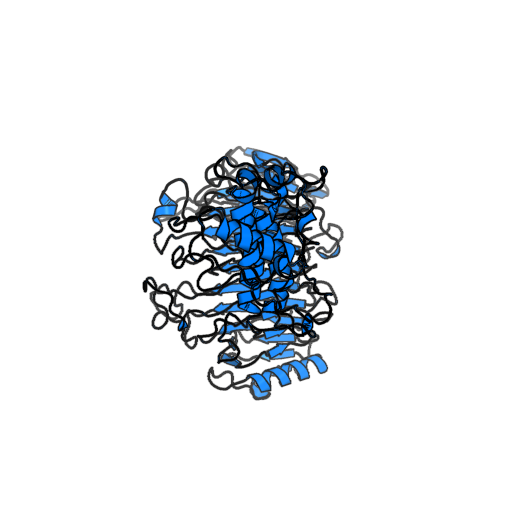 1.00 92.25 705 TYR A N 1
ATOM 5411 C CA . TYR A 1 705 ? -17.775 -3.783 42.354 1.00 92.25 705 TYR A CA 1
ATOM 5412 C C . TYR A 1 705 ? -18.889 -4.745 42.778 1.00 92.25 705 TYR A C 1
ATOM 5414 O O . TYR A 1 705 ? -19.236 -4.820 43.953 1.00 92.25 705 TYR A O 1
ATOM 5422 N N . ASN A 1 706 ? -19.446 -5.495 41.826 1.00 86.19 706 ASN A N 1
ATOM 5423 C CA . ASN A 1 706 ? -20.554 -6.419 42.074 1.00 86.19 706 ASN A CA 1
ATOM 5424 C C . ASN A 1 706 ? -20.102 -7.803 42.571 1.00 86.19 706 ASN A C 1
ATOM 5426 O O . ASN A 1 706 ? -20.930 -8.586 43.029 1.00 86.19 706 ASN A O 1
ATOM 5430 N N . ARG A 1 707 ? -18.803 -8.116 42.477 1.00 85.62 707 ARG A N 1
ATOM 5431 C CA . ARG A 1 707 ? -18.230 -9.392 42.929 1.00 85.62 707 ARG A CA 1
ATOM 5432 C C . ARG A 1 707 ? -17.966 -9.398 44.430 1.00 85.62 707 ARG A C 1
ATOM 5434 O O . ARG A 1 707 ? -17.836 -10.465 45.021 1.00 85.62 707 ARG A O 1
ATOM 5441 N N . ASN A 1 708 ? -17.909 -8.221 45.053 1.00 86.69 708 ASN A N 1
ATOM 5442 C CA . ASN A 1 708 ? -17.700 -8.084 46.484 1.00 86.69 708 ASN A CA 1
ATOM 5443 C C . ASN A 1 708 ? -18.580 -6.967 47.071 1.00 86.69 708 ASN A C 1
ATOM 5445 O O . ASN A 1 708 ? -18.338 -5.779 46.853 1.00 86.69 708 ASN A O 1
ATOM 5449 N N . SER A 1 709 ? -19.553 -7.354 47.902 1.00 87.06 709 SER A N 1
ATOM 5450 C CA . SER A 1 709 ? -20.493 -6.448 48.584 1.00 87.06 709 SER A CA 1
ATOM 5451 C C . SER A 1 709 ? -19.823 -5.409 49.494 1.00 87.06 709 SER A C 1
ATOM 5453 O O . SER A 1 709 ? -20.470 -4.448 49.925 1.00 87.06 709 SER A O 1
ATOM 5455 N N . PHE A 1 710 ? -18.530 -5.578 49.791 1.00 89.19 710 PHE A N 1
ATOM 5456 C CA . PHE A 1 710 ? -17.716 -4.589 50.485 1.00 89.19 710 PHE A CA 1
ATOM 5457 C C . PHE A 1 710 ? -17.719 -3.234 49.766 1.00 89.19 710 PHE A C 1
ATOM 5459 O O . PHE A 1 710 ? -17.909 -2.215 50.425 1.00 89.19 710 PHE A O 1
ATOM 5466 N N . PHE A 1 711 ? -17.571 -3.195 48.436 1.00 91.50 711 PHE A N 1
ATOM 5467 C CA . PHE A 1 711 ? -17.469 -1.925 47.701 1.00 91.50 711 PHE A CA 1
ATOM 5468 C C . PHE A 1 711 ? -18.800 -1.165 47.647 1.00 91.50 711 PHE A C 1
ATOM 5470 O O . PHE A 1 711 ? -18.819 0.061 47.780 1.00 91.50 711 PHE A O 1
ATOM 5477 N N . GLU A 1 712 ? -19.922 -1.882 47.546 1.00 92.69 712 GLU A N 1
ATOM 5478 C CA . GLU A 1 712 ? -21.254 -1.287 47.692 1.00 92.69 712 GLU A CA 1
ATOM 5479 C C . GLU A 1 712 ? -21.458 -0.698 49.090 1.00 92.69 712 GLU A C 1
ATOM 5481 O O . GLU A 1 712 ? -21.890 0.449 49.242 1.00 92.69 712 GLU A O 1
ATOM 5486 N N . SER A 1 713 ? -21.082 -1.453 50.123 1.00 91.81 713 SER A N 1
ATOM 5487 C CA . SER A 1 713 ? -21.121 -0.980 51.510 1.00 91.81 713 SER A CA 1
ATOM 5488 C C . SER A 1 713 ? -20.231 0.250 51.716 1.00 91.81 713 SER A C 1
ATOM 5490 O O . SER A 1 713 ? -20.646 1.209 52.368 1.00 91.81 713 SER A O 1
ATOM 5492 N N . ALA A 1 714 ? -19.043 0.266 51.109 1.00 92.38 714 ALA A N 1
ATOM 5493 C CA . ALA A 1 714 ? -18.115 1.389 51.153 1.00 92.38 714 ALA A CA 1
ATOM 5494 C C . ALA A 1 714 ? -18.677 2.646 50.501 1.00 92.38 714 ALA A C 1
ATOM 5496 O O . ALA A 1 714 ? -18.636 3.711 51.119 1.00 92.38 714 ALA A O 1
ATOM 5497 N N . LEU A 1 715 ? -19.289 2.539 49.320 1.00 94.38 715 LEU A N 1
ATOM 5498 C CA . LEU A 1 715 ? -19.882 3.708 48.677 1.00 94.38 715 LEU A CA 1
ATOM 5499 C C . LEU A 1 715 ? -21.103 4.224 49.449 1.00 94.38 715 LEU A C 1
ATOM 5501 O O . LEU A 1 715 ? -21.252 5.435 49.590 1.00 94.38 715 LEU A O 1
ATOM 5505 N N . LYS A 1 716 ? -21.935 3.344 50.029 1.00 93.69 716 LYS A N 1
ATOM 5506 C CA . LYS A 1 716 ? -23.049 3.754 50.910 1.00 93.69 716 LYS A CA 1
ATOM 5507 C C . LYS A 1 716 ? -22.557 4.540 52.125 1.00 93.69 716 LYS A C 1
ATOM 5509 O O . LYS A 1 716 ? -23.134 5.571 52.472 1.00 93.69 716 LYS A O 1
ATOM 5514 N N . GLN A 1 717 ? -21.475 4.087 52.752 1.00 93.12 717 GLN A N 1
ATOM 5515 C CA . GLN A 1 717 ? -20.878 4.790 53.888 1.00 93.12 717 GLN A CA 1
ATOM 5516 C C . GLN A 1 717 ? -20.239 6.116 53.480 1.00 93.12 717 GLN A C 1
ATOM 5518 O O . GLN A 1 717 ? -20.420 7.115 54.177 1.00 93.12 717 GLN A O 1
ATOM 5523 N N . ALA A 1 718 ? -19.561 6.161 52.332 1.00 93.81 718 ALA A N 1
ATOM 5524 C CA . ALA A 1 718 ? -19.031 7.403 51.783 1.00 93.81 718 ALA A CA 1
ATOM 5525 C C . ALA A 1 718 ? -20.157 8.411 51.487 1.00 93.81 718 ALA A C 1
ATOM 5527 O O . ALA A 1 718 ? -20.036 9.582 51.831 1.00 93.81 718 ALA A O 1
ATOM 5528 N N . VAL A 1 719 ? -21.299 7.966 50.949 1.00 93.69 719 VAL A N 1
ATOM 5529 C CA . VAL A 1 719 ? -22.480 8.823 50.739 1.00 93.69 719 VAL A CA 1
ATOM 5530 C C . VAL A 1 719 ? -22.987 9.426 52.044 1.00 93.69 719 VAL A C 1
ATOM 5532 O O . VAL A 1 719 ? -23.268 10.621 52.107 1.00 93.69 719 VAL A O 1
ATOM 5535 N N . LYS A 1 720 ? -23.031 8.625 53.109 1.00 91.88 720 LYS A N 1
ATOM 5536 C CA . LYS A 1 720 ? -23.481 9.071 54.429 1.00 91.88 720 LYS A CA 1
ATOM 5537 C C . LYS A 1 720 ? -22.504 10.037 55.111 1.00 91.88 720 LYS A C 1
ATOM 5539 O O . LYS A 1 720 ? -22.950 10.944 55.808 1.00 91.88 720 LYS A O 1
ATOM 5544 N N . ARG A 1 721 ? -21.190 9.827 54.966 1.00 93.94 721 ARG A N 1
ATOM 5545 C CA . ARG A 1 721 ? -20.146 10.516 55.758 1.00 93.94 721 ARG A CA 1
ATOM 5546 C C . ARG A 1 721 ? -19.414 11.638 55.016 1.00 93.94 721 ARG A C 1
ATOM 5548 O O . ARG A 1 721 ? -18.846 12.499 55.678 1.00 93.94 721 ARG A O 1
ATOM 55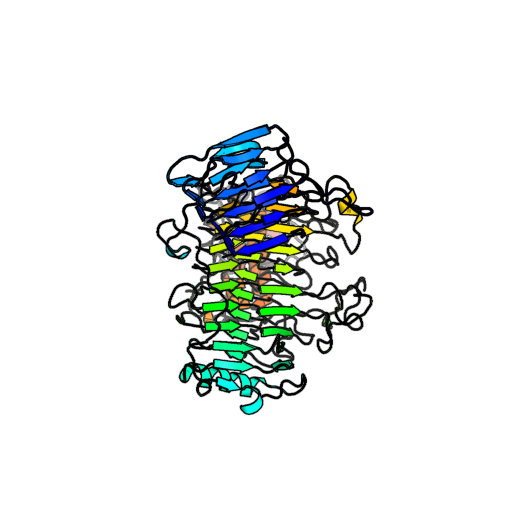55 N N . CYS A 1 722 ? -19.421 11.635 53.684 1.00 91.75 722 CYS A N 1
ATOM 5556 C CA . CYS A 1 722 ? -18.563 12.485 52.849 1.00 91.75 722 CYS A CA 1
ATOM 5557 C C . CYS A 1 722 ? -19.331 13.522 52.016 1.00 91.75 722 CYS A C 1
ATOM 5559 O O . CYS A 1 722 ? -18.810 14.012 51.017 1.00 91.75 722 CYS A O 1
ATOM 5561 N N . SER A 1 723 ? -20.573 13.841 52.393 1.00 86.06 723 SER A N 1
ATOM 5562 C CA . SER A 1 723 ? -21.409 14.851 51.721 1.00 86.06 723 SER A CA 1
ATOM 5563 C C . SER A 1 723 ? -21.624 14.600 50.216 1.00 86.06 723 SER A C 1
ATOM 5565 O O . SER A 1 723 ? -21.683 15.542 49.425 1.00 86.06 723 SER A O 1
ATOM 5567 N N . LEU A 1 724 ? -21.740 13.334 49.794 1.00 88.06 724 LEU A N 1
ATOM 5568 C CA . LEU A 1 724 ? -22.015 12.982 48.395 1.00 88.06 724 LEU A CA 1
ATOM 5569 C C . LEU A 1 724 ? -23.527 12.952 48.140 1.00 88.06 724 LEU A C 1
ATOM 5571 O O . LEU A 1 724 ? -24.209 11.995 48.500 1.00 88.06 724 LEU A O 1
ATOM 5575 N N . SER A 1 725 ? -24.055 13.980 47.482 1.00 84.56 725 SER A N 1
ATOM 5576 C CA . SER A 1 725 ? -25.479 14.052 47.130 1.00 84.56 725 SER A CA 1
ATOM 5577 C C . SER A 1 725 ? -25.804 13.229 45.879 1.00 84.56 725 SER A C 1
ATOM 5579 O O . SER A 1 725 ? -25.084 13.302 44.885 1.00 84.56 725 SER A O 1
ATOM 5581 N N . ASN A 1 726 ? -26.922 12.494 45.903 1.00 84.88 726 ASN A N 1
ATOM 5582 C CA . ASN A 1 726 ? -27.500 11.775 44.753 1.00 84.88 726 ASN A CA 1
ATOM 5583 C C . ASN A 1 726 ? -26.578 10.749 44.060 1.00 84.88 726 ASN A C 1
ATOM 5585 O O . ASN A 1 726 ? -26.790 10.436 42.891 1.00 84.88 726 ASN A O 1
ATOM 5589 N N . GLN A 1 727 ? -25.568 10.210 44.749 1.00 91.00 727 GLN A N 1
ATOM 5590 C CA . GLN A 1 727 ? -24.677 9.201 44.172 1.00 91.00 727 GLN A CA 1
ATOM 5591 C C . GLN A 1 727 ? -25.338 7.808 44.196 1.00 91.00 727 GLN A C 1
ATOM 5593 O O . GLN A 1 727 ? -25.639 7.304 45.284 1.00 91.00 727 GLN A O 1
ATOM 5598 N N . PRO A 1 728 ? -25.526 7.143 43.039 1.00 92.69 728 PRO A N 1
ATOM 5599 C CA . PRO A 1 728 ? -25.974 5.757 43.007 1.00 92.69 728 PRO A CA 1
ATOM 5600 C C . PRO A 1 728 ? -24.964 4.836 43.697 1.00 92.69 728 PRO A C 1
ATOM 5602 O O . PRO A 1 728 ? -23.755 4.991 43.526 1.00 92.69 728 PRO A O 1
ATOM 5605 N N . THR A 1 729 ? -25.472 3.880 44.475 1.00 92.00 729 THR A N 1
ATOM 5606 C CA . THR A 1 729 ? -24.656 2.894 45.207 1.00 92.00 729 THR A CA 1
ATOM 5607 C C . THR A 1 729 ? -24.882 1.465 44.731 1.00 92.00 729 THR A C 1
ATOM 5609 O O . THR A 1 729 ? -24.019 0.623 44.924 1.00 92.00 729 THR A O 1
ATOM 5612 N N . ALA A 1 730 ? -26.014 1.184 44.083 1.00 90.81 730 ALA A N 1
ATOM 5613 C CA . ALA A 1 730 ? -26.264 -0.128 43.507 1.00 90.81 730 ALA A CA 1
ATOM 5614 C C . ALA A 1 730 ? -25.294 -0.398 42.349 1.00 90.81 730 ALA A C 1
ATOM 5616 O O . ALA A 1 730 ? -24.997 0.501 41.552 1.00 90.81 730 ALA A O 1
ATOM 5617 N N . ALA A 1 731 ? -24.822 -1.638 42.250 1.00 84.19 731 ALA A N 1
ATOM 5618 C CA . ALA A 1 731 ? -24.020 -2.075 41.119 1.00 84.19 731 ALA A CA 1
ATOM 5619 C C . ALA A 1 731 ? -24.788 -1.915 39.798 1.00 84.19 731 ALA A C 1
ATOM 5621 O O . ALA A 1 731 ? -26.014 -2.029 39.754 1.00 84.19 731 ALA A O 1
ATOM 5622 N N . LYS A 1 732 ? -24.060 -1.674 38.706 1.00 85.25 732 LYS A N 1
ATOM 5623 C CA . LYS A 1 732 ? -24.616 -1.841 37.363 1.00 85.25 732 LYS A CA 1
ATOM 5624 C C . LYS A 1 732 ? -24.787 -3.327 37.065 1.00 85.25 732 LYS A C 1
ATOM 5626 O O . LYS A 1 732 ? -23.926 -4.130 37.430 1.00 85.25 732 LYS A O 1
ATOM 5631 N N . ASP A 1 733 ? -25.879 -3.669 36.386 1.00 75.94 733 ASP A N 1
ATOM 5632 C CA . ASP A 1 733 ? -26.108 -5.035 35.929 1.00 75.94 733 ASP A CA 1
ATOM 5633 C C . ASP A 1 733 ? -24.943 -5.472 35.049 1.00 75.94 733 ASP A C 1
ATOM 5635 O O . ASP A 1 733 ? -24.608 -4.835 34.047 1.00 75.94 733 ASP A O 1
ATOM 5639 N N . SER A 1 734 ? -24.297 -6.553 35.470 1.00 68.62 734 SER A N 1
ATOM 5640 C CA . SER A 1 734 ? -23.205 -7.140 34.720 1.00 68.62 734 SER A CA 1
ATOM 5641 C C . SER A 1 734 ? -23.775 -8.225 33.813 1.00 68.62 734 SER A C 1
ATOM 5643 O O . SER A 1 734 ? -24.495 -9.101 34.315 1.00 68.62 734 SER A O 1
ATOM 5645 N N . PRO A 1 735 ? -23.418 -8.238 32.514 1.00 62.59 735 PRO A N 1
ATOM 5646 C CA . PRO A 1 735 ? -23.789 -9.326 31.610 1.00 62.59 735 PRO A CA 1
ATOM 5647 C C . PRO A 1 735 ? -23.268 -10.698 32.080 1.00 62.59 735 PRO A C 1
ATOM 5649 O O . PRO A 1 735 ? -23.689 -11.724 31.563 1.00 62.59 735 PRO A O 1
ATOM 5652 N N . PHE A 1 736 ? -22.367 -10.719 33.070 1.00 59.88 736 PHE A N 1
ATOM 5653 C CA . PHE A 1 736 ? -21.610 -11.881 33.549 1.00 59.88 736 PHE A CA 1
ATOM 5654 C C . PHE A 1 736 ? -22.079 -12.384 34.923 1.00 59.88 736 PHE A C 1
ATOM 5656 O O . PHE A 1 736 ? -21.304 -12.986 35.671 1.00 59.88 736 PHE A O 1
ATOM 5663 N N . SER A 1 737 ? -23.322 -12.069 35.300 1.00 44.75 737 SER A N 1
ATOM 5664 C CA . SER A 1 737 ? -23.933 -12.425 36.591 1.00 44.75 737 SER A CA 1
ATOM 5665 C C . SER A 1 737 ? -24.620 -13.803 36.611 1.00 44.75 737 SER A C 1
ATOM 5667 O O . SER A 1 737 ? -25.451 -14.058 37.484 1.00 44.75 737 SER A O 1
ATOM 5669 N N . ARG A 1 738 ? -24.251 -14.713 35.700 1.00 36.44 738 ARG A N 1
ATOM 5670 C CA . ARG A 1 738 ? -24.554 -16.148 35.801 1.00 36.44 738 ARG A CA 1
ATOM 5671 C C . ARG A 1 738 ? -23.332 -16.987 35.497 1.00 36.44 738 ARG A C 1
ATOM 5673 O O . ARG A 1 738 ? -22.667 -16.673 34.487 1.00 36.44 738 ARG A O 1
#

Foldseek 3Di:
DEEQEDEAEQEEEECEQEQEEYAAYQEYEYFHYEYEQYQEYYEFDQADDDPPTPSHGYNEYEYEHYEYENYAEDYEHQFDDQQTYKYKYALYKYANYQADYAHPNVRDRLGGDHHGIDTAHIWIWFWEQAQQRDIGTDRTDHDDHFDADPLQADDPSRGGDDDDADPPPVDDPVQEDELVVLPFDLALPDACQVSQQVRLVVSQVSLGAYEYEAHEHEHAAERENAASYHYHYDQEREHEYDDDCQQDLLQAHENYEYHDAPAEHADHYENYEFEYQWDRLRYARYEFRYAYPDRQRAEYYNYEYEYALEPSNCFACVNFPAPPVDDDSRLNTYAEHYEHDAQYEHEYANYEYDYQQFRPPDPVRHGGDHEYQEAYEANYQYDYEAGGYEFEAYQAAREEYELYHNYAHPEYEYEWRAQPPVPFPPPPHAPQLAAPTDDQPVDDPPDQAERTHAHEEAESYALYHNQAYEWEYQHRRNDRVCLVPLQLRNHAAHYEYAQYALHKHAKYKYGSYQFSYDAAVHHTNGQNVQDRRSIGIGGIYCNRNHDGTNYAPAPFDALDDPPPPPLVVFRSSLSSLRRHTQRADCVLSPLQAADQDADDPPPDDLCRLQPPSNLVSLVSSLVSNCSNRPQPADPVNHGSCNRSLSSNLNSCLQCDADPVRHTLSVVLVPFDDDPALVPGDLCSLQPPSNLVNLLSQQVGLRHCCVVDCRSLVSNVVCVVRRVDPPRDSDHDDHPPPD

Secondary structure (DSSP, 8-state):
-EEEEEEEES-EEES-SEEEEE-EEEEEEEES-EEES-SEEEEE-S---STT-------EEEEES-EEES-SEEEEES--STT--EEEEEEEEEEEEEEEEEETTTTEEEEEEEEEEEEEEEEEEEEEE-TTS-EEEEEEEE---PPPPGGGEETTTTEEP-------TTS-GGGEEETTTTT---EEEEE-HHHHHHHHHHHHHTTPEEEE-SSEEEESSPEEE-TT-EEEESS--EEEE-SGGG--TTS-EEEEEES-TT-EE-EEEES-EEEE-S--TTEEEEEE-PEESSTT-EEEES-EEEESSSTTSS-STTTSBTT-SS--GGGEEESEEEEE-TT--EEEES-EEEE-SB-TTSTT--BB--EESEEEEE---S-EEEES-EEE--SSEEEEEES-EEEEEESEEEE--TTTTSSPTTTTSPTTSSTT----TTS-TT-SSSS--EEEEEES-EEEEE--EEEE---BTTB-GGGGSSS--SEEE-EEEESBEEEEEEEEEEESEEEEEEETTS--EESGGGEETTEEEEEEEEEETSS-BS--S---B-SS-TTSTTGGGS-HHHHHHHT--B-S-GGGTT--S-----SPPTTS-HHHHT-HHHHHHHHHHHHHHHHHHTT-B-TTS-BTTHHHHHHHHHHHHHT-B-TTS-BHHHHHTTS---SSGGGS-HHHHT-HHHHHHHHHHHH-TTSGGGT-HHHHHHHHHHHHHTT-TT---SPPPPTT--